Protein AF-A0A7K3PK24-F1 (afdb_monomer)

Radius of gyration: 30.88 Å; Cα contacts (8 Å, |Δi|>4): 1276; chains: 1; bounding box: 67×82×82 Å

Mean predicted aligned error: 7.97 Å

Nearest PDB structures (foldseek):
  6yus-assembly1_A  TM=7.743E-01  e=1.549E-09  Neisseria meningitidis serogroup A
  6yuv-assembly1_A  TM=7.301E-01  e=2.437E-09  Neisseria meningitidis serogroup A
  9gzk-assembly1_A  TM=3.406E-01  e=4.222E-07  Listeria monocytogenes
  8bz7-assembly3_E  TM=3.245E-01  e=9.331E-07  Listeria monocytogenes
  2dcm-assembly1_A  TM=4.562E-01  e=2.452E-03  Porphyromonas gingivalis W83

Solvent-accessible surface area (backbone atoms only — not comparable to full-atom values): 29852 Å² total; per-residue (Å²): 136,86,74,83,73,77,78,86,71,81,57,68,75,75,73,65,61,87,48,78,46,80,50,71,50,71,31,80,89,37,61,43,37,34,34,40,26,68,44,47,92,85,31,69,25,39,39,38,29,30,23,30,88,97,4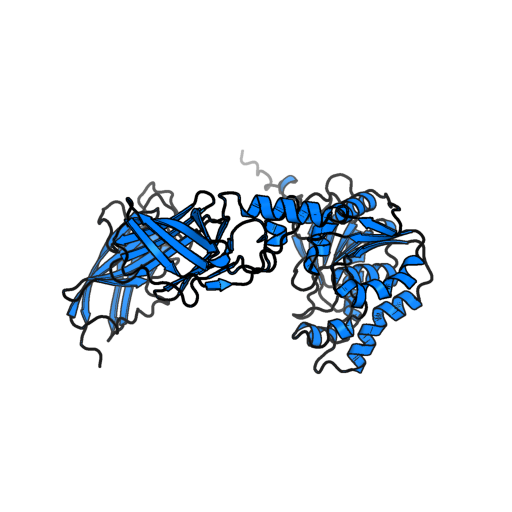1,69,48,41,71,67,75,78,52,71,81,60,46,37,23,37,42,27,38,33,64,51,52,93,94,29,40,23,71,66,44,18,44,52,68,37,51,59,47,32,55,13,52,48,46,49,52,50,54,51,27,61,79,64,72,47,55,52,77,42,30,35,28,31,18,35,33,52,5,5,30,36,17,50,50,50,24,65,77,71,60,34,28,30,27,36,21,27,51,27,53,41,43,52,16,67,66,27,52,89,49,59,72,46,11,39,27,27,40,18,83,88,52,43,72,66,41,28,52,55,39,30,39,50,54,54,53,55,57,69,68,59,84,81,38,86,33,41,38,37,41,36,41,24,87,38,20,75,53,34,82,76,16,38,60,75,47,47,78,59,49,65,62,25,79,39,37,27,36,39,33,42,43,45,94,73,26,74,40,70,83,33,43,59,66,75,40,37,69,59,53,50,53,50,50,55,34,49,52,71,75,38,82,86,84,76,35,82,39,80,45,64,69,78,85,81,55,67,67,61,40,52,51,50,26,34,52,47,41,70,45,101,60,56,51,31,40,48,74,46,77,49,71,57,91,78,20,41,34,43,30,33,37,43,39,64,51,51,44,64,89,70,69,87,74,66,70,49,43,28,45,34,37,35,45,98,90,46,75,48,77,41,80,35,44,68,31,81,29,96,55,42,27,56,82,65,51,68,97,54,89,52,60,52,40,66,23,15,33,28,36,71,97,30,46,70,66,78,89,57,72,78,45,67,25,48,34,26,33,37,43,29,28,73,89,78,71,43,76,47,74,31,65,20,20,8,90,57,83,41,81,49,75,47,69,54,51,52,25,31,41,35,43,38,24,26,78,91,34,25,36,42,33,34,38,64,50,70,38,55,74,61,85,76,45,44,74,44,81,74,48,71,53,75,54,91,52,31,46,31,50,28,27,33,49,42,49,78,91,54,60,15,79,45,61,81,55,49,49,38,29,44,34,39,41,37,96,92,47,46,42,46,43,81,35,35,49,39,80,35,53,83,73,30,56,82,70,58,55,93,91,63,84,63,46,43,36,20,20,22,41,26,24,56,93,76,74,31,39,81,45,70,88,55,74,57,45,62,25,44,28,29,40,22,41,41,42,94,90,45,47,34,30,46,82,70,56,68,50,78,41,62,75,80,130

Foldseek 3Di:
DPDPDDPDDPDPVVVQDQDWDWDWDWDPPWIWTKTKGAFDDPLLFEEEFEEDPPDQFPPPCLCVPPGHIYITTGQATPRAGALCQAFQNRRCSVVRVVVVVVVVCVVSVHDLLSYAQDYEASSLQVQLLCCLVVVRAHGAYELYFQQQLVVQPPPPRSQCGHCNPPSDPVSSVVSNCSNVVSLVPGDDQNHAYEYFEEPLEPSCVVGVVVCVVSNVSHPQYAYEYEYEPLRNYRVCRCVSCVVVSVVQVNCSSVVHRDHDHYDYDYDDDDDVVVLLVVLQVQLPPQDKDAEWADWDDDPQFIKTKDFIGRTGAHNDPHFDKWKWKWWDDPHDIDIDGKDFAFDQNCQPVPVDPHGDGCGRRMTICVVGDHPPPPDAFKTFIWMWIAGVVVRDIHIDFYAYCDWDWYWDDDFQWIWTWTHHRVHIMIGIHGLAFDADPQKFWDWDDWDDDAQFTKTKAFTDGQPQAQPDFVQKWKWKWWQDPQGIGIDTWTFDFDCPRHVVRADPPRPHHHRRRMTIHVVNPGDGNLVPAFAKTFIWMWIGHPNGIYIDTPGIDGHDHDD

InterPro domains:
  IPR029058 Alpha/Beta hydrolase fold [SSF53474] (82-148)

pLDDT: mean 93.55, std 6.2, range [50.31, 98.88]

Sequence (559 aa):
MTDSIPPLSPNYASQRQHVYTEATEVHGKWPVEFQFRPARGDHRNLLVVFSSVGSKYGFGNALDSVQCNILRIRDHFDGAASYYVARDMDFSVSDSIQALIESFMERLGTSRDQVTLLGASKGGSAALYYGVKYGFKNIVASTPQYFLGSYSHGHGQLGDAVLGEGQSAENVATMDAVMKDLLGGESDFDRNVYVVSSPGDYQYEQEVKHYLPALRRYENFNFLFVDSPTVRRHDEVVRQGLPSILSIVYALTEGAAPRWGDVRIGPDPEDPEKAGKYLAELRNEDTAVAVLARAAFVDDHARLSGHAFLPGVPREGEADEVKRLVLERQGETWAFPLESTKEIRLYRDYFDQYFCEYAEGGFSTGEGVTFESLPLGTFEASICVSSPDEKIERRTRLIAQKIVDIRRSMGDSELIVKGNKNGVKLTKRSIVGSDTDGVRFSLKNSWKRDRTVHAEGVFFLPGRNAEKKNHAMYYLVLQGRRGCFSFPLEAKKNVGATRPHVTSGDVGTYHWGYFTTPGTTGIDVSAVPAGRYRMSVSMSAGGSLFTKRAGSVVLGKAD

Structure (mmCIF, N/CA/C/O backbone):
data_AF-A0A7K3PK24-F1
#
_entry.id   AF-A0A7K3PK24-F1
#
loop_
_atom_site.group_PDB
_atom_site.id
_atom_site.type_symbol
_atom_site.label_atom_id
_atom_site.label_alt_id
_atom_site.label_comp_id
_atom_site.label_asym_id
_atom_site.label_entity_id
_atom_site.label_seq_id
_atom_site.pdbx_PDB_ins_code
_atom_site.Cartn_x
_atom_site.Cartn_y
_atom_site.Cartn_z
_atom_site.occupancy
_atom_site.B_iso_or_equiv
_atom_site.auth_seq_id
_atom_site.auth_comp_id
_atom_site.auth_asym_id
_atom_site.auth_atom_id
_atom_site.pdbx_PDB_model_num
ATOM 1 N N . MET A 1 1 ? 11.069 -57.452 22.353 1.00 50.31 1 MET A N 1
ATOM 2 C CA . MET A 1 1 ? 11.720 -57.085 21.081 1.00 50.31 1 MET A CA 1
ATOM 3 C C . MET A 1 1 ? 11.805 -55.571 21.050 1.00 50.31 1 MET A C 1
ATOM 5 O O . MET A 1 1 ? 10.818 -54.912 20.757 1.00 50.31 1 MET A O 1
ATOM 9 N N . THR A 1 2 ? 12.921 -55.022 21.517 1.00 52.97 2 THR A N 1
ATOM 10 C CA . THR A 1 2 ? 13.250 -53.594 21.412 1.00 52.97 2 THR A CA 1
ATOM 11 C C . THR A 1 2 ? 14.134 -53.431 20.189 1.00 52.97 2 THR A C 1
ATOM 13 O O . THR A 1 2 ? 15.342 -53.245 20.315 1.00 52.97 2 THR A O 1
ATOM 16 N N . ASP A 1 3 ? 13.540 -53.581 19.010 1.00 59.41 3 ASP A N 1
ATOM 17 C CA . ASP A 1 3 ? 14.235 -53.232 17.779 1.00 59.41 3 ASP A CA 1
ATOM 18 C C . ASP A 1 3 ? 14.224 -51.706 17.685 1.00 59.41 3 ASP A C 1
ATOM 20 O O . ASP A 1 3 ? 13.163 -51.076 17.703 1.00 59.41 3 ASP A O 1
ATOM 24 N N . SER A 1 4 ? 15.409 -51.091 17.691 1.00 71.94 4 SER A N 1
ATOM 25 C CA . SER A 1 4 ? 15.534 -49.639 17.597 1.00 71.94 4 SER A CA 1
ATOM 26 C C . SER A 1 4 ? 15.038 -49.185 16.230 1.00 71.94 4 SER A C 1
ATOM 28 O O . SER A 1 4 ? 15.695 -49.411 15.213 1.00 71.94 4 SER A O 1
ATOM 30 N N . ILE A 1 5 ? 13.868 -48.552 16.210 1.00 75.81 5 ILE A N 1
ATOM 31 C CA . ILE A 1 5 ? 13.306 -47.947 15.004 1.00 75.81 5 ILE A CA 1
ATOM 32 C C . ILE A 1 5 ? 14.228 -46.790 14.585 1.00 75.81 5 ILE A C 1
ATOM 34 O O . ILE A 1 5 ? 14.674 -46.029 15.452 1.00 75.81 5 ILE A O 1
ATOM 38 N N . PRO A 1 6 ? 14.534 -46.641 13.285 1.00 79.50 6 PRO A N 1
ATOM 39 C CA . PRO A 1 6 ? 15.337 -45.527 12.807 1.00 79.50 6 PRO A CA 1
ATOM 40 C C . PRO A 1 6 ? 14.686 -44.173 13.133 1.00 79.50 6 PRO A C 1
ATOM 42 O O . PRO A 1 6 ? 13.460 -44.076 13.250 1.00 79.50 6 PRO A O 1
ATOM 45 N N . PRO A 1 7 ? 15.495 -43.107 13.259 1.00 83.19 7 PRO A N 1
ATOM 46 C CA . PRO A 1 7 ? 14.973 -41.765 13.456 1.00 83.19 7 PRO A CA 1
ATOM 47 C C . PRO A 1 7 ? 14.078 -41.359 12.281 1.00 83.19 7 PRO A C 1
ATOM 49 O O . PRO A 1 7 ? 14.298 -41.761 11.135 1.00 83.19 7 PRO A O 1
ATOM 52 N N . LEU A 1 8 ? 13.070 -40.535 12.574 1.00 87.94 8 LEU A N 1
ATOM 53 C CA . LEU A 1 8 ? 12.189 -39.982 11.553 1.00 87.94 8 LEU A CA 1
ATOM 54 C C . LEU A 1 8 ? 13.020 -39.237 10.511 1.00 87.94 8 LEU A C 1
ATOM 56 O O . LEU A 1 8 ? 13.684 -38.245 10.810 1.00 87.94 8 LEU A O 1
ATOM 60 N N . SER A 1 9 ? 12.952 -39.717 9.275 1.00 87.44 9 SER A N 1
ATOM 61 C CA . SER A 1 9 ? 13.452 -38.951 8.143 1.00 87.44 9 SER A CA 1
ATOM 62 C C . SER A 1 9 ? 12.524 -37.754 7.911 1.00 87.44 9 SER A C 1
ATOM 64 O O . SER A 1 9 ? 11.308 -37.884 8.097 1.00 87.44 9 SER A O 1
ATOM 66 N N . PRO A 1 10 ? 13.051 -36.586 7.507 1.00 81.44 10 PRO A N 1
ATOM 67 C CA . PRO A 1 10 ? 12.211 -35.460 7.129 1.00 81.44 10 PRO A CA 1
ATOM 68 C C . PRO A 1 10 ? 11.214 -35.875 6.046 1.00 81.44 10 PRO A C 1
ATOM 70 O O . PRO A 1 10 ? 11.555 -36.606 5.115 1.00 81.44 10 PRO A O 1
ATOM 73 N N . ASN A 1 11 ? 9.976 -35.397 6.149 1.00 83.25 11 ASN A N 1
ATOM 74 C CA . ASN A 1 11 ? 8.982 -35.674 5.124 1.00 83.25 11 ASN A CA 1
ATOM 75 C C . ASN A 1 11 ? 9.385 -34.936 3.839 1.00 83.25 11 ASN A C 1
ATOM 77 O O . ASN A 1 11 ? 9.460 -33.707 3.833 1.00 83.25 11 ASN A O 1
ATOM 81 N N . TYR A 1 12 ? 9.601 -35.667 2.749 1.00 79.50 12 TYR A N 1
ATOM 82 C CA . TYR A 1 12 ? 9.958 -35.096 1.449 1.00 79.50 12 TYR A CA 1
ATOM 83 C C . TYR A 1 12 ? 9.015 -33.958 0.999 1.00 79.50 12 TYR A C 1
ATOM 85 O O . TYR A 1 12 ? 9.469 -32.937 0.483 1.00 79.50 12 TYR A O 1
ATOM 93 N N . ALA A 1 13 ? 7.711 -34.064 1.283 1.00 77.19 13 ALA A N 1
ATOM 94 C CA . ALA A 1 13 ? 6.729 -33.022 0.973 1.00 77.19 13 ALA A CA 1
ATOM 95 C C . ALA A 1 13 ? 6.938 -31.734 1.793 1.00 77.19 13 ALA A C 1
ATOM 97 O O . ALA A 1 13 ? 6.635 -30.642 1.323 1.00 77.19 13 ALA A O 1
ATOM 98 N N . SER A 1 14 ? 7.492 -31.845 3.006 1.00 76.75 14 SER A N 1
ATOM 99 C CA . SER A 1 14 ? 7.838 -30.687 3.843 1.00 76.75 14 SER A CA 1
ATOM 100 C C . SER A 1 14 ? 9.127 -29.989 3.405 1.00 76.75 14 SER A C 1
ATOM 102 O O . SER A 1 14 ? 9.321 -28.824 3.737 1.00 76.75 14 SER A O 1
ATOM 104 N N . GLN A 1 15 ? 9.983 -30.672 2.637 1.00 71.25 15 GLN A N 1
ATOM 105 C CA . GLN A 1 15 ? 11.246 -30.126 2.132 1.00 71.25 15 GLN A CA 1
ATOM 106 C C . GLN A 1 15 ? 11.086 -29.344 0.821 1.00 71.25 15 GLN A C 1
ATOM 108 O O . GLN A 1 15 ? 11.909 -28.485 0.521 1.00 71.25 15 GLN A O 1
ATOM 113 N N . ARG A 1 16 ? 10.030 -29.605 0.041 1.00 68.44 16 ARG A N 1
ATOM 114 C CA . ARG A 1 16 ? 9.735 -28.902 -1.219 1.00 68.44 16 ARG A CA 1
ATOM 115 C C . ARG A 1 16 ? 8.552 -27.957 -1.074 1.00 68.44 16 ARG A C 1
ATOM 117 O O . ARG A 1 16 ? 7.536 -28.089 -1.754 1.00 68.44 16 ARG A O 1
ATOM 124 N N . GLN A 1 17 ? 8.683 -26.990 -0.172 1.00 72.25 17 GLN A N 1
ATOM 125 C CA . GLN A 1 17 ? 7.694 -25.927 -0.082 1.00 72.25 17 GLN A CA 1
ATOM 126 C C . GLN A 1 17 ? 7.853 -24.974 -1.264 1.00 72.25 17 GLN A C 1
ATOM 128 O O . GLN A 1 17 ? 8.922 -24.417 -1.504 1.00 72.25 17 GLN A O 1
ATOM 133 N N . HIS A 1 18 ? 6.765 -24.767 -1.997 1.00 83.56 18 HIS A N 1
ATOM 134 C CA . HIS A 1 18 ? 6.700 -23.760 -3.046 1.00 83.56 18 HIS A CA 1
ATOM 135 C C . HIS A 1 18 ? 6.374 -22.394 -2.430 1.00 83.56 18 HIS A C 1
ATOM 137 O O . HIS A 1 18 ? 5.287 -21.843 -2.604 1.00 83.56 18 HIS A O 1
ATOM 143 N N . VAL A 1 19 ? 7.312 -21.890 -1.637 1.00 88.69 19 VAL A N 1
ATOM 144 C CA . VAL A 1 19 ? 7.227 -20.613 -0.927 1.00 88.69 19 VAL A CA 1
ATOM 145 C C . VAL A 1 19 ? 8.509 -19.827 -1.168 1.00 88.69 19 VAL A C 1
ATOM 147 O O . VAL A 1 19 ? 9.543 -20.409 -1.489 1.00 88.69 19 VAL A O 1
ATOM 150 N N . TYR A 1 20 ? 8.439 -18.506 -1.030 1.00 93.19 20 TYR A N 1
ATOM 151 C CA . TYR A 1 20 ? 9.638 -17.678 -1.064 1.00 93.19 20 TYR A CA 1
ATOM 152 C C . TYR A 1 20 ? 10.464 -17.890 0.207 1.00 93.19 20 TYR A C 1
ATOM 154 O O . TYR A 1 20 ? 9.944 -17.769 1.316 1.00 93.19 20 TYR A O 1
ATOM 162 N N . THR A 1 21 ? 11.753 -18.159 0.039 1.00 94.25 21 THR A N 1
ATOM 163 C CA . THR A 1 21 ? 12.744 -18.190 1.118 1.00 94.25 21 THR A CA 1
ATOM 164 C C . THR A 1 21 ? 13.671 -16.991 0.989 1.00 94.25 21 THR A C 1
ATOM 166 O O . THR A 1 21 ? 14.209 -16.749 -0.092 1.00 94.25 21 THR A O 1
ATOM 169 N N . GLU A 1 22 ? 13.853 -16.243 2.078 1.00 96.50 22 GLU A N 1
ATOM 170 C CA . GLU A 1 22 ? 14.824 -15.146 2.144 1.00 96.50 22 GLU A CA 1
ATOM 171 C C . GLU A 1 22 ? 16.202 -15.683 2.523 1.00 96.50 22 GLU A C 1
ATOM 173 O 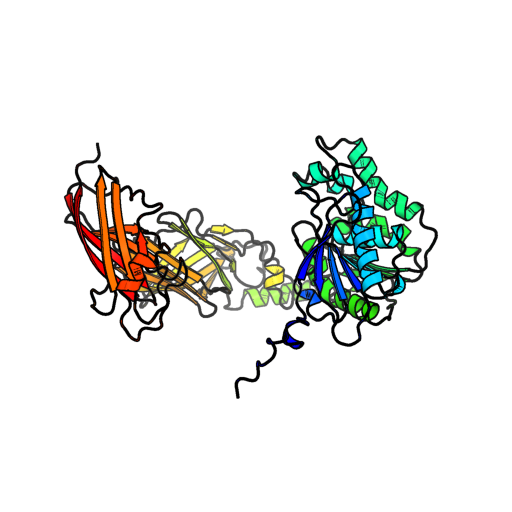O . GLU A 1 22 ? 16.318 -16.516 3.424 1.00 96.50 22 GLU A O 1
ATOM 178 N N . ALA A 1 23 ? 17.237 -15.190 1.854 1.00 96.94 23 ALA A N 1
ATOM 179 C CA . ALA A 1 23 ? 18.621 -15.489 2.180 1.00 96.94 23 ALA A CA 1
ATOM 180 C C . ALA A 1 23 ? 19.532 -14.322 1.776 1.00 96.94 23 ALA A C 1
ATOM 182 O O . ALA A 1 23 ? 19.129 -13.406 1.053 1.00 96.94 23 ALA A O 1
ATOM 183 N N . THR A 1 24 ? 20.769 -14.380 2.255 1.00 97.25 24 THR A N 1
ATOM 184 C CA . THR A 1 24 ? 21.843 -13.467 1.876 1.00 97.25 24 THR A CA 1
ATOM 185 C C . THR A 1 24 ? 23.031 -14.309 1.456 1.00 97.25 24 THR A C 1
ATOM 187 O O . THR A 1 24 ? 23.445 -15.200 2.197 1.00 97.25 24 THR A O 1
ATOM 190 N N . GLU A 1 25 ? 23.588 -14.023 0.286 1.00 96.88 25 GLU A N 1
ATOM 191 C CA . GLU A 1 25 ? 24.828 -14.640 -0.175 1.00 96.88 25 GLU A CA 1
ATOM 192 C C . GLU A 1 25 ? 25.862 -13.560 -0.474 1.00 96.88 25 GLU A C 1
ATOM 194 O O . GLU A 1 25 ? 25.525 -12.461 -0.912 1.00 96.88 25 GLU A O 1
ATOM 199 N N . VAL A 1 26 ? 27.128 -13.866 -0.203 1.00 94.62 26 VAL A N 1
ATOM 200 C CA . VAL A 1 26 ? 28.243 -12.960 -0.469 1.00 94.62 26 VAL A CA 1
ATOM 201 C C . VAL A 1 26 ? 28.980 -13.489 -1.684 1.00 94.62 26 VAL A C 1
ATOM 203 O O . VAL A 1 26 ? 29.651 -14.516 -1.608 1.00 94.62 26 VAL A O 1
ATOM 206 N N . HIS A 1 27 ? 28.845 -12.769 -2.791 1.00 83.06 27 HIS A N 1
ATOM 207 C CA . HIS A 1 27 ? 29.575 -13.023 -4.023 1.00 83.06 27 HIS A CA 1
ATOM 208 C C . HIS A 1 27 ? 30.357 -11.754 -4.349 1.00 83.06 27 HIS A C 1
ATOM 210 O O . HIS A 1 27 ? 29.762 -10.733 -4.663 1.00 83.06 27 HIS A O 1
ATOM 216 N N . GLY A 1 28 ? 31.682 -11.774 -4.202 1.00 86.62 28 GLY A N 1
ATOM 217 C CA . GLY A 1 28 ? 32.498 -10.561 -4.324 1.00 86.62 28 GLY A CA 1
ATOM 218 C C . GLY A 1 28 ? 32.461 -9.678 -3.070 1.00 86.62 28 GLY A C 1
ATOM 219 O O . GLY A 1 28 ? 32.519 -10.185 -1.949 1.00 86.62 28 GLY A O 1
ATOM 220 N N . LYS A 1 29 ? 32.432 -8.350 -3.254 1.00 93.94 29 LYS A N 1
ATOM 221 C CA . LYS A 1 29 ? 32.547 -7.374 -2.154 1.00 93.94 29 LYS A CA 1
ATOM 222 C C . LYS A 1 29 ? 31.265 -7.262 -1.326 1.00 93.94 29 LYS A C 1
ATOM 224 O O . LYS A 1 29 ? 31.345 -7.099 -0.109 1.00 93.94 29 LYS A O 1
ATOM 229 N N . TRP A 1 30 ? 30.100 -7.310 -1.970 1.00 95.88 30 TRP A N 1
ATOM 230 C CA . TRP A 1 30 ? 28.841 -6.926 -1.338 1.00 95.88 30 TRP A CA 1
ATOM 231 C C . TRP A 1 30 ? 27.967 -8.146 -1.010 1.00 95.88 30 TRP A C 1
ATOM 233 O O . TRP A 1 30 ? 27.714 -8.970 -1.890 1.00 95.88 30 TRP A O 1
ATOM 243 N N . PRO A 1 31 ? 27.449 -8.268 0.228 1.00 96.38 31 PRO A N 1
ATOM 244 C CA . PRO A 1 31 ? 26.373 -9.205 0.531 1.00 96.38 31 PRO A CA 1
ATOM 245 C C . PRO A 1 31 ? 25.118 -8.840 -0.262 1.00 96.38 31 PRO A C 1
ATOM 247 O O . PRO A 1 31 ? 24.686 -7.688 -0.243 1.00 96.38 31 PRO A O 1
ATOM 250 N N . VAL A 1 32 ? 24.512 -9.820 -0.929 1.00 97.56 32 VAL A N 1
ATOM 251 C CA . VAL A 1 32 ? 23.299 -9.629 -1.725 1.00 97.56 32 VAL A CA 1
ATOM 252 C C . VAL A 1 32 ? 22.134 -10.337 -1.042 1.00 97.56 32 VAL A C 1
ATOM 254 O O . VAL A 1 32 ? 22.113 -11.563 -0.916 1.00 97.56 32 VAL A O 1
ATOM 257 N N . GLU A 1 33 ? 21.151 -9.561 -0.591 1.00 97.38 33 GLU A N 1
ATOM 258 C CA . GLU A 1 33 ? 19.900 -10.085 -0.043 1.00 97.38 33 GLU A CA 1
ATOM 259 C C . GLU A 1 33 ? 18.915 -10.443 -1.162 1.00 97.38 33 GLU A C 1
ATOM 261 O O . GLU A 1 33 ? 18.641 -9.640 -2.060 1.00 97.38 33 GLU A O 1
ATOM 266 N N . PHE A 1 34 ? 18.301 -11.623 -1.083 1.00 97.69 34 PHE A N 1
ATOM 267 C CA . PHE A 1 34 ? 17.341 -12.076 -2.085 1.00 97.69 34 PHE A CA 1
ATOM 268 C C . PHE A 1 34 ? 16.199 -12.915 -1.499 1.00 97.69 34 PHE A C 1
ATOM 270 O O . PHE A 1 34 ? 16.248 -13.404 -0.371 1.00 97.69 34 PHE A O 1
ATOM 277 N N . GLN A 1 35 ? 15.148 -13.071 -2.302 1.00 97.44 35 GLN A N 1
ATOM 278 C CA . GLN A 1 35 ? 14.089 -14.058 -2.138 1.00 97.44 35 GLN A CA 1
ATOM 279 C C . GLN A 1 35 ? 14.150 -15.047 -3.293 1.00 97.44 35 GLN A C 1
ATOM 281 O O . GLN A 1 35 ? 14.142 -14.637 -4.453 1.00 97.44 35 GLN A O 1
ATOM 286 N N . PHE A 1 36 ? 14.143 -16.340 -2.988 1.00 97.19 36 PHE A N 1
ATOM 287 C CA . PHE A 1 36 ? 14.067 -17.385 -4.001 1.00 97.19 36 PHE A CA 1
ATOM 288 C C . PHE A 1 36 ? 12.811 -18.232 -3.829 1.00 97.19 36 PHE A C 1
ATOM 290 O O . PHE A 1 36 ? 12.429 -18.560 -2.707 1.00 97.19 36 PHE A O 1
ATOM 297 N N . ARG A 1 37 ? 12.180 -18.605 -4.942 1.00 95.81 37 ARG A N 1
ATOM 298 C CA . ARG A 1 37 ? 11.121 -19.615 -4.978 1.00 95.81 37 ARG A CA 1
ATOM 299 C C . ARG A 1 37 ? 11.397 -20.595 -6.121 1.00 95.81 37 ARG A C 1
ATOM 301 O O . ARG A 1 37 ? 11.515 -20.142 -7.263 1.00 95.81 37 ARG A O 1
ATOM 308 N N . PRO A 1 38 ? 11.453 -21.911 -5.848 1.00 94.69 38 PRO A N 1
ATOM 309 C CA . PRO A 1 38 ? 11.699 -22.911 -6.879 1.00 94.69 38 PRO A CA 1
ATOM 310 C C . PRO A 1 38 ? 10.512 -23.033 -7.839 1.00 94.69 38 PRO A C 1
ATOM 312 O O . PRO A 1 38 ? 9.361 -22.803 -7.450 1.00 94.69 38 PRO A O 1
ATOM 315 N N . ALA A 1 39 ? 10.793 -23.450 -9.070 1.00 94.88 39 ALA A N 1
ATOM 316 C CA . ALA A 1 39 ? 9.783 -23.739 -10.079 1.00 94.88 39 ALA A CA 1
ATOM 317 C C . ALA A 1 39 ? 8.774 -24.813 -9.632 1.00 94.88 39 ALA A C 1
ATOM 319 O O . ALA A 1 39 ? 9.055 -25.670 -8.786 1.00 94.88 39 ALA A O 1
ATOM 320 N N . ARG A 1 40 ? 7.589 -24.787 -10.240 1.00 90.12 40 ARG A N 1
ATOM 321 C CA . ARG A 1 40 ? 6.653 -25.917 -10.289 1.00 90.12 40 ARG A CA 1
ATOM 322 C C . ARG A 1 40 ? 6.927 -26.727 -11.550 1.00 90.12 40 ARG A C 1
ATOM 324 O O . ARG A 1 40 ? 7.413 -26.182 -12.531 1.00 90.12 40 ARG A O 1
ATOM 331 N N . GLY A 1 41 ? 6.600 -28.017 -11.518 1.00 87.25 41 GLY A N 1
ATOM 332 C CA . GLY A 1 41 ? 6.728 -28.883 -12.692 1.00 87.25 41 GLY A CA 1
ATOM 333 C C . GLY A 1 41 ? 8.121 -28.831 -13.330 1.00 87.25 41 GLY A C 1
ATOM 334 O O . GLY A 1 41 ? 9.137 -28.904 -12.636 1.00 87.25 41 GLY A O 1
ATOM 335 N N . ASP A 1 42 ? 8.149 -28.710 -14.652 1.00 89.25 42 ASP A N 1
ATOM 336 C CA . ASP A 1 42 ? 9.330 -28.655 -15.512 1.00 89.25 42 ASP A CA 1
ATOM 337 C C . ASP A 1 42 ? 9.655 -27.240 -16.034 1.00 89.25 42 ASP A C 1
ATOM 339 O O . ASP A 1 42 ? 10.481 -27.093 -16.935 1.00 89.25 42 ASP A O 1
ATOM 343 N N . HIS A 1 43 ? 9.100 -26.193 -15.416 1.00 93.25 43 HIS A N 1
ATOM 344 C CA . HIS A 1 43 ? 9.314 -24.784 -15.776 1.00 93.25 43 HIS A CA 1
ATOM 345 C C . HIS A 1 43 ? 10.707 -24.274 -15.343 1.00 93.25 43 HIS A C 1
ATOM 347 O O . HIS A 1 43 ? 10.851 -23.485 -14.409 1.00 93.25 43 HIS A O 1
ATOM 353 N N . ARG A 1 44 ? 11.773 -24.766 -15.984 1.00 91.81 44 ARG A N 1
ATOM 354 C CA . ARG A 1 44 ? 13.170 -24.600 -15.528 1.00 91.81 44 ARG A CA 1
ATOM 355 C C . ARG A 1 44 ? 13.739 -23.185 -15.648 1.00 91.81 44 ARG A C 1
ATOM 357 O O . ARG A 1 44 ? 14.719 -22.900 -14.962 1.00 91.81 44 ARG A O 1
ATOM 364 N N . ASN A 1 45 ? 13.148 -22.319 -16.470 1.00 97.06 45 ASN A N 1
ATOM 365 C CA . ASN A 1 45 ? 13.641 -20.957 -16.698 1.00 97.06 45 ASN A CA 1
ATOM 366 C C . ASN A 1 45 ? 13.742 -20.153 -15.387 1.00 97.06 45 ASN A C 1
ATOM 368 O O . ASN A 1 45 ? 13.080 -20.461 -14.389 1.00 97.06 45 ASN A O 1
ATOM 372 N N . LEU A 1 46 ? 14.581 -19.117 -15.390 1.00 98.31 46 LEU A N 1
ATOM 373 C CA . LEU A 1 46 ? 14.815 -18.253 -14.235 1.00 98.31 46 LEU A CA 1
ATOM 374 C C . LEU A 1 46 ? 14.280 -16.845 -14.505 1.00 98.31 46 LEU A C 1
ATOM 376 O O . LEU A 1 46 ? 14.717 -16.162 -15.425 1.00 98.31 46 LEU A O 1
ATOM 380 N N . LEU A 1 47 ? 13.360 -16.386 -13.665 1.00 98.69 47 LEU A N 1
ATOM 381 C CA . LEU A 1 47 ? 12.913 -15.000 -13.620 1.00 98.69 47 LEU A CA 1
ATOM 382 C C . LEU A 1 47 ? 13.683 -14.253 -12.526 1.00 98.69 47 LEU A C 1
ATOM 384 O O . LEU A 1 47 ? 13.501 -14.526 -11.337 1.00 98.69 47 LEU A O 1
ATOM 388 N N . VAL A 1 48 ? 14.512 -13.292 -12.922 1.00 98.81 48 VAL A N 1
ATOM 389 C CA . VAL A 1 48 ? 15.213 -12.378 -12.014 1.00 98.81 48 VAL A CA 1
ATOM 390 C C . VAL A 1 48 ? 14.415 -11.086 -11.903 1.00 98.81 48 VAL A C 1
ATOM 392 O O . VAL A 1 48 ? 14.075 -10.467 -12.908 1.00 98.81 48 VAL A O 1
ATOM 395 N N . VAL A 1 49 ? 14.106 -10.671 -10.678 1.00 98.75 49 VAL A N 1
ATOM 396 C CA . VAL A 1 49 ? 13.243 -9.521 -10.401 1.00 98.75 49 VAL A CA 1
ATOM 397 C C . VAL A 1 49 ? 13.990 -8.475 -9.587 1.00 98.75 49 VAL A C 1
ATOM 399 O O . VAL A 1 49 ? 14.405 -8.739 -8.455 1.00 98.75 49 VAL A O 1
ATOM 402 N N . PHE A 1 50 ? 14.067 -7.264 -10.130 1.00 98.50 50 PHE A N 1
ATOM 403 C CA . PHE A 1 50 ? 14.611 -6.085 -9.465 1.00 98.50 50 PHE A CA 1
ATOM 404 C C . PHE A 1 50 ? 13.471 -5.231 -8.886 1.00 98.50 50 PHE A C 1
ATOM 406 O O . PHE A 1 50 ? 12.453 -4.978 -9.538 1.00 98.50 50 PHE A O 1
ATOM 413 N N . SER A 1 51 ? 13.604 -4.800 -7.634 1.00 94.00 51 SER A N 1
ATOM 414 C CA . SER A 1 51 ? 12.601 -4.012 -6.919 1.00 94.00 51 SER A CA 1
ATOM 415 C C . SER A 1 51 ? 12.673 -2.518 -7.247 1.00 94.00 51 SER A C 1
ATOM 417 O O . SER A 1 51 ? 13.731 -1.950 -7.505 1.00 94.00 51 SER A O 1
ATOM 419 N N . SER A 1 52 ? 11.521 -1.852 -7.209 1.00 89.12 52 SER A N 1
ATOM 420 C CA . SER A 1 52 ? 11.421 -0.390 -7.283 1.00 89.12 52 SER A CA 1
ATOM 421 C C . SER A 1 52 ? 11.760 0.260 -5.933 1.00 89.12 52 SER A C 1
ATOM 423 O O . SER A 1 52 ? 11.871 -0.414 -4.905 1.00 89.12 52 SER A O 1
ATOM 425 N N . VAL A 1 53 ? 11.898 1.589 -5.907 1.00 82.75 53 VAL A N 1
ATOM 426 C CA . VAL A 1 53 ? 12.052 2.354 -4.656 1.00 82.75 53 VAL A CA 1
ATOM 427 C C . VAL A 1 53 ? 10.868 2.074 -3.717 1.00 82.75 53 VAL A C 1
ATOM 429 O O . VAL A 1 53 ? 9.720 2.021 -4.150 1.00 82.75 53 VAL A O 1
ATOM 432 N N . GLY A 1 54 ? 11.142 1.847 -2.429 1.00 77.31 54 GLY A N 1
ATOM 433 C CA . GLY A 1 54 ? 10.114 1.568 -1.416 1.00 77.31 54 GLY A CA 1
ATOM 434 C C . GLY A 1 54 ? 9.570 0.131 -1.394 1.00 77.31 54 GLY A C 1
ATOM 435 O O . GLY A 1 54 ? 8.789 -0.198 -0.502 1.00 77.31 54 GLY A O 1
ATOM 436 N N . SER A 1 55 ? 9.993 -0.748 -2.313 1.00 84.94 55 SER A N 1
ATOM 437 C CA . SER A 1 55 ? 9.648 -2.175 -2.296 1.00 84.94 55 SER A CA 1
ATOM 438 C C . SER A 1 55 ? 10.839 -3.044 -1.886 1.00 84.94 55 SER A C 1
ATOM 440 O O . SER A 1 55 ? 11.927 -2.927 -2.454 1.00 84.94 55 SER A O 1
ATOM 442 N N . LYS A 1 56 ? 10.627 -3.964 -0.929 1.00 89.56 56 LYS A N 1
ATOM 443 C CA . LYS A 1 56 ? 11.653 -4.939 -0.511 1.00 89.56 56 LYS A CA 1
ATOM 444 C C . LYS A 1 56 ? 11.949 -5.944 -1.632 1.00 89.56 56 LYS A C 1
ATOM 446 O O . LYS A 1 56 ? 13.107 -6.162 -1.959 1.00 89.56 56 LYS A O 1
ATOM 451 N N . TYR A 1 57 ? 10.905 -6.497 -2.252 1.00 90.38 57 TYR A N 1
ATOM 452 C CA . TYR A 1 57 ? 11.004 -7.420 -3.383 1.00 90.38 57 TYR A CA 1
ATOM 453 C C . TYR A 1 57 ? 9.920 -7.066 -4.411 1.00 90.38 57 TYR A C 1
ATOM 455 O O . TYR A 1 57 ? 8.739 -6.980 -4.068 1.00 90.38 57 TYR A O 1
ATOM 463 N N . GLY A 1 58 ? 10.320 -6.789 -5.657 1.00 88.12 58 GLY A N 1
ATOM 464 C CA . GLY A 1 58 ? 9.423 -6.300 -6.712 1.00 88.12 58 GLY A CA 1
ATOM 465 C C . GLY A 1 58 ? 8.223 -7.222 -6.983 1.00 88.12 58 GLY A C 1
ATOM 466 O O . GLY A 1 58 ? 8.280 -8.425 -6.735 1.00 88.12 58 GLY A O 1
ATOM 467 N N . PHE A 1 59 ? 7.135 -6.649 -7.510 1.00 91.25 59 PHE A N 1
ATOM 468 C CA . PHE A 1 59 ? 5.920 -7.344 -7.979 1.00 91.25 59 PHE A CA 1
ATOM 469 C C . PHE A 1 59 ? 5.077 -8.108 -6.934 1.00 91.25 59 PHE A C 1
ATOM 471 O O . PHE A 1 59 ? 3.973 -8.535 -7.264 1.00 91.25 59 PHE A O 1
ATOM 478 N N . GLY A 1 60 ? 5.498 -8.228 -5.669 1.00 89.50 60 GLY A N 1
ATOM 479 C CA . GLY A 1 60 ? 4.651 -8.746 -4.579 1.00 89.50 60 GLY A CA 1
ATOM 480 C C . GLY A 1 60 ? 3.962 -10.077 -4.918 1.00 89.50 60 GLY A C 1
ATOM 481 O O . GLY A 1 60 ? 4.599 -10.992 -5.423 1.00 89.50 60 GLY A O 1
ATOM 482 N N . ASN A 1 61 ? 2.655 -10.192 -4.694 1.00 91.19 61 ASN A N 1
ATOM 483 C CA . ASN A 1 61 ? 1.912 -11.430 -4.983 1.00 91.19 61 ASN A CA 1
ATOM 484 C C . ASN A 1 61 ? 1.557 -11.602 -6.474 1.00 91.19 61 ASN A C 1
ATOM 486 O O . ASN A 1 61 ? 0.988 -12.619 -6.861 1.00 91.19 61 ASN A O 1
ATOM 490 N N . ALA A 1 62 ? 1.887 -10.635 -7.341 1.00 93.31 62 ALA A N 1
ATOM 491 C CA . ALA A 1 62 ? 1.561 -10.723 -8.766 1.00 93.31 62 ALA A CA 1
ATOM 492 C C . ALA A 1 62 ? 2.277 -11.883 -9.477 1.00 93.31 62 ALA A C 1
ATOM 494 O O . ALA A 1 62 ? 1.832 -12.314 -10.535 1.00 93.31 62 ALA A O 1
ATOM 495 N N . LEU A 1 63 ? 3.372 -12.396 -8.903 1.00 94.38 63 LEU A N 1
ATOM 496 C CA . LEU A 1 63 ? 4.122 -13.525 -9.464 1.00 94.38 63 LEU A CA 1
ATOM 497 C C . LEU A 1 63 ? 3.731 -14.881 -8.857 1.00 94.38 63 LEU A C 1
ATOM 499 O O . LEU A 1 63 ? 4.335 -15.894 -9.207 1.00 94.38 63 LEU A O 1
ATOM 503 N N . ASP A 1 64 ? 2.732 -14.940 -7.969 1.00 92.38 64 ASP A N 1
ATOM 504 C CA . ASP A 1 64 ? 2.355 -16.186 -7.285 1.00 92.38 64 ASP A CA 1
ATOM 505 C C . ASP A 1 64 ? 1.929 -17.283 -8.275 1.00 92.38 64 ASP A C 1
ATOM 507 O O . ASP A 1 64 ? 2.196 -18.465 -8.051 1.00 92.38 64 ASP A O 1
ATOM 511 N N . SER A 1 65 ? 1.328 -16.890 -9.400 1.00 92.00 65 SER A N 1
ATOM 512 C CA . SER A 1 65 ? 0.887 -17.769 -10.487 1.00 92.00 65 SER A CA 1
ATOM 513 C C . SER A 1 65 ? 1.960 -18.073 -11.539 1.00 92.00 65 SER A C 1
ATOM 515 O O . SER A 1 65 ? 1.753 -18.968 -12.356 1.00 92.00 65 SER A O 1
ATOM 517 N N . VAL A 1 66 ? 3.101 -17.377 -11.544 1.00 94.88 66 VAL A N 1
ATOM 518 C CA . VAL A 1 66 ? 4.244 -17.721 -12.411 1.00 94.88 66 VAL A CA 1
ATOM 519 C C . VAL A 1 66 ? 4.786 -19.080 -11.981 1.00 94.88 66 VAL A C 1
ATOM 521 O O . VAL A 1 66 ? 4.835 -19.357 -10.788 1.00 94.88 66 VAL A O 1
ATOM 524 N N . GLN A 1 67 ? 5.135 -19.960 -12.918 1.00 94.62 67 GLN A N 1
ATOM 525 C CA . GLN A 1 67 ? 5.515 -21.340 -12.584 1.00 94.62 67 GLN A CA 1
ATOM 526 C C . GLN A 1 67 ? 7.029 -21.564 -12.521 1.00 94.62 67 GLN A C 1
ATOM 528 O O . GLN A 1 67 ? 7.460 -22.537 -11.911 1.00 94.62 67 GLN A O 1
ATOM 533 N N . CYS A 1 68 ? 7.830 -20.673 -13.104 1.00 96.62 68 CYS A N 1
ATOM 534 C CA . CYS A 1 68 ? 9.277 -20.831 -13.196 1.00 96.62 68 CYS A CA 1
ATOM 535 C C . CYS A 1 68 ? 10.020 -20.551 -11.875 1.00 96.62 68 CYS A C 1
ATOM 537 O O . CYS A 1 68 ? 9.415 -20.182 -10.856 1.00 96.62 68 CYS A O 1
ATOM 539 N N . ASN A 1 69 ? 11.345 -20.725 -11.888 1.00 97.75 69 ASN A N 1
ATOM 540 C CA . ASN A 1 69 ? 12.206 -20.314 -10.782 1.00 97.75 69 ASN A CA 1
ATOM 541 C C . ASN A 1 69 ? 12.191 -18.788 -10.676 1.00 97.75 69 ASN A C 1
ATOM 543 O O . ASN A 1 69 ? 12.340 -18.101 -11.683 1.00 97.75 69 ASN A O 1
ATOM 547 N N . ILE A 1 70 ? 12.042 -18.243 -9.467 1.00 98.25 70 ILE A N 1
ATOM 548 C CA . ILE A 1 70 ? 12.016 -16.788 -9.264 1.00 98.25 70 ILE A CA 1
ATOM 549 C C . ILE A 1 70 ? 13.085 -16.383 -8.263 1.00 98.25 70 ILE A C 1
ATOM 551 O O . ILE A 1 70 ? 13.026 -16.793 -7.104 1.00 98.25 70 ILE A O 1
ATOM 555 N N . LEU A 1 71 ? 13.995 -15.519 -8.703 1.00 98.44 71 LEU A N 1
ATOM 556 C CA . LEU A 1 71 ? 14.993 -14.845 -7.883 1.00 98.44 71 LEU A CA 1
ATOM 557 C C . LEU A 1 71 ? 14.652 -13.353 -7.798 1.00 98.44 71 LEU A C 1
ATOM 559 O O . LEU A 1 71 ? 14.745 -12.621 -8.775 1.00 98.44 71 LEU A O 1
ATOM 563 N N . ARG A 1 72 ? 14.254 -12.879 -6.623 1.00 98.50 72 ARG A N 1
ATOM 564 C CA . ARG A 1 72 ? 14.002 -11.459 -6.346 1.00 98.50 72 ARG A CA 1
ATOM 565 C C . ARG A 1 72 ? 15.184 -10.879 -5.599 1.00 98.50 72 ARG A C 1
ATOM 567 O O . ARG A 1 72 ? 15.459 -11.317 -4.487 1.00 98.50 72 ARG A O 1
ATOM 574 N N . ILE A 1 73 ? 15.832 -9.873 -6.165 1.00 98.19 73 ILE A N 1
ATOM 575 C CA . ILE A 1 73 ? 17.024 -9.261 -5.578 1.00 98.19 73 ILE A CA 1
ATOM 576 C C . ILE A 1 73 ? 16.615 -7.963 -4.891 1.00 98.19 73 ILE A C 1
ATOM 578 O O . ILE A 1 73 ? 16.001 -7.086 -5.507 1.00 98.19 73 ILE A O 1
ATOM 582 N N . ARG A 1 74 ? 16.927 -7.834 -3.602 1.00 96.06 74 ARG A N 1
ATOM 583 C CA . ARG A 1 74 ? 16.662 -6.611 -2.844 1.00 96.06 74 ARG A CA 1
ATOM 584 C C . ARG A 1 74 ? 17.783 -5.611 -3.100 1.00 96.06 74 ARG A C 1
ATOM 586 O O . ARG A 1 74 ? 18.953 -5.952 -2.997 1.00 96.06 74 ARG A O 1
ATOM 593 N N . ASP A 1 75 ? 17.419 -4.365 -3.379 1.00 95.44 75 ASP A N 1
ATOM 594 C CA . ASP A 1 75 ? 18.387 -3.268 -3.436 1.00 95.44 75 ASP A CA 1
ATOM 595 C C . ASP A 1 75 ? 18.705 -2.764 -2.022 1.00 95.44 75 ASP A C 1
ATOM 597 O O . ASP A 1 75 ? 18.048 -1.849 -1.511 1.00 95.44 75 ASP A O 1
ATOM 601 N N . HIS A 1 76 ? 19.624 -3.443 -1.341 1.00 94.06 76 HIS A N 1
ATOM 602 C CA . HIS A 1 76 ? 20.037 -3.090 0.012 1.00 94.06 76 HIS A CA 1
ATOM 603 C C . HIS A 1 76 ? 21.487 -3.510 0.254 1.00 94.06 76 HIS A C 1
ATOM 605 O O . HIS A 1 76 ? 21.773 -4.686 0.459 1.00 94.06 76 HIS A O 1
ATOM 611 N N . PHE A 1 77 ? 22.386 -2.533 0.234 1.00 93.50 77 PHE A N 1
ATOM 612 C CA . PHE A 1 77 ? 23.828 -2.702 0.340 1.00 93.50 77 PHE A CA 1
ATOM 613 C C . PHE A 1 77 ? 24.358 -1.718 1.376 1.00 93.50 77 PHE A C 1
ATOM 615 O O . PHE A 1 77 ? 24.246 -0.502 1.206 1.00 93.50 77 PHE A O 1
ATOM 622 N N . ASP A 1 78 ? 24.881 -2.258 2.478 1.00 89.81 78 ASP A N 1
ATOM 623 C CA . ASP A 1 78 ? 25.348 -1.475 3.629 1.00 89.81 78 ASP A CA 1
ATOM 624 C C . ASP A 1 78 ? 24.305 -0.447 4.106 1.00 89.81 78 ASP A C 1
ATOM 626 O O . ASP A 1 78 ? 24.496 0.770 4.074 1.00 89.81 78 ASP A O 1
ATOM 630 N N . GLY A 1 79 ? 23.121 -0.960 4.454 1.00 88.75 79 GLY A N 1
ATOM 631 C CA . GLY A 1 79 ? 22.027 -0.170 5.016 1.00 88.75 79 GLY A CA 1
ATOM 632 C C . GLY A 1 79 ? 21.216 0.659 4.015 1.00 88.75 79 GLY A C 1
ATOM 633 O O . GLY A 1 79 ? 20.173 1.188 4.405 1.00 88.75 79 GLY A O 1
ATOM 634 N N . ALA A 1 80 ? 21.622 0.758 2.743 1.00 90.94 80 ALA A N 1
ATOM 635 C CA . ALA A 1 80 ? 21.009 1.684 1.787 1.00 90.94 80 ALA A CA 1
ATOM 636 C C . ALA A 1 80 ? 20.854 1.118 0.361 1.00 90.94 80 ALA A C 1
ATOM 638 O O . ALA A 1 80 ? 21.313 0.023 0.057 1.00 90.94 80 ALA A O 1
ATOM 639 N N . ALA A 1 81 ? 20.145 1.842 -0.507 1.00 92.06 81 ALA A N 1
ATOM 640 C CA . ALA A 1 81 ? 19.931 1.462 -1.908 1.00 92.06 81 ALA A CA 1
ATOM 641 C C . ALA A 1 81 ? 21.136 1.841 -2.792 1.00 92.06 81 ALA A C 1
ATOM 643 O O . ALA A 1 81 ? 21.851 2.786 -2.474 1.00 92.06 81 ALA A O 1
ATOM 644 N N . SER A 1 82 ? 21.334 1.140 -3.911 1.00 94.25 82 SER A N 1
ATOM 645 C CA . SER A 1 82 ? 22.441 1.358 -4.859 1.00 94.25 82 SER A CA 1
ATOM 646 C C . SER A 1 82 ? 21.986 1.597 -6.305 1.00 94.25 82 SER A C 1
ATOM 648 O O . SER A 1 82 ? 22.797 1.642 -7.232 1.00 94.25 82 SER A O 1
ATOM 650 N N . TYR A 1 83 ? 20.670 1.663 -6.545 1.00 95.12 83 TYR A N 1
ATOM 651 C CA . TYR A 1 83 ? 20.111 1.626 -7.902 1.00 95.12 83 TYR A CA 1
ATOM 652 C C . TYR A 1 83 ? 20.468 0.340 -8.672 1.00 95.12 83 TYR A C 1
ATOM 654 O O . TYR A 1 83 ? 20.291 0.285 -9.886 1.00 95.12 83 TYR A O 1
ATOM 662 N N . TYR A 1 84 ? 20.950 -0.697 -7.969 1.00 97.38 84 TYR A N 1
ATOM 663 C CA . TYR A 1 84 ? 21.600 -1.890 -8.528 1.00 97.38 84 TYR A CA 1
ATOM 664 C C . TYR A 1 84 ? 22.857 -1.604 -9.369 1.00 97.38 84 TYR A C 1
ATOM 666 O O . TYR A 1 84 ? 23.323 -2.481 -10.089 1.00 97.38 84 TYR A O 1
ATOM 674 N N . VAL A 1 85 ? 23.411 -0.392 -9.295 1.00 97.38 85 VAL A N 1
ATOM 675 C CA . VAL A 1 85 ? 24.524 0.048 -10.147 1.00 97.38 85 VAL A CA 1
ATOM 676 C C . VAL A 1 85 ? 25.718 0.486 -9.314 1.00 97.38 85 VAL A C 1
ATOM 678 O O . VAL A 1 85 ? 26.820 0.013 -9.579 1.00 97.38 85 VAL A O 1
ATOM 681 N N . ALA A 1 86 ? 25.511 1.354 -8.320 1.00 96.62 86 ALA A N 1
ATOM 682 C CA . ALA A 1 86 ? 26.585 1.903 -7.501 1.00 96.62 86 ALA A CA 1
ATOM 683 C C . ALA A 1 86 ? 26.124 2.209 -6.072 1.00 96.62 86 ALA A C 1
ATOM 685 O O . ALA A 1 86 ? 25.060 2.788 -5.853 1.00 96.62 86 ALA A O 1
ATOM 686 N N . ARG A 1 87 ? 26.947 1.839 -5.089 1.00 95.44 87 ARG A N 1
ATOM 687 C CA . ARG A 1 87 ? 26.778 2.232 -3.685 1.00 95.44 87 ARG A CA 1
ATOM 688 C C . ARG A 1 87 ? 27.917 3.177 -3.328 1.00 95.44 87 ARG A C 1
ATOM 690 O O . ARG A 1 87 ? 29.057 2.741 -3.329 1.00 95.44 87 ARG A O 1
ATOM 697 N N . ASP A 1 88 ? 27.612 4.437 -3.031 1.00 94.88 88 ASP A N 1
ATOM 698 C CA . ASP A 1 88 ? 28.619 5.480 -2.771 1.00 94.88 88 ASP A CA 1
ATOM 699 C C . ASP A 1 88 ? 29.653 5.556 -3.910 1.00 94.88 88 ASP A C 1
ATOM 701 O O . ASP A 1 88 ? 30.858 5.438 -3.705 1.00 94.88 88 ASP A O 1
ATOM 705 N N . MET A 1 89 ? 29.154 5.614 -5.153 1.00 96.06 89 MET A N 1
ATOM 706 C CA . MET A 1 89 ? 29.948 5.540 -6.391 1.00 96.06 89 MET A CA 1
ATOM 707 C C . MET A 1 89 ? 30.812 4.275 -6.568 1.00 96.06 89 MET A C 1
ATOM 709 O O . MET A 1 89 ? 31.567 4.172 -7.535 1.00 96.06 89 MET A O 1
ATOM 713 N N . ASP A 1 90 ? 30.677 3.266 -5.704 1.00 96.44 90 ASP A N 1
ATOM 714 C CA . ASP A 1 90 ? 31.292 1.958 -5.899 1.00 96.44 90 ASP A CA 1
ATOM 715 C C . ASP A 1 90 ? 30.419 1.068 -6.794 1.00 96.44 90 ASP A C 1
ATOM 717 O O . ASP A 1 90 ? 29.417 0.483 -6.365 1.00 96.44 90 ASP A O 1
ATOM 721 N N . PHE A 1 91 ? 30.842 0.935 -8.052 1.00 97.00 91 PHE A N 1
ATOM 722 C CA . PHE A 1 91 ? 30.166 0.142 -9.080 1.00 97.00 91 PHE A CA 1
ATOM 723 C C . PHE A 1 91 ? 30.329 -1.381 -8.919 1.00 97.00 91 PHE A C 1
ATOM 725 O O . PHE A 1 91 ? 29.656 -2.144 -9.619 1.00 97.00 91 PHE A O 1
ATOM 732 N N . SER A 1 92 ? 31.163 -1.861 -7.985 1.00 97.00 92 SER A N 1
ATOM 733 C CA . SER A 1 92 ? 31.358 -3.304 -7.729 1.00 97.00 92 SER A CA 1
ATOM 734 C C . SER A 1 92 ? 30.128 -3.996 -7.127 1.00 97.00 92 SER A C 1
ATOM 736 O O . SER A 1 92 ? 30.047 -5.230 -7.091 1.00 97.00 92 SER A O 1
ATOM 738 N N . VAL A 1 93 ? 29.128 -3.221 -6.687 1.00 96.75 93 VAL A N 1
ATOM 739 C CA . VAL A 1 93 ? 27.801 -3.756 -6.352 1.00 96.75 93 VAL A CA 1
ATOM 740 C C . VAL A 1 93 ? 27.201 -4.491 -7.549 1.00 96.75 93 VAL A C 1
ATOM 742 O O . VAL A 1 93 ? 26.594 -5.551 -7.376 1.00 96.75 93 VAL A O 1
ATOM 745 N N . SER A 1 94 ? 27.453 -3.990 -8.765 1.00 97.38 94 SER A N 1
ATOM 746 C CA . SER A 1 94 ? 26.915 -4.595 -9.975 1.00 97.38 94 SER A CA 1
ATOM 747 C C . SER A 1 94 ? 27.445 -6.012 -10.205 1.00 97.38 94 SER A C 1
ATOM 749 O O . SER A 1 94 ? 26.664 -6.921 -10.493 1.00 97.38 94 SER A O 1
ATOM 751 N N . ASP A 1 95 ? 28.740 -6.212 -9.956 1.00 97.81 95 ASP A N 1
ATOM 752 C CA . ASP A 1 95 ? 29.425 -7.499 -10.088 1.00 97.81 95 ASP A CA 1
ATOM 753 C C . ASP A 1 95 ? 28.969 -8.500 -9.024 1.00 97.81 95 ASP A C 1
ATOM 755 O O . ASP A 1 95 ? 28.801 -9.683 -9.314 1.00 97.81 95 ASP A O 1
ATOM 759 N N . SER A 1 96 ? 28.695 -8.025 -7.805 1.00 98.12 96 SER A N 1
ATOM 760 C CA . SER A 1 96 ? 28.217 -8.886 -6.714 1.00 98.12 96 SER A CA 1
ATOM 761 C C . SER A 1 96 ? 26.818 -9.444 -7.010 1.00 98.12 96 SER A C 1
ATOM 763 O O . SER A 1 96 ? 26.545 -10.630 -6.819 1.00 98.12 96 SER A O 1
ATOM 765 N N . ILE A 1 97 ? 25.932 -8.602 -7.550 1.00 98.44 97 ILE A N 1
ATOM 766 C CA . ILE A 1 97 ? 24.599 -9.012 -8.013 1.00 98.44 97 ILE A CA 1
ATOM 767 C C . ILE A 1 97 ? 24.703 -9.962 -9.213 1.00 98.44 97 ILE A C 1
ATOM 769 O O . ILE A 1 97 ? 23.989 -10.963 -9.254 1.00 98.44 97 ILE A O 1
ATOM 773 N N . GLN A 1 98 ? 25.582 -9.677 -10.180 1.00 98.25 98 GLN A N 1
ATOM 774 C CA . GLN A 1 98 ? 25.773 -10.552 -11.337 1.00 98.25 98 GLN A CA 1
ATOM 775 C C . GLN A 1 98 ? 26.244 -11.944 -10.909 1.00 98.25 98 GLN A C 1
ATOM 777 O O . GLN A 1 98 ? 25.677 -12.944 -11.345 1.00 98.25 98 GLN A O 1
ATOM 782 N N . ALA A 1 99 ? 27.226 -12.018 -10.012 1.00 98.38 99 ALA A N 1
ATOM 783 C CA . ALA A 1 99 ? 27.741 -13.282 -9.506 1.00 98.38 99 ALA A CA 1
ATOM 784 C C . ALA A 1 99 ? 26.669 -14.082 -8.740 1.00 98.38 99 ALA A C 1
ATOM 786 O O . ALA A 1 99 ? 26.599 -15.306 -8.872 1.00 98.38 99 ALA A O 1
ATOM 787 N N . LEU A 1 100 ? 25.760 -13.409 -8.018 1.00 98.62 100 LEU A N 1
ATOM 788 C CA . LEU A 1 100 ? 24.585 -14.071 -7.446 1.00 98.62 100 LEU A CA 1
ATOM 789 C C . LEU A 1 100 ? 23.721 -14.715 -8.541 1.00 98.62 100 LEU A C 1
ATOM 791 O O . LEU A 1 100 ? 23.368 -15.890 -8.415 1.00 98.62 100 LEU A O 1
ATOM 795 N N . ILE A 1 101 ? 23.377 -13.969 -9.596 1.00 98.62 101 ILE A N 1
ATOM 796 C CA . ILE A 1 101 ? 22.554 -14.477 -10.706 1.00 98.62 101 ILE A CA 1
ATOM 797 C C . ILE A 1 101 ? 23.236 -15.687 -11.361 1.00 98.62 101 ILE A C 1
ATOM 799 O O . ILE A 1 101 ? 22.589 -16.717 -11.548 1.00 98.62 101 ILE A O 1
ATOM 803 N N . GLU A 1 102 ? 24.540 -15.608 -11.632 1.00 98.50 102 GLU A N 1
ATOM 804 C CA . GLU A 1 102 ? 25.326 -16.709 -12.204 1.00 98.50 102 GLU A CA 1
ATOM 805 C C . GLU A 1 102 ? 25.343 -17.945 -11.300 1.00 98.50 102 GLU A C 1
ATOM 807 O O . GLU A 1 102 ? 25.164 -19.060 -11.789 1.00 98.50 102 GLU A O 1
ATOM 812 N N . SER A 1 103 ? 25.445 -17.768 -9.979 1.00 98.19 103 SER A N 1
ATOM 813 C CA . SER A 1 103 ? 25.375 -18.890 -9.035 1.00 98.19 103 SER A CA 1
ATOM 814 C C . SER A 1 103 ? 24.028 -19.621 -9.100 1.00 98.19 103 SER A C 1
ATOM 816 O O . SER A 1 103 ? 23.970 -20.849 -9.018 1.00 98.19 103 SER A O 1
ATOM 818 N N . PHE A 1 104 ? 22.924 -18.890 -9.290 1.00 98.38 104 PHE A N 1
ATOM 819 C CA . PHE A 1 104 ? 21.605 -19.492 -9.479 1.00 98.38 104 PHE A CA 1
ATOM 820 C C . PHE A 1 104 ? 21.491 -20.171 -10.836 1.00 98.38 104 PHE A C 1
ATOM 822 O O . PHE A 1 104 ? 20.913 -21.254 -10.921 1.00 98.38 104 PHE A O 1
ATOM 829 N N . MET A 1 105 ? 22.067 -19.578 -11.880 1.00 98.31 105 MET A N 1
ATOM 830 C CA . MET A 1 105 ? 22.104 -20.199 -13.197 1.00 98.31 105 MET A CA 1
ATOM 831 C C . MET A 1 105 ? 22.837 -21.539 -13.171 1.00 98.31 105 MET A C 1
ATOM 833 O O . MET A 1 105 ? 22.318 -22.511 -13.716 1.00 98.31 105 MET A O 1
ATOM 837 N N . GLU A 1 106 ? 23.984 -21.610 -12.492 1.00 98.00 106 GLU A N 1
ATOM 838 C CA . GLU A 1 106 ? 24.760 -22.839 -12.311 1.00 98.00 106 GLU A CA 1
ATOM 839 C C . GLU A 1 106 ? 23.961 -23.895 -11.535 1.00 98.00 106 GLU A C 1
ATOM 841 O O . GLU A 1 106 ? 23.799 -25.021 -12.006 1.00 98.00 106 GLU A O 1
ATOM 846 N N . ARG A 1 107 ? 23.370 -23.521 -10.390 1.00 96.31 107 ARG A N 1
ATOM 847 C CA . ARG A 1 107 ? 22.548 -24.425 -9.558 1.00 96.31 107 ARG A CA 1
ATOM 848 C C . ARG A 1 107 ? 21.337 -24.988 -10.300 1.00 96.31 107 ARG A C 1
ATOM 850 O O . ARG A 1 107 ? 20.923 -26.113 -10.029 1.00 96.31 107 ARG A O 1
ATOM 857 N N . LEU A 1 108 ? 20.740 -24.194 -11.186 1.00 96.50 108 LEU A N 1
ATOM 858 C CA . LEU A 1 108 ? 19.539 -24.558 -11.939 1.00 96.50 108 LEU A CA 1
ATOM 859 C C . LEU A 1 108 ? 19.853 -25.173 -13.310 1.00 96.50 108 LEU A C 1
ATOM 861 O O . LEU A 1 108 ? 18.945 -25.703 -13.951 1.00 96.50 108 LEU A O 1
ATOM 865 N N . GLY A 1 109 ? 21.111 -25.119 -13.760 1.00 96.62 109 GLY A N 1
ATOM 866 C CA . GLY A 1 109 ? 21.518 -25.551 -15.097 1.00 96.62 109 GLY A CA 1
ATOM 867 C C . GLY A 1 109 ? 20.857 -24.737 -16.214 1.00 96.62 109 GLY A C 1
ATOM 868 O O . GLY A 1 109 ? 20.434 -25.314 -17.213 1.00 96.62 109 GLY A O 1
ATOM 869 N N . THR A 1 110 ? 20.720 -23.421 -16.028 1.00 96.06 110 THR A N 1
ATOM 870 C CA . THR A 1 110 ? 20.076 -22.508 -16.997 1.00 96.06 110 THR A CA 1
ATOM 871 C C . THR A 1 110 ? 21.101 -21.659 -17.745 1.00 96.06 110 THR A C 1
ATOM 873 O O . THR A 1 110 ? 22.094 -21.222 -17.164 1.00 96.06 110 THR A O 1
ATOM 876 N N . SER A 1 111 ? 20.862 -21.403 -19.033 1.00 96.69 111 SER A N 1
ATOM 877 C CA . SER A 1 111 ? 21.661 -20.468 -19.837 1.00 96.69 111 SER A CA 1
ATOM 878 C C . SER A 1 111 ? 21.114 -19.037 -19.760 1.00 96.69 111 SER A C 1
ATOM 880 O O . SER A 1 111 ? 19.988 -18.817 -19.314 1.00 96.69 111 SER A O 1
ATOM 882 N N . ARG A 1 112 ? 21.884 -18.047 -20.240 1.00 96.31 112 ARG A N 1
ATOM 883 C CA . ARG A 1 112 ? 21.446 -16.635 -20.306 1.00 96.31 112 ARG A CA 1
ATOM 884 C C . ARG A 1 112 ? 20.160 -16.443 -21.124 1.00 96.31 112 ARG A C 1
ATOM 886 O O . ARG A 1 112 ? 19.373 -15.555 -20.803 1.00 96.31 112 ARG A O 1
ATOM 893 N N . ASP A 1 113 ? 19.913 -17.304 -22.112 1.00 96.44 113 ASP A N 1
ATOM 894 C CA . ASP A 1 113 ? 18.697 -17.285 -22.940 1.00 96.44 113 ASP A CA 1
ATOM 895 C C . ASP A 1 113 ? 17.446 -17.747 -22.187 1.00 96.44 113 ASP A C 1
ATOM 897 O O . ASP A 1 113 ? 16.324 -17.400 -22.555 1.00 96.44 113 ASP A O 1
ATOM 901 N N . GLN A 1 114 ? 17.638 -18.504 -21.107 1.00 97.44 114 GLN A N 1
ATOM 902 C CA . GLN A 1 114 ? 16.580 -19.003 -20.226 1.00 97.44 114 GLN A CA 1
ATOM 903 C C . GLN A 1 114 ? 16.365 -18.104 -19.002 1.00 97.44 114 GLN A C 1
ATOM 905 O O . GLN A 1 114 ? 15.561 -18.434 -18.124 1.00 97.44 114 GLN A O 1
ATOM 910 N N . VAL A 1 115 ? 17.071 -16.972 -18.933 1.00 98.56 115 VAL A N 1
ATOM 911 C CA . VAL A 1 115 ? 16.890 -15.955 -17.899 1.00 98.56 115 VAL A CA 1
ATOM 912 C C . VAL A 1 115 ? 16.023 -14.824 -18.446 1.00 98.56 115 VAL A C 1
ATOM 914 O O . VAL A 1 115 ? 16.237 -14.321 -19.549 1.00 98.56 115 VAL A O 1
ATOM 917 N N . THR A 1 116 ? 15.026 -14.419 -17.663 1.00 98.75 116 THR A N 1
ATOM 918 C CA . THR A 1 116 ? 14.227 -13.213 -17.902 1.00 98.75 116 THR A CA 1
ATOM 919 C C . THR A 1 116 ? 14.474 -12.212 -16.792 1.00 98.75 116 THR A C 1
ATOM 921 O O . THR A 1 116 ? 14.299 -12.536 -15.619 1.00 98.75 116 THR A O 1
ATOM 924 N N . LEU A 1 117 ? 14.865 -10.995 -17.159 1.00 98.88 117 LEU A N 1
ATOM 925 C CA . LEU A 1 117 ? 15.024 -9.879 -16.238 1.00 98.88 117 LEU A CA 1
ATOM 926 C C . LEU A 1 117 ? 13.737 -9.061 -16.213 1.00 98.88 117 LEU A C 1
ATOM 928 O O . LEU A 1 117 ? 13.240 -8.649 -17.258 1.00 98.88 117 LEU A O 1
ATOM 932 N N . LEU A 1 118 ? 13.207 -8.813 -15.021 1.00 98.81 118 LEU A N 1
ATOM 933 C CA . LEU A 1 118 ? 11.973 -8.070 -14.813 1.00 98.81 118 LEU A CA 1
ATOM 934 C C . LEU A 1 118 ? 12.186 -6.958 -13.792 1.00 98.81 118 LEU A C 1
ATOM 936 O O . LEU A 1 118 ? 12.714 -7.182 -12.701 1.00 98.81 118 LEU A O 1
ATOM 940 N N . GLY A 1 119 ? 11.679 -5.769 -14.092 1.00 98.19 119 GLY A N 1
ATOM 941 C CA . GLY A 1 119 ? 11.648 -4.698 -13.113 1.00 98.19 119 GLY A CA 1
ATOM 942 C C . GLY A 1 119 ? 10.750 -3.534 -13.502 1.00 98.19 119 GLY A C 1
ATOM 943 O O . GLY A 1 119 ? 10.320 -3.401 -14.647 1.00 98.19 119 GLY A O 1
ATOM 944 N N . ALA A 1 120 ? 10.463 -2.689 -12.515 1.00 96.69 120 ALA A N 1
ATOM 945 C CA . ALA A 1 120 ? 9.717 -1.453 -12.699 1.00 96.69 120 ALA A CA 1
ATOM 946 C C . ALA A 1 120 ? 10.461 -0.267 -12.083 1.00 96.69 120 ALA A C 1
ATOM 948 O O . ALA A 1 120 ? 11.088 -0.420 -11.024 1.00 96.69 120 ALA A O 1
ATOM 949 N N . SER A 1 121 ? 10.376 0.906 -12.709 1.00 95.19 121 SER A N 1
ATOM 950 C CA . SER A 1 121 ? 11.095 2.104 -12.261 1.00 95.19 121 SER A CA 1
ATOM 951 C C . SER A 1 121 ? 12.589 1.776 -12.147 1.00 95.19 121 SER A C 1
ATOM 953 O O . SER A 1 121 ? 13.154 1.208 -13.080 1.00 95.19 121 SER A O 1
ATOM 955 N N . LYS A 1 122 ? 13.211 2.034 -10.988 1.00 96.06 122 LYS A N 1
ATOM 956 C CA . LYS A 1 122 ? 14.600 1.675 -10.679 1.00 96.06 122 LYS A CA 1
ATOM 957 C C . LYS A 1 122 ? 14.939 0.233 -11.070 1.00 96.06 122 LYS A C 1
ATOM 959 O O . LYS A 1 122 ? 15.990 -0.041 -11.637 1.00 96.06 122 LYS A O 1
ATOM 964 N N . GLY A 1 123 ? 14.024 -0.701 -10.799 1.00 97.62 123 GLY A N 1
ATOM 965 C CA . GLY A 1 123 ? 14.199 -2.098 -11.181 1.00 97.62 123 GLY A CA 1
ATOM 966 C C . GLY A 1 123 ? 14.120 -2.320 -12.694 1.00 97.62 123 GLY A C 1
ATOM 967 O O . GLY A 1 123 ? 14.764 -3.224 -13.208 1.00 97.62 123 GLY A O 1
ATOM 968 N N . GLY A 1 124 ? 13.346 -1.510 -13.418 1.00 98.12 124 GLY A N 1
ATOM 969 C CA . GLY A 1 124 ? 13.291 -1.529 -14.881 1.00 98.12 124 GLY A CA 1
ATOM 970 C C . GLY A 1 124 ? 14.607 -1.051 -15.494 1.00 98.12 124 GLY A C 1
ATOM 971 O O . GLY A 1 124 ? 15.115 -1.694 -16.411 1.00 98.12 124 GLY A O 1
ATOM 972 N N . SER A 1 125 ? 15.202 0.010 -14.937 1.00 98.56 125 SER A N 1
ATOM 973 C CA . SER A 1 125 ? 16.556 0.451 -15.299 1.00 98.56 125 SER A CA 1
ATOM 974 C C . SER A 1 125 ? 17.584 -0.641 -15.030 1.00 98.56 125 SER A C 1
ATOM 976 O O . SER A 1 125 ? 18.406 -0.916 -15.894 1.00 98.56 125 SER A O 1
ATOM 978 N N . ALA A 1 126 ? 17.496 -1.327 -13.885 1.00 98.62 126 ALA A N 1
ATOM 979 C CA . ALA A 1 126 ? 18.356 -2.467 -13.579 1.00 98.62 126 ALA A CA 1
ATOM 980 C C . ALA A 1 126 ? 18.157 -3.624 -14.574 1.00 98.62 126 ALA A C 1
ATOM 982 O O . ALA A 1 126 ? 19.130 -4.151 -15.100 1.00 98.62 126 ALA A O 1
ATOM 983 N N . ALA A 1 127 ? 16.917 -3.988 -14.911 1.00 98.75 127 ALA A N 1
ATOM 984 C CA . ALA A 1 127 ? 16.654 -5.035 -15.898 1.00 98.75 127 ALA A CA 1
ATOM 985 C C . ALA A 1 127 ? 17.307 -4.721 -17.258 1.00 98.75 127 ALA A C 1
ATOM 987 O O . ALA A 1 127 ? 17.928 -5.600 -17.854 1.00 98.75 127 ALA A O 1
ATOM 988 N N . LEU A 1 128 ? 17.233 -3.465 -17.714 1.00 98.75 128 LEU A N 1
ATOM 989 C CA . LEU A 1 128 ? 17.945 -3.007 -18.911 1.00 98.75 128 LEU A CA 1
ATOM 990 C C . LEU A 1 128 ? 19.465 -3.035 -18.715 1.00 98.75 128 LEU A C 1
ATOM 992 O O . LEU A 1 128 ? 20.167 -3.615 -19.534 1.00 98.75 128 LEU A O 1
ATOM 996 N N . TYR A 1 129 ? 19.971 -2.465 -17.622 1.00 98.81 129 TYR A N 1
ATOM 997 C CA . TYR A 1 129 ? 21.400 -2.398 -17.320 1.00 98.81 129 TYR A CA 1
ATOM 998 C C . TYR A 1 129 ? 22.052 -3.783 -17.334 1.00 98.81 129 TYR A C 1
ATOM 1000 O O . TYR A 1 129 ? 23.018 -4.006 -18.058 1.00 98.81 129 TYR A O 1
ATOM 1008 N N . TYR A 1 130 ? 21.496 -4.738 -16.585 1.00 98.75 130 TYR A N 1
ATOM 1009 C CA . TYR A 1 130 ? 22.035 -6.094 -16.507 1.00 98.75 130 TYR A CA 1
ATOM 1010 C C . TYR A 1 130 ? 21.865 -6.854 -17.815 1.00 98.75 130 TYR A C 1
ATOM 1012 O O . TYR A 1 130 ? 22.773 -7.578 -18.219 1.00 98.75 130 TYR A O 1
ATOM 1020 N N . GLY A 1 131 ? 20.724 -6.685 -18.486 1.00 98.44 131 GLY A N 1
ATOM 1021 C CA . GLY A 1 131 ? 20.449 -7.379 -19.736 1.00 98.44 131 GLY A CA 1
ATOM 1022 C C . GLY A 1 131 ? 21.433 -7.009 -20.836 1.00 98.44 131 GLY A C 1
ATOM 1023 O O . GLY A 1 131 ? 21.964 -7.892 -21.506 1.00 98.44 131 GLY A O 1
ATOM 1024 N N . VAL A 1 132 ? 21.738 -5.717 -20.941 1.00 98.31 132 VAL A N 1
ATOM 1025 C CA . VAL A 1 132 ? 22.696 -5.168 -21.904 1.00 98.31 132 VAL A CA 1
ATOM 1026 C C . VAL A 1 132 ? 24.137 -5.467 -21.473 1.00 98.31 132 VAL A C 1
ATOM 1028 O O . VAL A 1 132 ? 24.888 -6.072 -22.230 1.00 98.31 132 VAL A O 1
ATOM 1031 N N . LYS A 1 133 ? 24.523 -5.140 -20.231 1.00 98.06 133 LYS A N 1
ATOM 1032 C CA . LYS A 1 133 ? 25.911 -5.287 -19.746 1.00 98.06 133 LYS A CA 1
ATOM 1033 C C . LYS A 1 133 ? 26.393 -6.739 -19.694 1.00 98.06 133 LYS A C 1
ATOM 1035 O O . LYS A 1 133 ? 27.561 -6.996 -19.972 1.00 98.06 133 LYS A O 1
ATOM 1040 N N . TYR A 1 134 ? 25.524 -7.675 -19.311 1.00 97.75 134 TYR A N 1
ATOM 1041 C CA . TYR A 1 134 ? 25.895 -9.076 -19.064 1.00 97.75 134 TYR A CA 1
ATOM 1042 C C . TYR A 1 134 ? 25.261 -10.068 -20.054 1.00 97.75 134 TYR A C 1
ATOM 1044 O O . TYR A 1 134 ? 25.385 -11.284 -19.871 1.00 97.75 134 TYR A O 1
ATOM 1052 N N . GLY A 1 135 ? 24.611 -9.566 -21.110 1.00 96.75 135 GLY A N 1
ATOM 1053 C CA . GLY A 1 135 ? 24.139 -10.365 -22.242 1.00 96.75 135 GLY A CA 1
ATOM 1054 C C . GLY A 1 135 ? 22.961 -11.289 -21.928 1.00 96.75 135 GLY A C 1
ATOM 1055 O O . GLY A 1 135 ? 22.917 -12.410 -22.431 1.00 96.75 135 GLY A O 1
ATOM 1056 N N . PHE A 1 136 ? 22.015 -10.868 -21.082 1.00 98.00 136 PHE A N 1
ATOM 1057 C CA . PHE A 1 136 ? 20.785 -11.640 -20.871 1.00 98.00 136 PHE A CA 1
ATOM 1058 C C . PHE A 1 136 ? 19.777 -11.379 -21.989 1.00 98.00 136 PHE A C 1
ATOM 1060 O O . PHE A 1 136 ? 19.533 -10.235 -22.375 1.00 98.00 136 PHE A O 1
ATOM 1067 N N . LYS A 1 137 ? 19.160 -12.454 -22.484 1.00 96.19 137 LYS A N 1
ATOM 1068 C CA . LYS A 1 137 ? 18.337 -12.418 -23.696 1.00 96.19 137 LYS A CA 1
ATOM 1069 C C . LYS A 1 137 ? 17.015 -11.683 -23.523 1.00 96.19 137 LYS A C 1
ATOM 1071 O O . LYS A 1 137 ? 16.574 -11.001 -24.446 1.00 96.19 137 LYS A O 1
ATOM 1076 N N . ASN A 1 138 ? 16.355 -11.870 -22.381 1.00 98.62 138 ASN A N 1
ATOM 1077 C CA . ASN A 1 138 ? 14.967 -11.460 -22.189 1.00 98.62 138 ASN A CA 1
ATOM 1078 C C . ASN A 1 138 ? 14.866 -10.370 -21.122 1.00 98.62 138 ASN A C 1
ATOM 1080 O O . ASN A 1 138 ? 15.212 -10.598 -19.961 1.00 98.62 138 ASN A O 1
ATOM 1084 N N . ILE A 1 139 ? 14.365 -9.196 -21.507 1.00 98.88 139 ILE A N 1
ATOM 1085 C CA . ILE A 1 139 ? 14.305 -8.006 -20.656 1.00 98.88 139 ILE A CA 1
ATOM 1086 C C . ILE A 1 139 ? 12.890 -7.431 -20.683 1.00 98.88 139 ILE A C 1
ATOM 1088 O O . ILE A 1 139 ? 12.386 -7.052 -21.737 1.00 98.88 139 ILE A O 1
ATOM 1092 N N . VAL A 1 140 ? 12.264 -7.318 -19.514 1.00 98.81 140 VAL A N 1
ATOM 1093 C CA . VAL A 1 140 ? 10.943 -6.712 -19.323 1.00 98.81 140 VAL A CA 1
ATOM 1094 C C . VAL A 1 140 ? 11.077 -5.549 -18.342 1.00 98.81 140 VAL A C 1
ATOM 1096 O O . VAL A 1 140 ? 11.254 -5.743 -17.137 1.00 98.81 140 VAL A O 1
ATOM 1099 N N . ALA A 1 141 ? 10.995 -4.325 -18.854 1.00 98.56 141 ALA A N 1
ATOM 1100 C CA . ALA A 1 141 ? 11.187 -3.102 -18.084 1.00 98.56 141 ALA A CA 1
ATOM 1101 C C . ALA A 1 141 ? 9.932 -2.222 -18.133 1.00 98.56 141 ALA A C 1
ATOM 1103 O O . ALA A 1 141 ? 9.554 -1.700 -19.178 1.00 98.56 141 ALA A O 1
ATOM 1104 N N . SER A 1 142 ? 9.289 -2.010 -16.987 1.00 97.81 142 SER A N 1
ATOM 1105 C CA . SER A 1 142 ? 8.216 -1.020 -16.870 1.00 97.81 142 SER A CA 1
ATOM 1106 C C . SER A 1 142 ? 8.783 0.314 -16.396 1.00 97.81 142 SER A C 1
ATOM 1108 O O . SER A 1 142 ? 9.473 0.362 -15.380 1.00 97.81 142 SER A O 1
ATOM 1110 N N . THR A 1 143 ? 8.471 1.388 -17.118 1.00 97.44 143 THR A N 1
ATOM 1111 C CA . THR A 1 143 ? 8.783 2.786 -16.778 1.00 97.44 143 THR A CA 1
ATOM 1112 C C . THR A 1 143 ? 10.215 3.001 -16.252 1.00 97.44 143 THR A C 1
ATOM 1114 O O . THR A 1 143 ? 10.367 3.531 -15.150 1.00 97.44 143 THR A O 1
ATOM 1117 N N . PRO A 1 144 ? 11.264 2.540 -16.969 1.00 98.06 144 PRO A N 1
ATOM 1118 C CA . PRO A 1 144 ? 12.653 2.659 -16.515 1.00 98.06 144 PRO A CA 1
ATOM 1119 C C . PRO A 1 144 ? 13.140 4.120 -16.498 1.00 98.06 144 PRO A C 1
ATOM 1121 O O . PRO A 1 144 ? 12.828 4.884 -17.411 1.00 98.06 144 PRO A O 1
ATOM 1124 N N . GLN A 1 145 ? 13.952 4.490 -15.502 1.00 97.06 145 GLN A N 1
ATOM 1125 C CA . GLN A 1 145 ? 14.658 5.779 -15.423 1.00 97.06 145 GLN A CA 1
ATOM 1126 C C . GLN A 1 145 ? 15.950 5.751 -16.241 1.00 97.06 145 GLN A C 1
ATOM 1128 O O . GLN A 1 145 ? 16.692 4.771 -16.158 1.00 97.06 145 GLN A O 1
ATOM 1133 N N . TYR A 1 146 ? 16.224 6.792 -17.021 1.00 98.25 146 TYR A N 1
ATOM 1134 C CA . TYR A 1 146 ? 17.409 6.935 -17.870 1.00 98.25 146 TYR A CA 1
ATOM 1135 C C . TYR A 1 146 ? 18.525 7.699 -17.150 1.00 98.25 146 TYR A C 1
ATOM 1137 O O . TYR A 1 146 ? 19.673 7.256 -17.159 1.00 98.25 146 TYR A O 1
ATOM 1145 N N . PHE A 1 147 ? 18.182 8.801 -16.480 1.00 98.00 147 PHE A N 1
ATOM 1146 C CA . PHE A 1 147 ? 19.119 9.673 -15.772 1.00 98.00 147 PHE A CA 1
ATOM 1147 C C . PHE A 1 147 ? 19.210 9.279 -14.290 1.00 98.00 147 PHE A C 1
ATOM 1149 O O . PHE A 1 147 ? 18.575 9.869 -13.414 1.00 98.00 147 PHE A O 1
ATOM 1156 N N . LEU A 1 148 ? 19.976 8.219 -14.003 1.00 97.06 148 LEU A N 1
ATOM 1157 C CA . LEU A 1 148 ? 20.049 7.615 -12.665 1.00 97.06 148 LEU A CA 1
ATOM 1158 C C . LEU A 1 148 ? 20.604 8.578 -11.603 1.00 97.06 148 LEU A C 1
ATOM 1160 O O . LEU A 1 148 ? 20.196 8.520 -10.440 1.00 97.06 148 LEU A O 1
ATOM 1164 N N . GLY A 1 149 ? 21.536 9.449 -11.991 1.00 96.88 149 GLY A N 1
ATOM 1165 C CA . GLY A 1 149 ? 22.154 10.431 -11.113 1.00 96.88 149 GLY A CA 1
ATOM 1166 C C . GLY A 1 149 ? 21.211 11.583 -10.807 1.00 96.88 149 GLY A C 1
ATOM 1167 O O . GLY A 1 149 ? 20.957 11.861 -9.636 1.00 96.88 149 GLY A O 1
ATOM 1168 N N . SER A 1 150 ? 20.625 12.191 -11.837 1.00 96.62 150 SER A N 1
ATOM 1169 C CA . SER A 1 150 ? 19.632 13.259 -11.705 1.00 96.62 150 SER A CA 1
ATOM 1170 C C . SER A 1 150 ? 18.411 12.797 -10.913 1.00 96.62 150 SER A C 1
ATOM 1172 O O . SER A 1 150 ? 17.939 13.525 -10.042 1.00 96.62 150 SER A O 1
ATOM 1174 N N . TYR A 1 151 ? 17.942 11.565 -11.136 1.00 93.75 151 TYR A N 1
ATOM 1175 C CA . TYR A 1 151 ? 16.855 10.989 -10.347 1.00 93.75 151 TYR A CA 1
ATOM 1176 C C . TYR A 1 151 ? 17.257 10.738 -8.889 1.00 93.75 151 TYR A C 1
ATOM 1178 O O . TYR A 1 151 ? 16.422 10.845 -8.001 1.00 93.75 151 TYR A O 1
ATOM 1186 N N . SER A 1 152 ? 18.509 10.377 -8.603 1.00 93.31 152 SER A N 1
ATOM 1187 C CA . SER A 1 152 ? 18.957 10.137 -7.221 1.00 93.31 152 SER A CA 1
ATOM 1188 C C . SER A 1 152 ? 19.236 11.441 -6.465 1.00 93.31 152 SER A C 1
ATOM 1190 O O . SER A 1 152 ? 19.041 11.507 -5.250 1.00 93.31 152 SER A O 1
ATOM 1192 N N . HIS A 1 153 ? 19.654 12.491 -7.172 1.00 93.88 153 HIS A N 1
ATOM 1193 C CA . HIS A 1 153 ? 20.014 13.778 -6.592 1.00 93.88 153 HIS A CA 1
ATOM 1194 C C . HIS A 1 153 ? 18.839 14.402 -5.823 1.00 93.88 153 HIS A C 1
ATOM 1196 O O . HIS A 1 153 ? 17.695 14.400 -6.280 1.00 93.88 153 HIS A O 1
ATOM 1202 N N . GLY A 1 154 ? 19.102 14.907 -4.617 1.00 82.69 154 GLY A N 1
ATOM 1203 C CA . GLY A 1 154 ? 18.094 15.554 -3.770 1.00 82.69 154 GLY A CA 1
ATOM 1204 C C . GLY A 1 154 ? 17.043 14.615 -3.155 1.00 82.69 154 GLY A C 1
ATOM 1205 O O . GLY A 1 154 ? 16.201 15.077 -2.385 1.00 82.69 154 GLY A O 1
ATOM 1206 N N . HIS A 1 155 ? 17.095 13.300 -3.406 1.00 84.12 155 HIS A N 1
ATOM 1207 C CA . HIS A 1 155 ? 16.131 12.320 -2.880 1.00 84.12 155 HIS A CA 1
ATOM 1208 C C . HIS A 1 155 ? 16.535 11.741 -1.511 1.00 84.12 155 HIS A C 1
ATOM 1210 O O . HIS A 1 155 ? 16.456 10.533 -1.265 1.00 84.12 155 HIS A O 1
ATOM 1216 N N . GLY A 1 156 ? 16.962 12.611 -0.591 1.00 80.50 156 GLY A N 1
ATOM 1217 C CA . GLY A 1 156 ? 17.335 12.247 0.781 1.00 80.50 156 GLY A CA 1
ATOM 1218 C C . GLY A 1 156 ? 18.351 11.101 0.838 1.00 80.50 156 GLY A C 1
ATOM 1219 O O . GLY A 1 156 ? 19.357 11.128 0.137 1.00 80.50 156 GLY A O 1
ATOM 1220 N N . GLN A 1 157 ? 18.046 10.062 1.628 1.00 82.31 157 GLN A N 1
ATOM 1221 C CA . GLN A 1 157 ? 18.917 8.890 1.813 1.00 82.31 157 GLN A CA 1
ATOM 1222 C C . GLN A 1 157 ? 19.279 8.165 0.509 1.00 82.31 157 GLN A C 1
ATOM 1224 O O . GLN A 1 157 ? 20.319 7.520 0.462 1.00 82.31 157 GLN A O 1
ATOM 1229 N N . LEU A 1 158 ? 18.448 8.238 -0.541 1.00 86.44 158 LEU A N 1
ATOM 1230 C CA . LEU A 1 158 ? 18.784 7.637 -1.836 1.00 86.44 158 LEU A CA 1
ATOM 1231 C C . LEU A 1 158 ? 19.953 8.371 -2.503 1.00 86.44 158 LEU A C 1
ATOM 1233 O O . LEU A 1 158 ? 20.841 7.720 -3.046 1.00 86.44 158 LEU A O 1
ATOM 1237 N N . GLY A 1 159 ? 19.952 9.706 -2.441 1.00 90.12 159 GLY A N 1
ATOM 1238 C CA . GLY A 1 159 ? 20.982 10.540 -3.052 1.00 90.12 159 GLY A CA 1
ATOM 1239 C C . GLY A 1 159 ? 22.352 10.254 -2.459 1.00 90.12 159 GLY A C 1
ATOM 1240 O O . GLY A 1 159 ? 23.253 9.859 -3.192 1.00 90.12 159 GLY A O 1
ATOM 1241 N N . ASP A 1 160 ? 22.482 10.341 -1.134 1.00 90.62 160 ASP A N 1
ATOM 1242 C CA . ASP A 1 160 ? 23.752 10.068 -0.446 1.00 90.62 160 ASP A CA 1
ATOM 1243 C C . ASP A 1 160 ? 24.197 8.609 -0.624 1.00 90.62 160 ASP A C 1
ATOM 1245 O O . ASP A 1 160 ? 25.384 8.315 -0.738 1.00 90.62 160 ASP A O 1
ATOM 1249 N N . ALA A 1 161 ? 23.248 7.669 -0.679 1.00 92.25 161 ALA A N 1
ATOM 1250 C CA . ALA A 1 161 ? 23.576 6.257 -0.811 1.00 92.25 161 ALA A CA 1
ATOM 1251 C C . ALA A 1 161 ? 24.167 5.892 -2.175 1.00 92.25 161 ALA A C 1
ATOM 1253 O O . ALA A 1 161 ? 25.029 5.015 -2.238 1.00 92.25 161 ALA A O 1
ATOM 1254 N N . VAL A 1 162 ? 23.711 6.535 -3.250 1.00 94.00 162 VAL A N 1
ATOM 1255 C CA . VAL A 1 162 ? 24.147 6.252 -4.625 1.00 94.00 162 VAL A CA 1
ATOM 1256 C C . VAL A 1 162 ? 25.301 7.165 -5.034 1.00 94.00 162 VAL A C 1
ATOM 1258 O O . VAL A 1 162 ? 26.321 6.683 -5.521 1.00 94.00 162 VAL A O 1
ATOM 1261 N N . LEU A 1 163 ? 25.146 8.471 -4.807 1.00 95.88 163 LEU A N 1
ATOM 1262 C CA . LEU A 1 163 ? 26.044 9.527 -5.284 1.00 95.88 163 LEU A CA 1
ATOM 1263 C C . LEU A 1 163 ? 27.132 9.902 -4.275 1.00 95.88 163 LEU A C 1
ATOM 1265 O O . LEU A 1 163 ? 27.984 10.728 -4.597 1.00 95.88 163 LEU A O 1
ATOM 1269 N N . GLY A 1 164 ? 27.082 9.340 -3.069 1.00 92.12 164 GLY A N 1
ATOM 1270 C CA . GLY A 1 164 ? 27.965 9.694 -1.967 1.00 92.12 164 GLY A CA 1
ATOM 1271 C C . GLY A 1 164 ? 27.596 10.997 -1.267 1.00 92.12 164 GLY A C 1
ATOM 1272 O O . GLY A 1 164 ? 26.748 11.773 -1.722 1.00 92.12 164 GLY A O 1
ATOM 1273 N N . GLU A 1 165 ? 28.237 11.227 -0.121 1.00 88.94 165 GLU A N 1
ATOM 1274 C CA . GLU A 1 165 ? 28.007 12.417 0.700 1.00 88.94 165 GLU A CA 1
ATOM 1275 C C . GLU A 1 165 ? 28.262 13.701 -0.108 1.00 88.94 165 GLU A C 1
ATOM 1277 O O . GLU A 1 165 ? 29.245 13.830 -0.839 1.00 88.94 165 GLU A O 1
ATOM 1282 N N . GLY A 1 166 ? 27.345 14.665 0.001 1.00 87.94 166 GLY A N 1
ATOM 1283 C CA . GLY A 1 166 ? 27.429 15.943 -0.710 1.00 87.94 166 GLY A CA 1
ATOM 1284 C C . GLY A 1 166 ? 26.983 15.900 -2.175 1.00 87.94 166 GLY A C 1
ATOM 1285 O O . GLY A 1 166 ? 26.805 16.967 -2.758 1.00 87.94 166 GLY A O 1
ATOM 1286 N N . GLN A 1 167 ? 26.748 14.710 -2.747 1.00 92.62 167 GLN A N 1
ATOM 1287 C CA . GLN A 1 167 ? 26.102 14.503 -4.052 1.00 92.62 167 GLN A CA 1
ATOM 1288 C C . GLN A 1 167 ? 26.676 15.414 -5.153 1.00 92.62 167 GLN A C 1
ATOM 1290 O O . GLN A 1 167 ? 25.952 16.212 -5.757 1.00 92.62 167 GLN A O 1
ATOM 1295 N N . SER A 1 168 ? 27.993 15.331 -5.375 1.00 95.56 168 SER A N 1
ATOM 1296 C CA . SER A 1 168 ? 28.708 16.227 -6.291 1.00 95.56 168 SER A CA 1
ATOM 1297 C C . SER A 1 168 ? 28.116 16.198 -7.708 1.00 95.56 168 SER A C 1
ATOM 1299 O O . SER A 1 168 ? 27.637 15.168 -8.186 1.00 95.56 168 SER A O 1
ATOM 1301 N N . ALA A 1 169 ? 28.191 17.327 -8.420 1.00 96.69 169 ALA A N 1
ATOM 1302 C CA . ALA A 1 169 ? 27.724 17.407 -9.807 1.00 96.69 169 ALA A CA 1
ATOM 1303 C C . ALA A 1 169 ? 28.455 16.416 -10.739 1.00 96.69 169 ALA A C 1
ATOM 1305 O O . ALA A 1 169 ? 27.873 15.937 -11.709 1.00 96.69 169 ALA A O 1
ATOM 1306 N N . GLU A 1 170 ? 29.709 16.078 -10.426 1.00 97.75 170 GLU A N 1
ATOM 1307 C CA . GLU A 1 170 ? 30.485 15.052 -11.131 1.00 97.75 170 GLU A CA 1
ATOM 1308 C C . GLU A 1 170 ? 29.897 13.649 -10.927 1.00 97.75 170 GLU A C 1
ATOM 1310 O O . GLU A 1 170 ? 29.738 12.903 -11.895 1.00 97.75 170 GLU A O 1
ATOM 1315 N N . ASN A 1 171 ? 29.503 13.303 -9.698 1.00 97.94 171 ASN A N 1
ATOM 1316 C CA . ASN A 1 171 ? 28.884 12.011 -9.396 1.00 97.94 171 ASN A CA 1
ATOM 1317 C C . ASN A 1 171 ? 27.508 11.887 -10.057 1.00 97.94 171 ASN A C 1
ATOM 1319 O O . ASN A 1 171 ? 27.194 10.844 -10.632 1.00 97.94 171 ASN A O 1
ATOM 1323 N N . VAL A 1 172 ? 26.718 12.970 -10.049 1.00 97.94 172 VAL A N 1
ATOM 1324 C CA . VAL A 1 172 ? 25.443 13.051 -10.783 1.00 97.94 172 VAL A CA 1
ATOM 1325 C C . VAL A 1 172 ? 25.669 12.793 -12.274 1.00 97.94 172 VAL A C 1
ATOM 1327 O O . VAL A 1 172 ? 25.040 11.900 -12.837 1.00 97.94 172 VAL A O 1
ATOM 1330 N N . ALA A 1 173 ? 26.612 13.507 -12.898 1.00 98.25 173 ALA A N 1
ATOM 1331 C CA . ALA A 1 173 ? 26.918 13.347 -14.318 1.00 98.25 173 ALA A CA 1
ATOM 1332 C C . ALA A 1 173 ? 27.435 11.939 -14.657 1.00 98.25 173 ALA A C 1
ATOM 1334 O O . ALA A 1 173 ? 27.051 11.371 -15.679 1.00 98.25 173 ALA A O 1
ATOM 1335 N N . THR A 1 174 ? 28.264 11.356 -13.788 1.00 98.38 174 THR A N 1
ATOM 1336 C CA . THR A 1 174 ? 28.783 9.991 -13.946 1.00 98.38 174 THR A CA 1
ATOM 1337 C C . THR A 1 174 ? 27.651 8.967 -13.911 1.00 98.38 174 THR A C 1
ATOM 1339 O O . THR A 1 174 ? 27.572 8.108 -14.786 1.00 98.38 174 THR A O 1
ATOM 1342 N N . MET A 1 175 ? 26.733 9.076 -12.946 1.00 98.06 175 MET A N 1
ATOM 1343 C CA . MET A 1 175 ? 25.580 8.176 -12.852 1.00 98.06 175 MET A CA 1
ATOM 1344 C C . MET A 1 175 ? 24.572 8.369 -13.996 1.00 98.06 175 MET A C 1
ATOM 1346 O O . MET A 1 175 ? 24.001 7.387 -14.468 1.00 98.06 175 MET A O 1
ATOM 1350 N N . ASP A 1 176 ? 24.384 9.593 -14.495 1.00 98.38 176 ASP A N 1
ATOM 1351 C CA . ASP A 1 176 ? 23.541 9.871 -15.669 1.00 98.38 176 ASP A CA 1
ATOM 1352 C C . ASP A 1 176 ? 24.125 9.325 -16.977 1.00 98.38 176 ASP A C 1
ATOM 1354 O O . ASP A 1 176 ? 23.383 8.981 -17.901 1.00 98.38 176 ASP A O 1
ATOM 1358 N N . ALA A 1 177 ? 25.450 9.213 -17.062 1.00 98.38 177 ALA A N 1
ATOM 1359 C CA . ALA A 1 177 ? 26.123 8.650 -18.223 1.00 98.38 177 ALA A CA 1
ATOM 1360 C C . ALA A 1 177 ? 25.978 7.121 -18.310 1.00 98.38 177 ALA A C 1
ATOM 1362 O O . ALA A 1 177 ? 26.036 6.583 -19.412 1.00 98.38 177 ALA A O 1
ATOM 1363 N N . VAL A 1 178 ? 25.709 6.417 -17.200 1.00 98.50 178 VAL A N 1
ATOM 1364 C CA . VAL A 1 178 ? 25.701 4.941 -17.133 1.00 98.50 178 VAL A CA 1
ATOM 1365 C C . VAL A 1 178 ? 24.865 4.300 -18.241 1.00 98.50 178 VAL A C 1
ATOM 1367 O O . VAL A 1 178 ? 25.370 3.467 -18.991 1.00 98.50 178 VAL A O 1
ATOM 1370 N N . MET A 1 179 ? 23.586 4.669 -18.354 1.00 98.50 179 MET A N 1
ATOM 1371 C CA . MET A 1 179 ? 22.684 4.041 -19.328 1.00 98.50 179 MET A CA 1
ATOM 1372 C C . MET A 1 179 ? 22.992 4.494 -20.753 1.00 98.50 179 MET A C 1
ATOM 1374 O O . MET A 1 179 ? 22.918 3.694 -21.686 1.00 98.50 179 MET A O 1
ATOM 1378 N N . LYS A 1 180 ? 23.385 5.760 -20.918 1.00 98.25 180 LYS A N 1
ATOM 1379 C CA . LYS A 1 180 ? 23.779 6.330 -22.207 1.00 98.25 180 LYS A CA 1
ATOM 1380 C C . LYS A 1 180 ? 25.004 5.624 -22.780 1.00 98.25 180 LYS A C 1
ATOM 1382 O O . LYS A 1 180 ? 24.974 5.215 -23.938 1.00 98.25 180 LYS A O 1
ATOM 1387 N N . ASP A 1 181 ? 26.054 5.483 -21.985 1.00 98.44 181 ASP A N 1
ATOM 1388 C CA . ASP A 1 181 ? 27.323 4.903 -22.412 1.00 98.44 181 ASP A CA 1
ATOM 1389 C C . ASP A 1 181 ? 27.171 3.399 -22.644 1.00 98.44 181 ASP A C 1
ATOM 1391 O O . ASP A 1 181 ? 27.647 2.882 -23.656 1.00 98.44 181 ASP A O 1
ATOM 1395 N N . LEU A 1 182 ? 26.413 2.713 -21.780 1.00 98.25 182 LEU A N 1
ATOM 1396 C CA . LEU A 1 182 ? 26.084 1.299 -21.943 1.00 98.25 182 LEU A CA 1
ATOM 1397 C C . LEU A 1 182 ? 25.359 1.029 -23.271 1.00 98.25 182 LEU A C 1
ATOM 1399 O O . LEU A 1 182 ? 25.757 0.150 -24.029 1.00 98.25 182 LEU A O 1
ATOM 1403 N N . LEU A 1 183 ? 24.313 1.800 -23.578 1.00 98.00 183 LEU A N 1
ATOM 1404 C CA . LEU A 1 183 ? 23.544 1.642 -24.816 1.00 98.00 183 LEU A CA 1
ATOM 1405 C C . LEU A 1 183 ? 24.295 2.155 -26.053 1.00 98.00 183 LEU A C 1
ATOM 1407 O O . LEU A 1 183 ? 24.085 1.652 -27.157 1.00 98.00 183 LEU A O 1
ATOM 1411 N N . GLY A 1 184 ? 25.164 3.154 -25.885 1.00 97.44 184 GLY A N 1
ATOM 1412 C CA . GLY A 1 184 ? 26.030 3.675 -26.942 1.00 97.44 184 GLY A CA 1
ATOM 1413 C C . GLY A 1 184 ? 27.117 2.684 -27.361 1.00 97.44 184 GLY A C 1
ATOM 1414 O O . GLY A 1 184 ? 27.471 2.642 -28.538 1.00 97.44 184 GLY A O 1
ATOM 1415 N N . GLY A 1 185 ? 27.605 1.872 -26.419 1.00 96.44 185 GLY A N 1
ATOM 1416 C CA . GLY A 1 185 ? 28.582 0.807 -26.655 1.00 96.44 185 GLY A CA 1
ATOM 1417 C C . GLY A 1 185 ? 27.991 -0.520 -27.145 1.00 96.44 185 GLY A C 1
ATOM 1418 O O . GLY A 1 185 ? 28.754 -1.431 -27.459 1.00 96.44 185 GLY A O 1
ATOM 1419 N N . GLU A 1 186 ? 26.663 -0.649 -27.218 1.00 95.94 186 GLU A N 1
ATOM 1420 C CA . GLU A 1 186 ? 26.014 -1.891 -27.645 1.00 95.94 186 GLU A CA 1
ATOM 1421 C C . GLU A 1 186 ? 26.321 -2.224 -29.115 1.00 95.94 186 GLU A C 1
ATOM 1423 O O . GLU A 1 186 ? 26.251 -1.372 -30.011 1.00 95.94 186 GLU A O 1
ATOM 1428 N N . SER A 1 187 ? 26.621 -3.499 -29.357 1.00 94.56 187 SER A N 1
ATOM 1429 C CA . SER A 1 187 ? 26.943 -4.062 -30.673 1.00 94.56 187 SER A CA 1
ATOM 1430 C C . SER A 1 187 ? 26.187 -5.356 -30.993 1.00 94.56 187 SER A C 1
ATOM 1432 O O . SER A 1 187 ? 26.097 -5.720 -32.164 1.00 94.56 187 SER A O 1
ATOM 1434 N N . ASP A 1 188 ? 25.607 -6.014 -29.990 1.00 94.62 188 ASP A N 1
ATOM 1435 C CA . ASP A 1 188 ? 24.744 -7.180 -30.126 1.00 94.62 188 ASP A CA 1
ATOM 1436 C C . ASP A 1 188 ? 23.281 -6.741 -29.999 1.00 94.62 188 ASP A C 1
ATOM 1438 O O . ASP A 1 188 ? 22.863 -6.241 -28.960 1.00 94.62 188 ASP A O 1
ATOM 1442 N N . PHE A 1 189 ? 22.491 -6.925 -31.054 1.00 96.94 189 PHE A N 1
ATOM 1443 C CA . PHE A 1 189 ? 21.087 -6.504 -31.098 1.00 96.94 189 PHE A CA 1
ATOM 1444 C C . PHE A 1 189 ? 20.103 -7.677 -31.062 1.00 96.94 189 PHE A C 1
ATOM 1446 O O . PHE A 1 189 ? 18.892 -7.468 -31.178 1.00 96.94 189 PHE A O 1
ATOM 1453 N N . ASP A 1 190 ? 20.586 -8.897 -30.838 1.00 96.69 190 ASP A N 1
ATOM 1454 C CA . ASP A 1 190 ? 19.753 -10.091 -30.768 1.00 96.69 190 ASP A CA 1
ATOM 1455 C C . ASP A 1 190 ? 19.219 -10.296 -29.336 1.00 96.69 190 ASP A C 1
ATOM 1457 O O . ASP A 1 190 ? 19.627 -11.195 -28.596 1.00 96.69 190 ASP A O 1
ATOM 1461 N N . ARG A 1 191 ? 18.281 -9.437 -28.916 1.00 97.00 191 ARG A N 1
ATOM 1462 C CA . ARG A 1 191 ? 17.605 -9.509 -27.607 1.00 97.00 191 ARG A CA 1
ATOM 1463 C C . ARG A 1 191 ? 16.101 -9.289 -27.717 1.00 97.00 191 ARG A C 1
ATOM 1465 O O . ARG A 1 191 ? 15.610 -8.612 -28.619 1.00 97.00 191 ARG A O 1
ATOM 1472 N N . ASN A 1 192 ? 15.379 -9.842 -26.744 1.00 98.62 192 ASN A N 1
ATOM 1473 C CA . ASN A 1 192 ? 13.947 -9.649 -26.555 1.00 98.62 192 ASN A CA 1
ATOM 1474 C C . ASN A 1 192 ? 13.728 -8.566 -25.496 1.00 98.62 192 ASN A C 1
ATOM 1476 O O . ASN A 1 192 ? 13.861 -8.830 -24.298 1.00 98.62 192 ASN A O 1
ATOM 1480 N N . VAL A 1 193 ? 13.399 -7.352 -25.932 1.00 98.75 193 VAL A N 1
ATOM 1481 C CA . VAL A 1 193 ? 13.267 -6.182 -25.058 1.00 98.75 193 VAL A CA 1
ATOM 1482 C C . VAL A 1 193 ? 11.828 -5.691 -25.076 1.00 98.75 193 VAL A C 1
ATOM 1484 O O . VAL A 1 193 ? 11.304 -5.322 -26.123 1.00 98.75 193 VAL A O 1
ATOM 1487 N N . TYR A 1 194 ? 11.198 -5.657 -23.906 1.00 98.81 194 TYR A N 1
ATOM 1488 C CA . TYR A 1 194 ? 9.828 -5.190 -23.720 1.00 98.81 194 TYR A CA 1
ATOM 1489 C C . TYR A 1 194 ? 9.832 -4.010 -22.760 1.00 98.81 194 TYR A C 1
ATOM 1491 O O . TYR A 1 194 ? 10.202 -4.155 -21.592 1.00 98.81 194 TYR A O 1
ATOM 1499 N N . VAL A 1 195 ? 9.402 -2.849 -23.242 1.00 98.75 195 VAL A N 1
ATOM 1500 C CA . VAL A 1 195 ? 9.261 -1.639 -22.433 1.00 98.75 195 VAL A CA 1
ATOM 1501 C C . VAL A 1 195 ? 7.789 -1.289 -22.290 1.00 98.75 195 VAL A C 1
ATOM 1503 O O . VAL A 1 195 ? 7.077 -1.172 -23.282 1.00 98.75 195 VAL A O 1
ATOM 1506 N N . VAL A 1 196 ? 7.339 -1.098 -21.051 1.00 98.44 196 VAL A N 1
ATOM 1507 C CA . VAL A 1 196 ? 5.974 -0.652 -20.738 1.00 98.44 196 VAL A CA 1
ATOM 1508 C C . VAL A 1 196 ? 6.025 0.770 -20.197 1.00 98.44 196 VAL A C 1
ATOM 1510 O O . VAL A 1 196 ? 6.786 1.052 -19.277 1.00 98.44 196 VAL A O 1
ATOM 1513 N N . SER A 1 197 ? 5.233 1.681 -20.751 1.00 98.06 197 SER A N 1
ATOM 1514 C CA . SER A 1 197 ? 5.129 3.070 -20.287 1.00 98.06 197 SER A CA 1
ATOM 1515 C C . SER A 1 197 ? 3.710 3.602 -20.492 1.00 98.06 197 SER A C 1
ATOM 1517 O O . SER A 1 197 ? 2.835 2.848 -20.904 1.00 98.06 197 SER A O 1
ATOM 1519 N N . SER A 1 198 ? 3.449 4.873 -20.196 1.00 97.44 198 SER A N 1
ATOM 1520 C CA . SER A 1 198 ? 2.132 5.494 -20.363 1.00 97.44 198 SER A CA 1
ATOM 1521 C C . SER A 1 198 ? 2.254 6.980 -20.701 1.00 97.44 198 SER A C 1
ATOM 1523 O O . SER A 1 198 ? 3.128 7.637 -20.136 1.00 97.44 198 SER A O 1
ATOM 1525 N N . PRO A 1 199 ? 1.371 7.543 -21.552 1.00 95.00 199 PRO A N 1
ATOM 1526 C CA . PRO A 1 199 ? 1.286 8.990 -21.734 1.00 95.00 199 PRO A CA 1
ATOM 1527 C C . PRO A 1 199 ? 0.806 9.712 -20.466 1.00 95.00 199 PRO A C 1
ATOM 1529 O O . PRO A 1 199 ? 1.046 10.906 -20.320 1.00 95.00 199 PRO A O 1
ATOM 1532 N N . GLY A 1 200 ? 0.141 9.003 -19.546 1.00 93.00 200 GLY A N 1
ATOM 1533 C CA . GLY A 1 200 ? -0.291 9.527 -18.250 1.00 93.00 200 GLY A CA 1
ATOM 1534 C C . GLY A 1 200 ? 0.800 9.531 -17.172 1.00 93.00 200 GLY A C 1
ATOM 1535 O O . GLY A 1 200 ? 0.554 9.989 -16.058 1.00 93.00 200 GLY A O 1
ATOM 1536 N N . ASP A 1 201 ? 1.998 9.024 -17.480 1.00 96.12 201 ASP A N 1
ATOM 1537 C CA . ASP A 1 201 ? 3.159 9.061 -16.592 1.00 96.12 201 ASP A CA 1
ATOM 1538 C C . ASP A 1 201 ? 4.111 10.188 -16.992 1.00 96.12 201 ASP A C 1
ATOM 1540 O O . ASP A 1 201 ? 4.704 10.171 -18.071 1.00 96.12 201 ASP A O 1
ATOM 1544 N N . TYR A 1 202 ? 4.320 11.145 -16.087 1.00 94.56 202 TYR A N 1
ATOM 1545 C CA . TYR A 1 202 ? 5.238 12.262 -16.311 1.00 94.56 202 TYR A CA 1
ATOM 1546 C C . TYR A 1 202 ? 6.680 11.800 -16.597 1.00 94.56 202 TYR A C 1
ATOM 1548 O O . TYR A 1 202 ? 7.423 12.498 -17.292 1.00 94.56 202 TYR A O 1
ATOM 1556 N N . GLN A 1 203 ? 7.080 10.618 -16.108 1.00 95.56 203 GLN A N 1
ATOM 1557 C CA . GLN A 1 203 ? 8.413 10.068 -16.358 1.00 95.56 203 GLN A CA 1
ATOM 1558 C C . GLN A 1 203 ? 8.593 9.527 -17.777 1.00 95.56 203 GLN A C 1
ATOM 1560 O O . GLN A 1 203 ? 9.730 9.307 -18.193 1.00 95.56 203 GLN A O 1
ATOM 1565 N N . TYR A 1 204 ? 7.527 9.348 -18.565 1.00 97.44 204 TYR A N 1
ATOM 1566 C CA . TYR A 1 204 ? 7.696 9.011 -19.979 1.00 97.44 204 TYR A CA 1
ATOM 1567 C C . TYR A 1 204 ? 8.544 10.074 -20.689 1.00 97.44 204 TYR A C 1
ATOM 1569 O O . TYR A 1 204 ? 9.544 9.750 -21.333 1.00 97.44 204 TYR A O 1
ATOM 1577 N N . GLU A 1 205 ? 8.183 11.346 -20.501 1.00 97.38 205 GLU A N 1
ATOM 1578 C CA . GLU A 1 205 ? 8.878 12.469 -21.125 1.00 97.38 205 GLU A CA 1
ATOM 1579 C C . GLU A 1 205 ? 10.248 12.747 -20.506 1.00 97.38 205 GLU A C 1
ATOM 1581 O O . GLU A 1 205 ? 11.130 13.244 -21.197 1.00 97.38 205 GLU A O 1
ATOM 1586 N N . GLN A 1 206 ? 10.438 12.477 -19.218 1.00 96.62 206 GLN A N 1
ATOM 1587 C CA . GLN A 1 206 ? 11.690 12.800 -18.525 1.00 96.62 206 GLN A CA 1
ATOM 1588 C C . GLN A 1 206 ? 12.735 11.692 -18.649 1.00 96.62 206 GLN A C 1
ATOM 1590 O O . GLN A 1 206 ? 13.929 11.967 -18.623 1.00 96.62 206 GLN A O 1
ATOM 1595 N N . GLU A 1 207 ? 12.289 10.447 -18.806 1.00 97.62 207 GLU A N 1
ATOM 1596 C CA . GLU A 1 207 ? 13.143 9.276 -18.648 1.00 97.62 207 GLU A CA 1
ATOM 1597 C C . GLU A 1 207 ? 12.975 8.292 -19.807 1.00 97.62 207 GLU A C 1
ATOM 1599 O O . GLU A 1 207 ? 13.894 8.079 -20.599 1.00 97.62 207 GLU A O 1
ATOM 1604 N N . VAL A 1 208 ? 11.784 7.701 -19.950 1.00 98.19 208 VAL A N 1
ATOM 1605 C CA . VAL A 1 208 ? 11.587 6.530 -20.819 1.00 98.19 208 VAL A CA 1
ATOM 1606 C C . VAL A 1 208 ? 11.874 6.857 -22.281 1.00 98.19 208 VAL A C 1
ATOM 1608 O O . VAL A 1 208 ? 12.513 6.062 -22.974 1.00 98.19 208 VAL A O 1
ATOM 1611 N N . LYS A 1 209 ? 11.453 8.032 -22.765 1.00 98.00 209 LYS A N 1
ATOM 1612 C CA . LYS A 1 209 ? 11.641 8.418 -24.170 1.00 98.00 209 LYS A CA 1
ATOM 1613 C C . LYS A 1 209 ? 13.111 8.424 -24.604 1.00 98.00 209 LYS A C 1
ATOM 1615 O O . LYS A 1 209 ? 13.391 8.194 -25.778 1.00 98.00 209 LYS A O 1
ATOM 1620 N N . HIS A 1 210 ? 14.041 8.652 -23.673 1.00 98.31 210 HIS A N 1
ATOM 1621 C CA . HIS A 1 210 ? 15.477 8.727 -23.953 1.00 98.31 210 HIS A CA 1
ATOM 1622 C C . HIS A 1 210 ? 16.089 7.355 -24.267 1.00 98.31 210 HIS A C 1
ATOM 1624 O O . HIS A 1 210 ? 17.064 7.279 -25.011 1.00 98.31 210 HIS A O 1
ATOM 1630 N N . TYR A 1 211 ? 15.466 6.268 -23.802 1.00 98.38 211 TYR A N 1
ATOM 1631 C CA . TYR A 1 211 ? 15.841 4.904 -24.174 1.00 98.38 211 TYR A CA 1
ATOM 1632 C C . TYR A 1 211 ? 15.479 4.549 -25.618 1.00 98.38 211 TYR A C 1
ATOM 1634 O O . TYR A 1 211 ? 16.203 3.800 -26.276 1.00 98.38 211 TYR A O 1
ATOM 1642 N N . LEU A 1 212 ? 14.340 5.049 -26.111 1.00 98.19 212 LEU A N 1
ATOM 1643 C CA . LEU A 1 212 ? 13.684 4.516 -27.309 1.00 98.19 212 LEU A CA 1
ATOM 1644 C C . LEU A 1 212 ? 14.566 4.503 -28.570 1.00 98.19 212 LEU A C 1
ATOM 1646 O O . LEU A 1 212 ? 14.531 3.493 -29.274 1.00 98.19 212 LEU A O 1
ATOM 1650 N N . PRO A 1 213 ? 15.377 5.540 -28.878 1.00 97.75 213 PRO A N 1
ATOM 1651 C CA . PRO A 1 213 ? 16.246 5.507 -30.055 1.00 97.75 213 PRO A CA 1
ATOM 1652 C C . PRO A 1 213 ? 17.252 4.351 -30.033 1.00 97.75 213 PRO A C 1
ATOM 1654 O O . PRO A 1 213 ? 17.496 3.734 -31.067 1.00 97.75 213 PRO A O 1
ATOM 1657 N N . ALA A 1 214 ? 17.818 4.039 -28.863 1.00 98.06 214 ALA A N 1
ATOM 1658 C CA . ALA A 1 214 ? 18.764 2.941 -28.718 1.00 98.06 214 ALA A CA 1
ATOM 1659 C C . ALA A 1 214 ? 18.054 1.583 -28.696 1.00 98.06 214 ALA A C 1
ATOM 1661 O O . ALA A 1 214 ? 18.479 0.664 -29.393 1.00 98.06 214 ALA A O 1
ATOM 1662 N N . LEU A 1 215 ? 16.951 1.457 -27.947 1.00 98.25 215 LEU A N 1
ATOM 1663 C CA . LEU A 1 215 ? 16.259 0.175 -27.796 1.00 98.25 215 LEU A CA 1
ATOM 1664 C C . LEU A 1 215 ? 15.567 -0.293 -29.085 1.00 98.25 215 LEU A C 1
ATOM 1666 O O . LEU A 1 215 ? 15.519 -1.488 -29.346 1.00 98.25 215 LEU A O 1
ATOM 1670 N N . ARG A 1 216 ? 15.106 0.615 -29.951 1.00 97.50 216 ARG A N 1
ATOM 1671 C CA . ARG A 1 216 ? 14.521 0.246 -31.256 1.00 97.50 216 ARG A CA 1
ATOM 1672 C C . ARG A 1 216 ? 15.501 -0.430 -32.223 1.00 97.50 216 ARG A C 1
ATOM 1674 O O . ARG A 1 216 ? 15.073 -0.903 -33.269 1.00 97.50 216 ARG A O 1
ATOM 1681 N N . ARG A 1 217 ? 16.799 -0.470 -31.901 1.00 97.38 217 ARG A N 1
ATOM 1682 C CA . ARG A 1 217 ? 17.814 -1.190 -32.685 1.00 97.38 217 ARG A CA 1
ATOM 1683 C C . ARG A 1 217 ? 17.788 -2.703 -32.442 1.00 97.38 217 ARG A C 1
ATOM 1685 O O . ARG A 1 217 ? 18.315 -3.425 -33.281 1.00 97.38 217 ARG A O 1
ATOM 1692 N N . TYR A 1 218 ? 17.210 -3.177 -31.332 1.00 98.19 218 TYR A N 1
ATOM 1693 C CA . TYR A 1 218 ? 17.101 -4.611 -31.039 1.00 98.19 218 TYR A CA 1
ATOM 1694 C C . TYR A 1 218 ? 16.138 -5.314 -32.003 1.00 98.19 218 TYR A C 1
ATOM 1696 O O . TYR A 1 218 ? 15.066 -4.791 -32.308 1.00 98.19 218 TYR A O 1
ATOM 1704 N N . GLU A 1 219 ? 16.486 -6.530 -32.430 1.00 95.94 219 GLU A N 1
ATOM 1705 C CA . GLU A 1 219 ? 15.699 -7.319 -33.389 1.00 95.94 219 GLU A CA 1
ATOM 1706 C C . GLU A 1 219 ? 14.278 -7.628 -32.901 1.00 95.94 219 GLU A C 1
ATOM 1708 O O . GLU A 1 219 ? 13.351 -7.750 -33.708 1.00 95.94 219 GLU A O 1
ATOM 1713 N N . ASN A 1 220 ? 14.100 -7.765 -31.584 1.00 98.25 220 ASN A N 1
ATOM 1714 C CA . ASN A 1 220 ? 12.800 -7.939 -30.952 1.00 98.25 220 ASN A CA 1
ATOM 1715 C C . ASN A 1 220 ? 12.560 -6.893 -29.853 1.00 98.25 220 ASN A C 1
ATOM 1717 O O . ASN A 1 220 ? 12.409 -7.216 -28.670 1.00 98.25 220 ASN A O 1
ATOM 1721 N N . PHE A 1 221 ? 12.531 -5.623 -30.256 1.00 98.62 221 PHE A N 1
ATOM 1722 C CA . PHE A 1 221 ? 12.049 -4.534 -29.414 1.00 98.62 221 PHE A CA 1
ATOM 1723 C C . PHE A 1 221 ? 10.522 -4.402 -29.463 1.00 98.62 221 PHE A C 1
ATOM 1725 O O . PHE A 1 221 ? 9.908 -4.436 -30.530 1.00 98.62 221 PHE A O 1
ATOM 1732 N N . ASN A 1 222 ? 9.916 -4.208 -28.294 1.00 98.69 222 ASN A N 1
ATOM 1733 C CA . ASN A 1 222 ? 8.480 -4.055 -28.109 1.00 98.69 222 ASN A CA 1
ATOM 1734 C C . ASN A 1 222 ? 8.205 -2.906 -27.139 1.00 98.69 222 ASN A C 1
ATOM 1736 O O . ASN A 1 222 ? 8.707 -2.912 -26.011 1.00 98.69 222 ASN A O 1
ATOM 1740 N N . PHE A 1 223 ? 7.372 -1.951 -27.547 1.00 98.62 223 PHE A N 1
ATOM 1741 C CA . PHE A 1 223 ? 6.974 -0.817 -26.722 1.00 98.62 223 PHE A CA 1
ATOM 1742 C C . PHE A 1 223 ? 5.465 -0.817 -26.504 1.00 98.62 223 PHE A C 1
ATOM 1744 O O . PHE A 1 223 ? 4.686 -0.640 -27.435 1.00 98.62 223 PHE A O 1
ATOM 1751 N N . LEU A 1 224 ? 5.052 -1.013 -25.255 1.00 98.06 224 LEU A N 1
ATOM 1752 C CA . LEU A 1 224 ? 3.658 -1.009 -24.838 1.00 98.06 224 LEU A CA 1
ATOM 1753 C C . LEU A 1 224 ? 3.351 0.325 -24.169 1.00 98.06 224 LEU A C 1
ATOM 1755 O O . LEU A 1 224 ? 3.796 0.584 -23.047 1.00 98.06 224 LEU A O 1
ATOM 1759 N N . PHE A 1 225 ? 2.556 1.152 -24.834 1.00 97.44 225 PHE A N 1
ATOM 1760 C CA . PHE A 1 225 ? 2.151 2.452 -24.323 1.00 97.44 225 PHE A CA 1
ATOM 1761 C C . PHE A 1 225 ? 0.730 2.373 -23.758 1.00 97.44 225 PHE A C 1
ATOM 1763 O O . PHE A 1 225 ? -0.253 2.386 -24.497 1.00 97.44 225 PHE A O 1
ATOM 1770 N N . VAL A 1 226 ? 0.642 2.212 -22.437 1.00 96.69 226 VAL A N 1
ATOM 1771 C CA . VAL A 1 226 ? -0.593 2.050 -21.664 1.00 96.69 226 VAL A CA 1
ATOM 1772 C C . VAL A 1 226 ? -1.338 3.374 -21.606 1.00 96.69 226 VAL A C 1
ATOM 1774 O O . VAL A 1 226 ? -1.032 4.224 -20.775 1.00 96.69 226 VAL A O 1
ATOM 1777 N N . ASP A 1 227 ? -2.324 3.550 -22.467 1.00 94.69 227 ASP A N 1
ATOM 1778 C CA . ASP A 1 227 ? -3.166 4.734 -22.514 1.00 94.69 227 ASP A CA 1
ATOM 1779 C C . ASP A 1 227 ? -4.476 4.472 -21.778 1.00 94.69 227 ASP A C 1
ATOM 1781 O O . ASP A 1 227 ? -5.352 3.773 -22.270 1.00 94.69 227 ASP A O 1
ATOM 1785 N N . SER A 1 228 ? -4.584 4.970 -20.552 1.00 92.19 228 SER A N 1
ATOM 1786 C CA . SER A 1 228 ? -5.769 4.770 -19.724 1.00 92.19 228 SER A CA 1
ATOM 1787 C C . SER A 1 228 ? -6.037 6.025 -18.905 1.00 92.19 228 SER A C 1
ATOM 1789 O O . SER A 1 228 ? -5.097 6.550 -18.299 1.00 92.19 228 SER A O 1
ATOM 1791 N N . PRO A 1 229 ? -7.300 6.473 -18.781 1.00 89.06 229 PRO A N 1
ATOM 1792 C CA . PRO A 1 229 ? -7.637 7.614 -17.932 1.00 89.06 229 PRO A CA 1
ATOM 1793 C C . PRO A 1 229 ? -7.336 7.352 -16.446 1.00 89.06 229 PRO A C 1
ATOM 1795 O O . PRO A 1 229 ? -7.183 8.293 -15.667 1.00 89.06 229 PRO A O 1
ATOM 1798 N N . THR A 1 230 ? -7.201 6.078 -16.058 1.00 90.25 230 THR A N 1
ATOM 1799 C CA . THR A 1 230 ? -6.847 5.634 -14.701 1.00 90.25 230 THR A CA 1
ATOM 1800 C C . THR A 1 230 ? -5.342 5.601 -14.422 1.00 90.25 230 THR A C 1
ATOM 1802 O O . THR A 1 230 ? -4.940 5.194 -13.332 1.00 90.25 230 THR A O 1
ATOM 1805 N N . VAL A 1 231 ? -4.506 6.002 -15.384 1.00 93.25 231 VAL A N 1
ATOM 1806 C CA . VAL A 1 231 ? -3.064 6.175 -15.189 1.00 93.25 231 VAL A CA 1
ATOM 1807 C C . VAL A 1 231 ? -2.772 7.668 -15.155 1.00 93.25 231 VAL A C 1
ATOM 1809 O O . VAL A 1 231 ? -2.708 8.324 -16.190 1.00 93.25 231 VAL A O 1
ATOM 1812 N N . ARG A 1 232 ? -2.615 8.219 -13.949 1.00 90.56 232 ARG A N 1
ATOM 1813 C CA . ARG A 1 232 ? -2.230 9.630 -13.738 1.00 90.56 232 ARG A CA 1
ATOM 1814 C C . ARG A 1 232 ? -0.918 9.765 -12.977 1.00 90.56 232 ARG A C 1
ATOM 1816 O O . ARG A 1 232 ? -0.439 10.870 -12.729 1.00 90.56 232 ARG A O 1
ATOM 1823 N N . ARG A 1 233 ? -0.369 8.637 -12.532 1.00 90.88 233 ARG A N 1
ATOM 1824 C CA . ARG A 1 233 ? 0.809 8.567 -11.680 1.00 90.88 233 ARG A CA 1
ATOM 1825 C C . ARG A 1 233 ? 1.741 7.466 -12.146 1.00 90.88 233 ARG A C 1
ATOM 1827 O O . ARG A 1 233 ? 1.316 6.418 -12.628 1.00 90.88 233 ARG A O 1
ATOM 1834 N N . HIS A 1 234 ? 3.018 7.666 -11.853 1.00 92.50 234 HIS A N 1
ATOM 1835 C CA . HIS A 1 234 ? 4.068 6.701 -12.143 1.00 92.50 234 HIS A CA 1
ATOM 1836 C C . HIS A 1 234 ? 3.790 5.298 -11.564 1.00 92.50 234 HIS A C 1
ATOM 1838 O O . HIS A 1 234 ? 3.960 4.291 -12.249 1.00 92.50 234 HIS A O 1
ATOM 1844 N N . ASP A 1 235 ? 3.284 5.204 -10.324 1.00 89.25 235 ASP A N 1
ATOM 1845 C CA . ASP A 1 235 ? 3.001 3.916 -9.670 1.00 89.25 235 ASP A CA 1
ATOM 1846 C C . ASP A 1 235 ? 1.833 3.129 -10.299 1.00 89.25 235 ASP A C 1
ATOM 1848 O O . ASP A 1 235 ? 1.646 1.944 -10.006 1.00 89.25 235 ASP A O 1
ATOM 1852 N N . GLU A 1 236 ?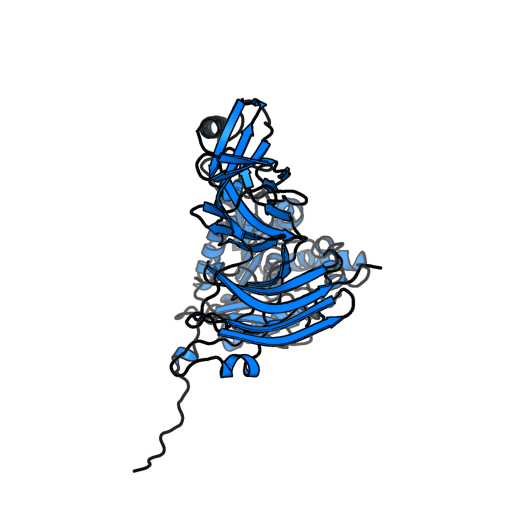 1.046 3.756 -11.173 1.00 93.44 236 GLU A N 1
ATOM 1853 C CA . GLU A 1 236 ? -0.153 3.162 -11.769 1.00 93.44 236 GLU A CA 1
ATOM 1854 C C . GLU A 1 236 ? 0.112 2.487 -13.106 1.00 93.44 236 GLU A C 1
ATOM 1856 O O . GLU A 1 236 ? -0.614 1.555 -13.451 1.00 93.44 236 GLU A O 1
ATOM 1861 N N . VAL A 1 237 ? 1.184 2.863 -13.809 1.00 95.06 237 VAL A N 1
ATOM 1862 C CA . VAL A 1 237 ? 1.547 2.253 -15.097 1.00 95.06 237 VAL A CA 1
ATOM 1863 C C . VAL A 1 237 ? 1.747 0.750 -14.947 1.00 95.06 237 VAL A C 1
ATOM 1865 O O . VAL A 1 237 ? 1.150 -0.033 -15.681 1.00 95.06 237 VAL A O 1
ATOM 1868 N N . VAL A 1 238 ? 2.527 0.334 -13.943 1.00 93.31 238 VAL A N 1
ATOM 1869 C CA . VAL A 1 238 ? 2.792 -1.086 -13.661 1.00 93.31 238 VAL A CA 1
ATOM 1870 C C . VAL A 1 238 ? 1.500 -1.818 -13.328 1.00 93.31 238 VAL A C 1
ATOM 1872 O O . VAL A 1 238 ? 1.307 -2.946 -13.761 1.00 93.31 238 VAL A O 1
ATOM 1875 N N . ARG A 1 239 ? 0.611 -1.189 -12.551 1.00 91.31 239 ARG A N 1
ATOM 1876 C CA . ARG A 1 239 ? -0.659 -1.794 -12.137 1.00 91.31 239 ARG A CA 1
ATOM 1877 C C . ARG A 1 239 ? -1.574 -2.012 -13.336 1.00 91.31 239 ARG A C 1
ATOM 1879 O O . ARG A 1 239 ? -2.096 -3.111 -13.490 1.00 91.31 239 ARG A O 1
ATOM 1886 N N . GLN A 1 240 ? -1.751 -0.983 -14.159 1.00 94.00 240 GLN A N 1
ATOM 1887 C CA . GLN A 1 240 ? -2.617 -1.034 -15.332 1.00 94.00 240 GLN A CA 1
ATOM 1888 C C . GLN A 1 240 ? -2.036 -1.954 -16.415 1.00 94.00 240 GLN A C 1
ATOM 1890 O O . GLN A 1 240 ? -2.767 -2.725 -17.028 1.00 94.00 240 GLN A O 1
ATOM 1895 N N . GLY A 1 241 ? -0.716 -1.927 -16.610 1.00 94.88 241 GLY A N 1
ATOM 1896 C CA . GLY A 1 241 ? 0.004 -2.775 -17.561 1.00 94.88 241 GLY A CA 1
ATOM 1897 C C . GLY A 1 241 ? 0.289 -4.198 -17.069 1.00 94.88 241 GLY A C 1
ATOM 1898 O O . GLY A 1 241 ? 0.805 -5.005 -17.841 1.00 94.88 241 GLY A O 1
ATOM 1899 N N . LEU A 1 242 ? -0.036 -4.535 -15.813 1.00 95.12 242 LEU A N 1
ATOM 1900 C CA . LEU A 1 242 ? 0.315 -5.821 -15.200 1.00 95.12 242 LEU A CA 1
ATOM 1901 C C . LEU A 1 242 ? -0.164 -7.039 -16.007 1.00 95.12 242 LEU A C 1
ATOM 1903 O O . LEU A 1 242 ? 0.634 -7.965 -16.151 1.00 95.12 242 LEU A O 1
ATOM 1907 N N . PRO A 1 243 ? -1.393 -7.077 -16.566 1.00 95.19 243 PRO A N 1
ATOM 1908 C CA . PRO A 1 243 ? -1.824 -8.206 -17.391 1.00 95.19 243 PRO A CA 1
ATOM 1909 C C . PRO A 1 243 ? -0.901 -8.446 -18.592 1.00 95.19 243 PRO A C 1
ATOM 1911 O O . PRO A 1 243 ? -0.505 -9.582 -18.847 1.00 95.19 243 PRO A O 1
ATOM 1914 N N . SER A 1 244 ? -0.491 -7.379 -19.281 1.00 96.06 244 SER A N 1
ATOM 1915 C CA . SER A 1 244 ? 0.429 -7.457 -20.418 1.00 96.06 244 SER A CA 1
ATOM 1916 C C . SER A 1 244 ? 1.838 -7.860 -19.989 1.00 96.06 244 SER A C 1
ATOM 1918 O O . SER A 1 244 ? 2.444 -8.722 -20.621 1.00 96.06 244 SER A O 1
ATOM 1920 N N . ILE A 1 245 ? 2.340 -7.302 -18.879 1.00 97.38 245 ILE A N 1
ATOM 1921 C CA . ILE A 1 245 ? 3.637 -7.684 -18.299 1.00 97.38 245 ILE A CA 1
ATOM 1922 C C . ILE A 1 245 ? 3.646 -9.178 -17.963 1.00 97.38 245 ILE A C 1
ATOM 1924 O O . ILE A 1 245 ? 4.579 -9.882 -18.339 1.00 97.38 245 ILE A O 1
ATOM 1928 N N . LEU A 1 246 ? 2.606 -9.681 -17.293 1.00 97.75 246 LEU A N 1
ATOM 1929 C CA . LEU A 1 246 ? 2.503 -11.098 -16.949 1.00 97.75 246 LEU A CA 1
ATOM 1930 C C . LEU A 1 246 ? 2.364 -11.972 -18.194 1.00 97.75 246 LEU A C 1
ATOM 1932 O O . LEU A 1 246 ? 3.008 -13.010 -18.253 1.00 97.75 246 LEU A O 1
ATOM 1936 N N . SER A 1 247 ? 1.606 -11.546 -19.209 1.00 97.25 247 SER A N 1
ATOM 1937 C CA . SER A 1 247 ? 1.525 -12.260 -20.489 1.00 97.25 247 SER A CA 1
ATOM 1938 C C . SER A 1 247 ? 2.898 -12.422 -21.144 1.00 97.25 247 SER A C 1
ATOM 1940 O O . SER A 1 247 ? 3.211 -13.504 -21.638 1.00 97.25 247 SER A O 1
ATOM 1942 N N . ILE A 1 248 ? 3.716 -11.367 -21.140 1.00 97.94 248 ILE A N 1
ATOM 1943 C CA . ILE A 1 248 ? 5.086 -11.401 -21.662 1.00 97.94 248 ILE A CA 1
ATOM 1944 C C . ILE A 1 248 ? 5.951 -12.329 -20.808 1.00 97.94 248 ILE A C 1
ATOM 1946 O O . ILE A 1 248 ? 6.621 -13.203 -21.349 1.00 97.94 248 ILE A O 1
ATOM 1950 N N . VAL A 1 249 ? 5.905 -12.184 -19.480 1.00 98.19 249 VAL A N 1
ATOM 1951 C CA . VAL A 1 249 ? 6.663 -13.034 -18.551 1.00 98.19 249 VAL A CA 1
ATOM 1952 C C . VAL A 1 249 ? 6.316 -14.504 -18.758 1.00 98.19 249 VAL A C 1
ATOM 1954 O O . VAL A 1 249 ? 7.233 -15.299 -18.917 1.00 98.19 249 VAL A O 1
ATOM 1957 N N . TYR A 1 250 ? 5.029 -14.862 -18.819 1.00 97.31 250 TYR A N 1
ATOM 1958 C CA . TYR A 1 250 ? 4.604 -16.240 -19.061 1.00 97.31 250 TYR A CA 1
ATOM 1959 C C . TYR A 1 250 ? 5.171 -16.773 -20.370 1.00 97.31 250 TYR A C 1
ATOM 1961 O O . TYR A 1 250 ? 5.767 -17.843 -20.368 1.00 97.31 250 TYR A O 1
ATOM 1969 N N . ALA A 1 251 ? 5.046 -16.022 -21.467 1.00 97.38 251 ALA A N 1
ATOM 1970 C CA . ALA A 1 251 ? 5.571 -16.457 -22.755 1.00 97.38 251 ALA A CA 1
ATOM 1971 C C . ALA A 1 251 ? 7.090 -16.695 -22.695 1.00 97.38 251 ALA A C 1
ATOM 1973 O O . ALA A 1 251 ? 7.558 -17.778 -23.048 1.00 97.38 251 ALA A O 1
ATOM 1974 N N . LEU A 1 252 ? 7.852 -15.733 -22.163 1.00 97.38 252 LEU A N 1
ATOM 1975 C CA . LEU A 1 252 ? 9.313 -15.818 -22.075 1.00 97.38 252 LEU A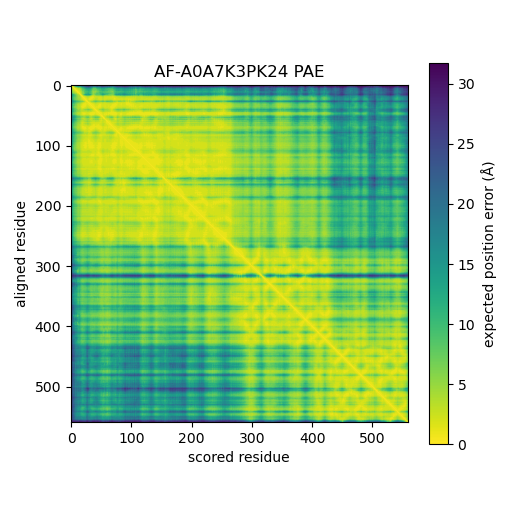 CA 1
ATOM 1976 C C . LEU A 1 252 ? 9.776 -16.973 -21.182 1.00 97.38 252 LEU A C 1
ATOM 1978 O O . LEU A 1 252 ? 10.739 -17.672 -21.503 1.00 97.38 252 LEU A O 1
ATOM 1982 N N . THR A 1 253 ? 9.078 -17.222 -20.073 1.00 94.25 253 THR A N 1
ATOM 1983 C CA . THR A 1 253 ? 9.418 -18.322 -19.162 1.00 94.25 253 THR A CA 1
ATOM 1984 C C . THR A 1 253 ? 9.075 -19.702 -19.723 1.00 94.25 253 THR A C 1
ATOM 1986 O O . THR A 1 253 ? 9.621 -20.682 -19.230 1.00 94.25 253 THR A O 1
ATOM 1989 N N . GLU A 1 254 ? 8.262 -19.766 -20.782 1.00 91.94 254 GLU A N 1
ATOM 1990 C CA . GLU A 1 254 ? 7.975 -20.974 -21.571 1.00 91.94 254 GLU A CA 1
ATOM 1991 C C . GLU A 1 254 ? 8.791 -21.045 -22.879 1.00 91.94 254 GLU A C 1
ATOM 1993 O O . GLU A 1 254 ? 8.551 -21.903 -23.725 1.00 91.94 254 GLU A O 1
ATOM 1998 N N . GLY A 1 255 ? 9.765 -20.147 -23.071 1.00 91.75 255 GLY A N 1
ATOM 1999 C CA . GLY A 1 255 ? 10.635 -20.138 -24.251 1.00 91.75 255 GLY A CA 1
ATOM 2000 C C . GLY A 1 255 ? 10.016 -19.507 -25.504 1.00 91.75 255 GLY A C 1
ATOM 2001 O O . GLY A 1 255 ? 10.569 -19.652 -26.593 1.00 91.75 255 GLY A O 1
ATOM 2002 N N . ALA A 1 256 ? 8.898 -18.789 -25.374 1.00 95.56 256 ALA A N 1
ATOM 2003 C CA . ALA A 1 256 ? 8.276 -18.034 -26.456 1.00 95.56 256 ALA A CA 1
ATOM 2004 C C . ALA A 1 256 ? 8.569 -16.531 -26.323 1.00 95.56 256 ALA A C 1
ATOM 2006 O O . ALA A 1 256 ? 8.285 -15.912 -25.301 1.00 95.56 256 ALA A O 1
ATOM 2007 N N . ALA A 1 257 ? 9.093 -15.918 -27.385 1.00 97.31 257 ALA A N 1
ATOM 2008 C CA . ALA A 1 257 ? 9.380 -14.485 -27.435 1.00 97.31 257 ALA A CA 1
ATOM 2009 C C . ALA A 1 257 ? 8.351 -13.754 -28.319 1.00 97.31 257 ALA A C 1
ATOM 2011 O O . ALA A 1 257 ? 8.522 -13.718 -29.542 1.00 97.31 257 ALA A O 1
ATOM 2012 N N . PRO A 1 258 ? 7.258 -13.212 -27.746 1.00 97.12 258 PRO A N 1
ATOM 2013 C CA . PRO A 1 258 ? 6.257 -12.489 -28.523 1.00 97.12 258 PRO A CA 1
ATOM 2014 C C . PRO A 1 258 ? 6.847 -11.258 -29.228 1.00 97.12 258 PRO A C 1
ATOM 2016 O O . PRO A 1 258 ? 7.766 -10.615 -28.728 1.00 97.12 258 PRO A O 1
ATOM 2019 N N . ARG A 1 259 ? 6.286 -10.916 -30.393 1.00 96.94 259 ARG A N 1
ATOM 2020 C CA . ARG A 1 259 ? 6.628 -9.709 -31.159 1.00 96.94 259 ARG A CA 1
ATOM 2021 C C . ARG A 1 259 ? 5.374 -8.864 -31.348 1.00 96.94 259 ARG A C 1
ATOM 2023 O O . ARG A 1 259 ? 4.505 -9.211 -32.142 1.00 96.94 259 ARG A O 1
ATOM 2030 N N . TRP A 1 260 ? 5.248 -7.805 -30.566 1.00 93.75 260 TRP A N 1
ATOM 2031 C CA . TRP A 1 260 ? 4.156 -6.833 -30.609 1.00 93.75 260 TRP A CA 1
ATOM 2032 C C . TRP A 1 260 ? 4.559 -5.560 -31.359 1.00 93.75 260 TRP A C 1
ATOM 2034 O O . TRP A 1 260 ? 3.713 -4.951 -32.004 1.00 93.75 260 TRP A O 1
ATOM 2044 N N . GLY A 1 261 ? 5.840 -5.182 -31.320 1.00 95.44 261 GLY A N 1
ATOM 2045 C CA . GLY A 1 261 ? 6.315 -3.898 -31.833 1.00 95.44 261 GLY A CA 1
ATOM 2046 C C . GLY A 1 261 ? 5.848 -2.732 -30.959 1.00 95.44 261 GLY A C 1
ATOM 2047 O O . GLY A 1 261 ? 5.732 -2.871 -29.739 1.00 95.44 261 GLY A O 1
ATOM 2048 N N . ASP A 1 262 ? 5.581 -1.587 -31.583 1.00 96.44 262 ASP A N 1
ATOM 2049 C CA . ASP A 1 262 ? 5.075 -0.393 -30.905 1.00 96.44 262 ASP A CA 1
ATOM 2050 C C . ASP A 1 262 ? 3.540 -0.439 -30.870 1.00 96.44 262 ASP A C 1
ATOM 2052 O O . ASP A 1 262 ? 2.873 -0.252 -31.889 1.00 96.44 262 ASP A O 1
ATOM 2056 N N . VAL A 1 263 ? 2.975 -0.689 -29.690 1.00 95.81 263 VAL A N 1
ATOM 2057 C CA . VAL A 1 263 ? 1.531 -0.839 -29.482 1.00 95.81 263 VAL A CA 1
ATOM 2058 C C . VAL A 1 263 ? 1.025 0.120 -28.416 1.00 95.81 263 VAL A C 1
ATOM 2060 O O . VAL A 1 263 ? 1.616 0.274 -27.348 1.00 95.81 263 VAL A O 1
ATOM 2063 N N . ARG A 1 264 ? -0.122 0.741 -28.686 1.00 94.94 264 ARG A N 1
ATOM 2064 C CA . ARG A 1 264 ? -0.889 1.488 -27.687 1.00 94.94 264 ARG A CA 1
ATOM 2065 C C . ARG A 1 264 ? -1.960 0.557 -27.130 1.00 94.94 264 ARG A C 1
ATOM 2067 O O . ARG A 1 264 ? -2.701 -0.041 -27.905 1.00 94.94 264 ARG A O 1
ATOM 2074 N N . ILE A 1 265 ? -1.995 0.386 -25.811 1.00 92.38 265 ILE A N 1
ATOM 2075 C CA . ILE A 1 265 ? -2.919 -0.534 -25.133 1.00 92.38 265 ILE A CA 1
ATOM 2076 C C . ILE A 1 265 ? -3.752 0.220 -24.103 1.00 92.38 265 ILE A C 1
ATOM 2078 O O . ILE A 1 265 ? -3.231 1.088 -23.413 1.00 92.38 265 ILE A O 1
ATOM 2082 N N . GLY A 1 266 ? -5.027 -0.130 -23.973 1.00 89.19 266 GLY A N 1
ATOM 2083 C CA . GLY A 1 266 ? -5.969 0.559 -23.094 1.00 89.19 266 GLY A CA 1
ATOM 2084 C C . GLY A 1 266 ? -7.354 0.668 -23.730 1.00 89.19 266 GLY A C 1
ATOM 2085 O O . GLY A 1 266 ? -7.548 0.134 -24.825 1.00 89.19 266 GLY A O 1
ATOM 2086 N N . PRO A 1 267 ? -8.327 1.282 -23.039 1.00 86.25 267 PRO A N 1
ATOM 2087 C CA . PRO A 1 267 ? -9.628 1.569 -23.629 1.00 86.25 267 PRO A CA 1
ATOM 2088 C C . PRO A 1 267 ? -9.505 2.585 -24.773 1.00 86.25 267 PRO A C 1
ATOM 2090 O O . PRO A 1 267 ? -8.550 3.361 -24.832 1.00 86.25 267 PRO A O 1
ATOM 2093 N N . ASP A 1 268 ? -10.504 2.605 -25.654 1.00 84.12 268 ASP A N 1
ATOM 2094 C CA . ASP A 1 268 ? -10.651 3.697 -26.615 1.00 84.12 268 ASP A CA 1
ATOM 2095 C C . ASP A 1 268 ? -10.832 5.038 -25.877 1.00 84.12 268 ASP A C 1
ATOM 2097 O O . ASP A 1 268 ? -11.389 5.058 -24.771 1.00 84.12 268 ASP A O 1
ATOM 2101 N N . PRO A 1 269 ? -10.397 6.168 -26.470 1.00 83.31 269 PRO A N 1
ATOM 2102 C CA . PRO A 1 269 ? -10.637 7.486 -25.899 1.00 83.31 269 PRO A CA 1
ATOM 2103 C C . PRO A 1 269 ? -12.120 7.700 -25.586 1.00 83.31 269 PRO A C 1
ATOM 2105 O O . PRO A 1 269 ? -12.993 7.399 -26.403 1.00 83.31 269 PRO A O 1
ATOM 2108 N N . GLU A 1 270 ? -12.401 8.241 -24.402 1.00 87.25 270 GLU A N 1
ATOM 2109 C CA . GLU A 1 270 ? -13.772 8.512 -23.981 1.00 87.25 270 GLU A CA 1
ATOM 2110 C C . GLU A 1 270 ? -14.418 9.580 -24.877 1.00 87.25 270 GLU A C 1
ATOM 2112 O O . GLU A 1 270 ? -13.812 10.604 -25.190 1.00 87.25 270 GLU A O 1
ATOM 2117 N N . ASP A 1 271 ? -15.674 9.345 -25.265 1.00 91.50 271 ASP A N 1
ATOM 2118 C CA . ASP A 1 271 ? -16.535 10.336 -25.915 1.00 91.50 271 ASP A CA 1
ATOM 2119 C C . ASP A 1 271 ? -16.997 11.358 -24.855 1.00 91.50 271 ASP A C 1
ATOM 2121 O O . ASP A 1 271 ? -17.789 10.985 -23.979 1.00 91.50 271 ASP A O 1
ATOM 2125 N N . PRO A 1 272 ? -16.531 12.626 -24.899 1.00 91.12 272 PRO A N 1
ATOM 2126 C CA . PRO A 1 272 ? -16.785 13.590 -23.829 1.00 91.12 272 PRO A CA 1
ATOM 2127 C C . PRO A 1 272 ? -18.269 13.908 -23.631 1.00 91.12 272 PRO A C 1
ATOM 2129 O O . PRO A 1 272 ? -18.694 14.190 -22.511 1.00 91.12 272 PRO A O 1
ATOM 2132 N N . GLU A 1 273 ? -19.074 13.847 -24.697 1.00 91.94 273 GLU A N 1
ATOM 2133 C CA . GLU A 1 273 ? -20.509 14.125 -24.619 1.00 91.94 273 GLU A CA 1
ATOM 2134 C C . GLU A 1 273 ? -21.237 12.988 -23.895 1.00 91.94 273 GLU A C 1
ATOM 2136 O O . GLU A 1 273 ? -22.036 13.228 -22.984 1.00 91.94 273 GLU A O 1
ATOM 2141 N N . LYS A 1 274 ? -20.914 11.735 -24.241 1.00 93.75 274 LYS A N 1
ATOM 2142 C CA . LYS A 1 274 ? -21.474 10.562 -23.553 1.00 93.75 274 LYS A CA 1
ATOM 2143 C C . LYS A 1 274 ? -21.013 10.481 -22.105 1.00 93.75 274 LYS A C 1
ATOM 2145 O O . LYS A 1 274 ? -21.842 10.200 -21.241 1.00 93.75 274 LYS A O 1
ATOM 2150 N N . ALA A 1 275 ? -19.738 10.764 -21.844 1.00 92.56 275 ALA A N 1
ATOM 2151 C CA . ALA A 1 275 ? -19.186 10.805 -20.496 1.00 92.56 275 ALA A CA 1
ATOM 2152 C C . ALA A 1 275 ? -19.901 11.861 -19.642 1.00 92.56 275 ALA A C 1
ATOM 2154 O O . ALA A 1 275 ? -20.413 11.544 -18.569 1.00 92.56 275 ALA A O 1
ATOM 2155 N N . GLY A 1 276 ? -20.029 13.092 -20.149 1.00 92.25 276 GLY A N 1
ATOM 2156 C CA . GLY A 1 276 ? -20.720 14.177 -19.451 1.00 92.25 276 GLY A CA 1
ATOM 2157 C C . GLY A 1 276 ? -22.188 13.857 -19.170 1.00 92.25 276 GLY A C 1
ATOM 2158 O O . GLY A 1 276 ? -22.667 14.074 -18.056 1.00 92.25 276 GLY A O 1
ATOM 2159 N N . LYS A 1 277 ? -22.902 13.275 -20.142 1.00 93.38 277 LYS A N 1
ATOM 2160 C CA . LYS A 1 277 ? -24.292 12.844 -19.951 1.00 93.38 277 LYS A CA 1
ATOM 2161 C C . LYS A 1 277 ? -24.411 11.758 -18.879 1.00 93.38 277 LYS A C 1
ATOM 2163 O O . LYS A 1 277 ? -25.232 11.906 -17.978 1.00 93.38 277 LYS A O 1
ATOM 2168 N N . TYR A 1 278 ? -23.589 10.711 -18.958 1.00 94.62 278 TYR A N 1
ATOM 2169 C CA . TYR A 1 278 ? -23.598 9.605 -18.001 1.00 94.62 278 TYR A CA 1
ATOM 2170 C C . TYR A 1 278 ? -23.295 10.079 -16.580 1.00 94.62 278 TYR A C 1
ATOM 2172 O O . TYR A 1 278 ? -24.042 9.790 -15.651 1.00 94.62 278 TYR A O 1
ATOM 2180 N N . LEU A 1 279 ? -22.228 10.860 -16.406 1.00 94.38 279 LEU A N 1
ATOM 2181 C CA . LEU A 1 279 ? -21.822 11.344 -15.090 1.00 94.38 279 LEU A CA 1
ATOM 2182 C C . LEU A 1 279 ? -22.839 12.334 -14.507 1.00 94.38 279 LEU A C 1
ATOM 2184 O O . LEU A 1 279 ? -23.036 12.340 -13.296 1.00 94.38 279 LEU A O 1
ATOM 2188 N N . ALA A 1 280 ? -23.525 13.126 -15.335 1.00 92.75 280 ALA A N 1
ATOM 2189 C CA . ALA A 1 280 ? -24.631 13.966 -14.882 1.00 92.75 280 ALA A CA 1
ATOM 2190 C C . ALA A 1 280 ? -25.870 13.144 -14.483 1.00 92.75 280 ALA A C 1
ATOM 2192 O O . ALA A 1 280 ? -26.572 13.504 -13.539 1.00 92.75 280 ALA A O 1
ATOM 2193 N N . GLU A 1 281 ? -26.176 12.054 -15.189 1.00 93.81 281 GLU A N 1
ATOM 2194 C CA . GLU A 1 281 ? -27.250 11.125 -14.811 1.00 93.81 281 GLU A CA 1
ATOM 2195 C C . GLU A 1 281 ? -26.921 10.438 -13.480 1.00 93.81 281 GLU A C 1
ATOM 2197 O O . GLU A 1 281 ? -27.721 10.521 -12.548 1.00 93.81 281 GLU A O 1
ATOM 2202 N N . LEU A 1 282 ? -25.703 9.905 -13.345 1.00 94.44 282 LEU A N 1
ATOM 2203 C CA . LEU A 1 282 ? -25.179 9.305 -12.116 1.00 94.44 282 LEU A CA 1
ATOM 2204 C C . LEU A 1 282 ? -25.215 10.288 -10.933 1.00 94.44 282 LEU A C 1
ATOM 2206 O O . LEU A 1 282 ? -25.587 9.913 -9.823 1.00 94.44 282 LEU A O 1
ATOM 2210 N N . ARG A 1 283 ? -24.907 11.572 -11.174 1.00 93.56 283 ARG A N 1
ATOM 2211 C CA . ARG A 1 283 ? -25.011 12.640 -10.165 1.00 93.56 283 ARG A CA 1
ATOM 2212 C C . ARG A 1 283 ? -26.423 12.815 -9.636 1.00 93.56 283 ARG A C 1
ATOM 2214 O O . ARG A 1 283 ? -26.582 13.123 -8.458 1.00 93.56 283 ARG A O 1
ATOM 2221 N N . ASN A 1 284 ? -27.442 12.591 -10.460 1.00 92.12 284 ASN A N 1
ATOM 2222 C CA . ASN A 1 284 ? -28.846 12.757 -10.086 1.00 92.12 284 ASN A CA 1
ATOM 2223 C C . ASN A 1 284 ? -29.467 11.516 -9.423 1.00 92.12 284 ASN A C 1
ATOM 2225 O O . ASN A 1 284 ? -30.510 11.647 -8.782 1.00 92.12 284 ASN A O 1
ATOM 2229 N N . GLU A 1 285 ? -28.849 10.337 -9.529 1.00 94.12 285 GLU A N 1
ATOM 2230 C CA . GLU A 1 285 ? -29.321 9.124 -8.847 1.00 94.12 285 GLU A CA 1
ATOM 2231 C C . GLU A 1 285 ? -29.298 9.281 -7.329 1.00 94.12 285 GLU A C 1
ATOM 2233 O O . GLU A 1 285 ? -28.353 9.843 -6.804 1.00 94.12 285 GLU A O 1
ATOM 2238 N N . ASP A 1 286 ? -30.266 8.731 -6.590 1.00 94.81 286 ASP A N 1
ATOM 2239 C CA . ASP A 1 286 ? -30.289 8.802 -5.118 1.00 94.81 286 ASP A CA 1
ATOM 2240 C C . ASP A 1 286 ? -29.260 7.859 -4.456 1.00 94.81 286 ASP A C 1
ATOM 2242 O O . ASP A 1 286 ? -29.590 6.891 -3.769 1.00 94.81 286 ASP A O 1
ATOM 2246 N N . THR A 1 287 ? -27.975 8.110 -4.718 1.00 95.06 287 THR A N 1
ATOM 2247 C CA . THR A 1 287 ? -26.839 7.326 -4.233 1.00 95.06 287 THR A CA 1
ATOM 2248 C C . THR A 1 287 ? -25.736 8.225 -3.672 1.00 95.06 287 THR A C 1
ATOM 2250 O O . THR A 1 287 ? -25.529 9.363 -4.098 1.00 95.06 287 THR A O 1
ATOM 2253 N N . ALA A 1 288 ? -25.022 7.715 -2.669 1.00 97.00 288 ALA A N 1
ATOM 2254 C CA . ALA A 1 288 ? -23.844 8.349 -2.086 1.00 97.00 288 ALA A CA 1
ATOM 2255 C C . ALA A 1 288 ? -22.867 7.276 -1.590 1.00 97.00 288 ALA A C 1
ATOM 2257 O O . ALA A 1 288 ? -23.276 6.185 -1.173 1.00 97.00 288 ALA A O 1
ATOM 2258 N N . VAL A 1 289 ? -21.577 7.602 -1.591 1.00 97.56 289 VAL A N 1
ATOM 2259 C CA . VAL A 1 289 ? -20.504 6.747 -1.068 1.00 97.56 289 VAL A CA 1
ATOM 2260 C C . VAL A 1 289 ? -20.145 7.197 0.347 1.00 97.56 289 VAL A C 1
ATOM 2262 O O . VAL A 1 289 ? -20.096 8.392 0.613 1.00 97.56 289 VAL A O 1
ATOM 2265 N N . ALA A 1 290 ? -19.878 6.255 1.260 1.00 98.38 290 ALA A N 1
ATOM 2266 C CA . ALA A 1 290 ? -19.274 6.541 2.564 1.00 98.38 290 ALA A CA 1
ATOM 2267 C C . ALA A 1 290 ? -18.482 5.341 3.099 1.00 98.38 290 ALA A C 1
ATOM 2269 O O . ALA A 1 290 ? -19.048 4.320 3.503 1.00 98.38 290 ALA A O 1
ATOM 2270 N N . VAL A 1 291 ? -17.159 5.468 3.150 1.00 98.50 291 VAL A N 1
ATOM 2271 C CA . VAL A 1 291 ? -16.249 4.415 3.604 1.00 98.50 291 VAL A CA 1
ATOM 2272 C C . VAL A 1 291 ? -15.275 4.967 4.636 1.00 98.50 291 VAL A C 1
ATOM 2274 O O . VAL A 1 291 ? -14.562 5.933 4.397 1.00 98.50 291 VAL A O 1
ATOM 2277 N N . LEU A 1 292 ? -15.204 4.301 5.784 1.00 98.38 292 LEU A N 1
ATOM 2278 C CA . LEU A 1 292 ? -14.216 4.529 6.825 1.00 98.38 292 LEU A CA 1
ATOM 2279 C C . LEU A 1 292 ? -12.923 3.783 6.477 1.00 98.38 292 LEU A C 1
ATOM 2281 O O . LEU A 1 292 ? -12.907 2.549 6.402 1.00 98.38 292 LEU A O 1
ATOM 2285 N N . ALA A 1 293 ? -11.831 4.526 6.304 1.00 96.12 293 ALA A N 1
ATOM 2286 C CA . ALA A 1 293 ? -10.512 3.972 6.011 1.00 96.12 293 ALA A CA 1
ATOM 2287 C C . ALA A 1 293 ? -9.657 3.823 7.276 1.00 96.12 293 ALA A C 1
ATOM 2289 O O . ALA A 1 293 ? -8.934 2.833 7.431 1.00 96.12 293 ALA A O 1
ATOM 2290 N N . ARG A 1 294 ? -9.731 4.797 8.190 1.00 95.88 294 ARG A N 1
ATOM 2291 C CA . ARG A 1 294 ? -8.956 4.836 9.433 1.00 95.88 294 ARG A CA 1
ATOM 2292 C C . ARG A 1 294 ? -9.817 5.305 10.595 1.00 95.88 294 ARG A C 1
ATOM 2294 O O . ARG A 1 294 ? -10.643 6.201 10.463 1.00 95.88 294 ARG A O 1
ATOM 2301 N N . ALA A 1 295 ? -9.573 4.702 11.750 1.00 96.12 295 ALA A N 1
ATOM 2302 C CA . ALA A 1 295 ? -10.164 5.110 13.009 1.00 96.12 295 ALA A CA 1
ATOM 2303 C C . ALA A 1 295 ? -9.123 4.956 14.114 1.00 96.12 295 ALA A C 1
ATOM 2305 O O . ALA A 1 295 ? -8.487 3.905 14.232 1.00 96.12 295 ALA A O 1
ATOM 2306 N N . ALA A 1 296 ? -8.975 5.986 14.936 1.00 95.06 296 ALA A N 1
ATOM 2307 C CA . ALA A 1 296 ? -8.141 5.966 16.126 1.00 95.06 296 ALA A CA 1
ATOM 2308 C C . ALA A 1 296 ? -8.750 6.852 17.217 1.00 95.06 296 ALA A C 1
ATOM 2310 O O . ALA A 1 296 ? -9.583 7.712 16.942 1.00 95.06 296 ALA A O 1
ATOM 2311 N N . PHE A 1 297 ? -8.303 6.652 18.453 1.00 91.31 297 PHE A N 1
ATOM 2312 C CA . PHE A 1 297 ? -8.502 7.618 19.529 1.00 91.31 297 PHE A CA 1
ATOM 2313 C C . PHE A 1 297 ? -7.161 8.282 19.831 1.00 91.31 297 PHE A C 1
ATOM 2315 O O . PHE A 1 297 ? -6.170 7.578 20.040 1.00 91.31 297 PHE A O 1
ATOM 2322 N N . VAL A 1 298 ? -7.140 9.612 19.848 1.00 89.44 298 VAL A N 1
ATOM 2323 C CA . VAL A 1 298 ? -6.021 10.421 20.342 1.00 89.44 298 VAL A CA 1
ATOM 2324 C C . VAL A 1 298 ? -6.561 11.201 21.531 1.00 89.44 298 VAL A C 1
ATOM 2326 O O . VAL A 1 298 ? -7.502 11.977 21.389 1.00 89.44 298 VAL A O 1
ATOM 2329 N N . ASP A 1 299 ? -6.029 10.900 22.712 1.00 83.25 299 ASP A N 1
ATOM 2330 C CA . ASP A 1 299 ? -6.589 11.323 23.997 1.00 83.25 299 ASP A CA 1
ATOM 2331 C C . ASP A 1 299 ? -8.078 10.955 24.126 1.00 83.25 299 ASP A C 1
ATOM 2333 O O . ASP A 1 299 ? -8.410 9.762 24.142 1.00 83.25 299 ASP A O 1
ATOM 2337 N N . ASP A 1 300 ? -8.953 11.959 24.197 1.00 82.81 300 ASP A N 1
ATOM 2338 C CA . ASP A 1 300 ? -10.411 11.822 24.289 1.00 82.81 300 ASP A CA 1
ATOM 2339 C C . ASP A 1 300 ? -11.127 12.117 22.956 1.00 82.81 300 ASP A C 1
ATOM 2341 O O . ASP A 1 300 ? -12.356 12.117 22.880 1.00 82.81 300 ASP A O 1
ATOM 2345 N N . HIS A 1 301 ? -10.374 12.319 21.874 1.00 90.56 301 HIS A N 1
ATOM 2346 C CA . HIS A 1 301 ? -10.914 12.643 20.560 1.00 90.56 301 HIS A CA 1
ATOM 2347 C C . HIS A 1 301 ? -10.851 11.429 19.632 1.00 90.56 301 HIS A C 1
ATOM 2349 O O . HIS A 1 301 ? -9.806 10.796 19.442 1.00 90.56 301 HIS A O 1
ATOM 2355 N N . ALA A 1 302 ? -11.985 11.092 19.023 1.00 93.50 302 ALA A N 1
ATOM 2356 C CA . ALA A 1 302 ? -12.033 10.112 17.953 1.00 93.50 302 ALA A CA 1
ATOM 2357 C C . ALA A 1 302 ? -11.564 10.763 16.651 1.00 93.50 302 ALA A C 1
ATOM 2359 O O . ALA A 1 302 ? -12.175 11.719 16.174 1.00 93.50 302 ALA A O 1
ATOM 2360 N N . ARG A 1 303 ? -10.498 10.216 16.068 1.00 96.44 303 ARG A N 1
ATOM 2361 C CA . ARG A 1 303 ? -9.994 10.591 14.748 1.00 96.44 303 ARG A CA 1
ATOM 2362 C C . ARG A 1 303 ? -10.466 9.571 13.727 1.00 96.44 303 ARG A C 1
ATOM 2364 O O . ARG A 1 303 ? -9.989 8.433 13.713 1.00 96.44 303 ARG A O 1
ATOM 2371 N N . LEU A 1 304 ? -11.432 9.972 12.911 1.00 97.19 304 LEU A N 1
ATOM 2372 C CA . LEU A 1 304 ? -12.019 9.151 11.858 1.00 97.19 304 LEU A CA 1
ATOM 2373 C C . LEU A 1 304 ? -11.699 9.786 10.509 1.00 97.19 304 LEU A C 1
ATOM 2375 O O . LEU A 1 304 ? -11.880 10.989 10.338 1.00 97.19 304 LEU A O 1
ATOM 2379 N N . SER A 1 305 ? -11.251 8.978 9.555 1.00 97.62 305 SER A N 1
ATOM 2380 C CA . SER A 1 305 ? -11.046 9.441 8.186 1.00 97.62 305 SER A CA 1
ATOM 2381 C C . SER A 1 305 ? -11.321 8.357 7.155 1.00 97.62 305 SER A C 1
ATOM 2383 O O . SER A 1 305 ? -11.270 7.150 7.431 1.00 97.62 305 SER A O 1
ATOM 2385 N N . GLY A 1 306 ? -11.642 8.802 5.952 1.00 97.62 306 GLY A N 1
ATOM 2386 C CA . GLY A 1 306 ? -12.003 7.959 4.827 1.00 97.62 306 GLY A CA 1
ATOM 2387 C C . GLY A 1 306 ? -12.497 8.820 3.682 1.00 97.62 306 GLY A C 1
ATOM 2388 O O . GLY A 1 306 ? -12.018 9.934 3.503 1.00 97.62 306 GLY A O 1
ATOM 2389 N N . HIS A 1 307 ? -13.472 8.325 2.935 1.00 98.19 307 HIS A N 1
ATOM 2390 C CA . HIS A 1 307 ? -14.042 9.051 1.808 1.00 98.19 307 HIS A CA 1
ATOM 2391 C C . HIS A 1 307 ? -15.554 8.897 1.759 1.00 98.19 307 HIS A C 1
ATOM 2393 O O . HIS A 1 307 ? -16.110 7.845 2.080 1.00 98.19 307 HIS A O 1
ATOM 2399 N N . ALA A 1 308 ? -16.220 9.980 1.391 1.00 97.94 308 ALA A N 1
ATOM 2400 C CA . ALA A 1 308 ? -17.645 10.049 1.179 1.00 97.94 308 ALA A CA 1
ATOM 2401 C C . ALA A 1 308 ? -17.938 11.136 0.150 1.00 97.94 308 ALA A C 1
ATOM 2403 O O . ALA A 1 308 ? -17.481 12.254 0.330 1.00 97.94 308 ALA A O 1
ATOM 2404 N N . PHE A 1 309 ? -18.668 10.817 -0.910 1.00 96.44 309 PHE A N 1
ATOM 2405 C CA . PHE A 1 309 ? -18.947 11.751 -2.001 1.00 96.44 309 PHE A CA 1
ATOM 2406 C C . PHE A 1 309 ? -20.227 11.361 -2.736 1.00 96.44 309 PHE A C 1
ATOM 2408 O O . PHE A 1 309 ? -20.736 10.242 -2.568 1.00 96.44 309 PHE A O 1
ATOM 2415 N N . LEU A 1 310 ? -20.746 12.280 -3.544 1.00 95.81 310 LEU A N 1
ATOM 2416 C CA . LEU A 1 310 ? -21.853 12.020 -4.459 1.00 95.81 310 LEU A CA 1
ATOM 2417 C C . LEU A 1 310 ? -21.267 11.543 -5.808 1.00 95.81 310 LEU A C 1
ATOM 2419 O O . LEU A 1 310 ? -20.467 12.268 -6.403 1.00 95.81 310 LEU A O 1
ATOM 2423 N N . PRO A 1 311 ? -21.608 10.334 -6.297 1.00 95.44 311 PRO A N 1
ATOM 2424 C CA . PRO A 1 311 ? -21.166 9.852 -7.608 1.00 95.44 311 PRO A CA 1
ATOM 2425 C C . PRO A 1 311 ? -21.546 10.807 -8.748 1.00 95.44 311 PRO A C 1
ATOM 2427 O O . PRO A 1 311 ? -22.446 11.623 -8.599 1.00 95.44 311 PRO A O 1
ATOM 2430 N N . GLY A 1 312 ? -20.873 10.696 -9.893 1.00 93.75 312 GLY A N 1
ATOM 2431 C CA . GLY A 1 312 ? -21.052 11.609 -11.029 1.00 93.75 312 GLY A CA 1
ATOM 2432 C C . GLY A 1 312 ? -20.403 12.992 -10.873 1.00 93.75 312 GLY A C 1
ATOM 2433 O O . GLY A 1 312 ? -19.677 13.244 -9.912 1.00 93.75 312 GLY A O 1
ATOM 2434 N N . VAL A 1 313 ? -20.668 13.885 -11.833 1.00 88.62 313 VAL A N 1
ATOM 2435 C CA . VAL A 1 313 ? -20.205 15.287 -11.814 1.00 88.62 313 VAL A CA 1
ATOM 2436 C C . VAL A 1 313 ? -21.389 16.253 -11.886 1.00 88.62 313 VAL A C 1
ATOM 2438 O O . VAL A 1 313 ? -22.406 15.914 -12.504 1.00 88.62 313 VAL A O 1
ATOM 2441 N N . PRO A 1 314 ? -21.273 17.454 -11.297 1.00 83.31 314 PRO A N 1
ATOM 2442 C CA . PRO A 1 314 ? -22.268 18.504 -11.472 1.00 83.31 314 PRO A CA 1
ATOM 2443 C C . PRO A 1 314 ? -22.456 18.860 -12.950 1.00 83.31 314 PRO A C 1
ATOM 2445 O O . PRO A 1 314 ? -21.511 18.846 -13.740 1.00 83.31 314 PRO A O 1
ATOM 2448 N N . ARG A 1 315 ? -23.689 19.214 -13.336 1.00 71.12 315 ARG A N 1
ATOM 2449 C CA . ARG A 1 315 ? -23.973 19.727 -14.692 1.00 71.12 315 ARG A CA 1
ATOM 2450 C C . ARG A 1 315 ? -23.353 21.098 -14.945 1.00 71.12 315 ARG A C 1
ATOM 2452 O O . ARG A 1 315 ? -23.050 21.423 -16.090 1.00 71.12 315 ARG A O 1
ATOM 2459 N N . GLU A 1 316 ? -23.209 21.894 -13.893 1.00 66.56 316 GLU A N 1
ATOM 2460 C CA . GLU A 1 316 ? -22.705 23.261 -13.942 1.00 66.56 316 GLU A CA 1
ATOM 2461 C C . GLU A 1 316 ? -21.451 23.358 -13.067 1.00 66.56 316 GLU A C 1
ATOM 2463 O O . GLU A 1 316 ? -21.551 23.443 -11.850 1.00 66.56 316 GLU A O 1
ATOM 2468 N N . GLY A 1 317 ? -20.271 23.337 -13.695 1.00 67.12 317 GLY A N 1
ATOM 2469 C CA . GLY A 1 317 ? -18.994 23.631 -13.033 1.00 67.12 317 GLY A CA 1
ATOM 2470 C C . GLY A 1 317 ? -18.593 22.685 -11.891 1.00 67.12 317 GLY A C 1
ATOM 2471 O O . GLY A 1 317 ? -19.005 21.529 -11.829 1.00 67.12 317 GLY A O 1
ATOM 2472 N N . GLU A 1 318 ? -17.724 23.185 -11.012 1.00 71.56 318 GLU A N 1
ATOM 2473 C CA . GLU A 1 318 ? -17.343 22.517 -9.764 1.00 71.56 318 GLU A CA 1
ATOM 2474 C C . GLU A 1 318 ? -18.373 22.849 -8.677 1.00 71.56 318 GLU A C 1
ATOM 2476 O O . GLU A 1 318 ? -18.796 23.999 -8.565 1.00 71.56 318 GLU A O 1
ATOM 2481 N N . ALA A 1 319 ? -18.770 21.852 -7.882 1.00 77.81 319 ALA A N 1
ATOM 2482 C CA . ALA A 1 319 ? -19.674 22.034 -6.749 1.00 77.81 319 ALA A CA 1
ATOM 2483 C C . ALA A 1 319 ? -19.005 21.553 -5.461 1.00 77.81 319 ALA A C 1
ATOM 2485 O O . ALA A 1 319 ? -18.412 20.468 -5.426 1.00 77.81 319 ALA A O 1
ATOM 2486 N N . ASP A 1 320 ? -19.142 22.342 -4.398 1.00 85.50 320 ASP A N 1
ATOM 2487 C CA . ASP A 1 320 ? -18.572 22.010 -3.099 1.00 85.50 320 ASP A CA 1
ATOM 2488 C C . ASP A 1 320 ? -19.439 20.989 -2.354 1.00 85.50 320 ASP A C 1
ATOM 2490 O O . ASP A 1 320 ? -20.650 21.147 -2.182 1.00 85.50 320 ASP A O 1
ATOM 2494 N N . GLU A 1 321 ? -18.794 19.942 -1.837 1.00 92.25 321 GLU A N 1
ATOM 2495 C CA . GLU A 1 321 ? -19.454 18.924 -1.024 1.00 92.25 321 GLU A CA 1
ATOM 2496 C C . GLU A 1 321 ? -19.157 19.105 0.467 1.00 92.25 321 GLU A C 1
ATOM 2498 O O . GLU A 1 321 ? -18.014 18.982 0.925 1.00 92.25 321 GLU A O 1
ATOM 2503 N N . VAL A 1 322 ? -20.220 19.292 1.250 1.00 95.56 322 VAL A N 1
ATOM 2504 C CA . VAL A 1 322 ? -20.185 19.356 2.714 1.00 95.56 322 VAL A CA 1
ATOM 2505 C C . VAL A 1 322 ? -20.531 17.992 3.298 1.00 95.56 322 VAL A C 1
ATOM 2507 O O . VAL A 1 322 ? -21.507 17.355 2.902 1.00 95.56 322 VAL A O 1
ATOM 2510 N N . LYS A 1 323 ? -19.748 17.548 4.284 1.00 97.75 323 LYS A N 1
ATOM 2511 C CA . LYS A 1 323 ? -19.842 16.201 4.852 1.00 97.75 323 LYS A CA 1
ATOM 2512 C C . LYS A 1 323 ? -20.137 16.273 6.351 1.00 97.75 323 LYS A C 1
ATOM 2514 O O . LYS A 1 323 ? -19.556 17.076 7.080 1.00 97.75 323 LYS A O 1
ATOM 2519 N N . ARG A 1 324 ? -21.048 15.428 6.836 1.00 98.00 324 ARG A N 1
ATOM 2520 C CA . ARG A 1 324 ? -21.384 15.302 8.266 1.00 98.00 324 ARG A CA 1
ATOM 2521 C C . ARG A 1 324 ? -21.469 13.839 8.675 1.00 98.00 324 ARG A C 1
ATOM 2523 O O . ARG A 1 324 ? -22.191 13.065 8.051 1.00 98.00 324 ARG A O 1
ATOM 2530 N N . LEU A 1 325 ? -20.794 13.469 9.759 1.00 98.38 325 LEU A N 1
ATOM 2531 C CA . LEU A 1 325 ? -21.012 12.188 10.424 1.00 98.38 325 LEU A CA 1
ATOM 2532 C C . LEU A 1 325 ? -22.342 12.258 11.169 1.00 98.38 325 LEU A C 1
ATOM 2534 O O . LEU A 1 325 ? -22.534 13.131 12.009 1.00 98.38 325 LEU A O 1
ATOM 2538 N N . VAL A 1 326 ? -23.236 11.315 10.901 1.00 98.19 326 VAL A N 1
ATOM 2539 C CA . VAL A 1 326 ? -24.515 11.185 11.595 1.00 98.19 326 VAL A CA 1
ATOM 2540 C C . VAL A 1 326 ? -24.536 9.866 12.350 1.00 98.19 326 VAL A C 1
ATOM 2542 O O . VAL A 1 326 ? -24.431 8.789 11.753 1.00 98.19 326 VAL A O 1
ATOM 2545 N N . LEU A 1 327 ? -24.687 9.966 13.665 1.00 98.25 327 LEU A N 1
ATOM 2546 C CA . LEU A 1 327 ? -24.932 8.849 14.566 1.00 98.25 327 LEU A CA 1
ATOM 2547 C C . LEU A 1 327 ? -26.421 8.794 14.875 1.00 98.25 327 LEU A C 1
ATOM 2549 O O . LEU A 1 327 ? -27.007 9.810 15.235 1.00 98.25 327 LEU A O 1
ATOM 2553 N N . GLU A 1 328 ? -27.027 7.620 14.751 1.00 97.62 328 GLU A N 1
ATOM 2554 C CA . GLU A 1 328 ? -28.457 7.441 14.992 1.00 97.62 328 GLU A CA 1
ATOM 2555 C C . GLU A 1 328 ? -28.723 6.331 15.996 1.00 97.62 328 GLU A C 1
ATOM 2557 O O . GLU A 1 328 ? -28.101 5.263 15.963 1.00 97.62 328 GLU A O 1
ATOM 2562 N N . ARG A 1 329 ? -29.692 6.577 16.875 1.00 96.69 329 ARG A N 1
ATOM 2563 C CA . ARG A 1 329 ? -30.217 5.582 17.801 1.00 96.69 329 ARG A CA 1
ATOM 2564 C C . ARG A 1 329 ? -31.695 5.854 18.056 1.00 96.69 329 ARG A C 1
ATOM 2566 O O . ARG A 1 329 ? -32.044 6.913 18.551 1.00 96.69 329 ARG A O 1
ATOM 2573 N N . GLN A 1 330 ? -32.543 4.856 17.796 1.00 92.38 330 GLN A N 1
ATOM 2574 C CA . GLN A 1 330 ? -33.982 4.904 18.110 1.00 92.38 330 GLN A CA 1
ATOM 2575 C C . GLN A 1 330 ? -34.703 6.143 17.531 1.00 92.38 330 GLN A C 1
ATOM 2577 O O . GLN A 1 330 ? -35.608 6.676 18.160 1.00 92.38 330 GLN A O 1
ATOM 2582 N N . GLY A 1 331 ? -34.308 6.593 16.335 1.00 90.44 331 GLY A N 1
ATOM 2583 C CA . GLY A 1 331 ? -34.887 7.767 15.669 1.00 90.44 331 GLY A CA 1
ATOM 2584 C C . GLY A 1 331 ? -34.289 9.115 16.091 1.00 90.44 331 GLY A C 1
ATOM 2585 O O . GLY A 1 331 ? -34.543 10.113 15.425 1.00 90.44 331 GLY A O 1
ATOM 2586 N N . GLU A 1 332 ? -33.458 9.160 17.135 1.00 95.94 332 GLU A N 1
ATOM 2587 C CA . GLU A 1 332 ? -32.675 10.347 17.486 1.00 95.94 332 GLU A CA 1
ATOM 2588 C C . GLU A 1 332 ? -31.356 10.375 16.703 1.00 95.94 332 GLU A C 1
ATOM 2590 O O . GLU A 1 332 ? -30.713 9.336 16.505 1.00 95.94 332 GLU A O 1
ATOM 2595 N N . THR A 1 333 ? -30.939 11.570 16.276 1.00 96.69 333 THR A N 1
ATOM 2596 C CA . THR A 1 333 ? -29.738 11.773 15.457 1.00 96.69 333 THR A CA 1
ATOM 2597 C C . THR A 1 333 ? -28.798 12.807 16.061 1.00 96.69 333 THR A C 1
ATOM 2599 O O . THR A 1 333 ? -29.223 13.897 16.440 1.00 96.69 333 THR A O 1
ATOM 2602 N N . TRP A 1 334 ? -27.504 12.504 16.037 1.00 97.19 334 TRP A N 1
ATOM 2603 C CA . TRP A 1 334 ? -26.422 13.413 16.402 1.00 97.19 334 TRP A CA 1
ATOM 2604 C C . TRP A 1 334 ? -25.523 13.610 15.188 1.00 97.19 334 TRP A C 1
ATOM 2606 O O . TRP A 1 334 ? -24.962 12.642 14.670 1.00 97.19 334 TRP A O 1
ATOM 2616 N N . ALA A 1 335 ? -25.408 14.853 14.727 1.00 96.62 335 ALA A N 1
ATOM 2617 C CA . ALA A 1 335 ? -24.612 15.211 13.563 1.00 96.62 335 ALA A CA 1
ATOM 2618 C C . ALA A 1 335 ? -23.336 15.945 13.984 1.00 96.62 335 ALA A C 1
ATOM 2620 O O . ALA A 1 335 ? -23.378 16.852 14.813 1.00 96.62 335 ALA A O 1
ATOM 2621 N N . PHE A 1 336 ? -22.218 15.570 13.374 1.00 96.56 336 PHE A N 1
ATOM 2622 C CA . PHE A 1 336 ? -20.905 16.154 13.610 1.00 96.56 336 PHE A CA 1
ATOM 2623 C C . PHE A 1 336 ? -20.318 16.602 12.267 1.00 96.56 336 PHE A C 1
ATOM 2625 O O . PHE A 1 336 ? -20.360 15.819 11.311 1.00 96.56 336 PHE A O 1
ATOM 2632 N N . PRO A 1 337 ? -19.798 17.835 12.156 1.00 96.62 337 PRO A N 1
ATOM 2633 C CA . PRO A 1 337 ? -19.159 18.294 10.929 1.00 96.62 337 PRO A CA 1
ATOM 2634 C C . PRO A 1 337 ? -17.911 17.460 10.624 1.00 96.62 337 PRO A C 1
ATOM 2636 O O . PRO A 1 337 ? -17.226 16.991 11.536 1.00 96.62 337 PRO A O 1
ATOM 2639 N N . LEU A 1 338 ? -17.635 17.271 9.337 1.00 97.69 338 LEU A N 1
ATOM 2640 C CA . LEU A 1 338 ? -16.408 16.664 8.838 1.00 97.69 338 LEU A CA 1
ATOM 2641 C C . LEU A 1 338 ? -15.695 17.661 7.925 1.00 97.69 338 LEU A C 1
ATOM 2643 O O . LEU A 1 338 ? -16.334 18.397 7.175 1.00 97.69 338 LEU A O 1
ATOM 2647 N N . GLU A 1 339 ? -14.372 17.651 7.976 1.00 96.88 339 GLU A N 1
ATOM 2648 C CA . GLU A 1 339 ? -13.519 18.362 7.034 1.00 96.88 339 GLU A CA 1
ATOM 2649 C C . GLU A 1 339 ? -13.437 17.562 5.733 1.00 96.88 339 GLU A C 1
ATOM 2651 O O . GLU A 1 339 ? -13.204 16.351 5.769 1.00 96.88 339 GLU A O 1
ATOM 2656 N N . SER A 1 340 ? -13.612 18.229 4.592 1.00 95.50 340 SER A N 1
ATOM 2657 C CA . SER A 1 340 ? -13.319 17.648 3.279 1.00 95.50 340 SER A CA 1
ATOM 2658 C C . SER A 1 340 ? -11.807 17.586 3.075 1.00 95.50 340 SER A C 1
ATOM 2660 O O . SER A 1 340 ? -11.087 18.527 3.409 1.00 95.50 340 SER A O 1
ATOM 2662 N N . THR A 1 341 ? -11.313 16.468 2.551 1.00 95.69 341 THR A N 1
ATOM 2663 C CA . THR A 1 341 ? -9.879 16.255 2.319 1.00 95.69 341 THR A CA 1
ATOM 2664 C C . THR A 1 341 ? -9.632 15.702 0.926 1.00 95.69 341 THR A C 1
ATOM 2666 O O . THR A 1 341 ? -10.433 14.916 0.422 1.00 95.69 341 THR A O 1
ATOM 2669 N N . LYS A 1 342 ? -8.465 16.008 0.353 1.00 94.06 342 LYS A N 1
ATOM 2670 C CA . LYS A 1 342 ? -8.062 15.447 -0.938 1.00 94.06 342 LYS A CA 1
ATOM 2671 C C . LYS A 1 342 ? -7.799 13.944 -0.862 1.00 94.06 342 LYS A C 1
ATOM 2673 O O . LYS A 1 342 ? -7.020 13.500 -0.019 1.00 94.06 342 LYS A O 1
ATOM 2678 N N . GLU A 1 343 ? -8.369 13.183 -1.792 1.00 92.19 343 GLU A N 1
ATOM 2679 C CA . GLU A 1 343 ? -8.078 11.769 -2.020 1.00 92.19 343 GLU A CA 1
ATOM 2680 C C . GLU A 1 343 ? -7.802 11.467 -3.499 1.00 92.19 343 GLU A C 1
ATOM 2682 O O . GLU A 1 343 ? -8.679 11.299 -4.341 1.00 92.19 343 GLU A O 1
ATOM 2687 N N . ILE A 1 344 ? -6.516 11.334 -3.804 1.00 88.44 344 ILE A N 1
ATOM 2688 C CA . ILE A 1 344 ? -5.951 11.339 -5.163 1.00 88.44 344 ILE A CA 1
ATOM 2689 C C . ILE A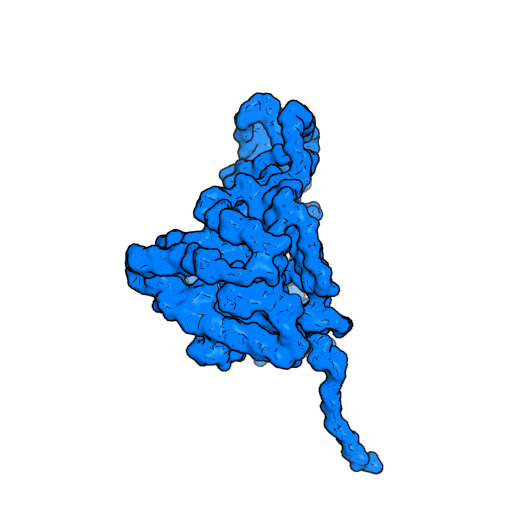 1 344 ? -6.024 9.991 -5.895 1.00 88.44 344 ILE A C 1
ATOM 2691 O O . ILE A 1 344 ? -5.248 9.745 -6.817 1.00 88.44 344 ILE A O 1
ATOM 2695 N N . ARG A 1 345 ? -6.860 9.061 -5.428 1.00 90.69 345 ARG A N 1
ATOM 2696 C CA . ARG A 1 345 ? -6.983 7.697 -5.983 1.00 90.69 345 ARG A CA 1
ATOM 2697 C C . ARG A 1 345 ? -8.431 7.241 -6.170 1.00 90.69 345 ARG A C 1
ATOM 2699 O O . ARG A 1 345 ? -8.650 6.132 -6.658 1.00 90.69 345 ARG A O 1
ATOM 2706 N N . LEU A 1 346 ? -9.408 8.074 -5.804 1.00 93.56 346 LEU A N 1
ATOM 2707 C CA . LEU A 1 346 ? -10.820 7.694 -5.848 1.00 93.56 346 LEU A CA 1
ATOM 2708 C C . LEU A 1 346 ? -11.312 7.443 -7.273 1.00 93.56 346 LEU A C 1
ATOM 2710 O O . LEU A 1 346 ? -12.044 6.480 -7.472 1.00 93.56 346 LEU A O 1
ATOM 2714 N N . TYR A 1 347 ? -10.825 8.195 -8.262 1.00 91.75 347 TYR A N 1
ATOM 2715 C CA . TYR A 1 347 ? -11.141 7.967 -9.678 1.00 91.75 347 TYR A CA 1
ATOM 2716 C C . TYR A 1 347 ? -10.881 6.555 -10.177 1.00 91.75 347 TYR A C 1
ATOM 2718 O O . TYR A 1 347 ? -11.519 6.106 -11.119 1.00 91.75 347 TYR A O 1
ATOM 2726 N N . ARG A 1 348 ? -9.911 5.863 -9.578 1.00 90.62 348 ARG A N 1
ATOM 2727 C CA . ARG A 1 348 ? -9.563 4.493 -9.937 1.00 90.62 348 ARG A CA 1
ATOM 2728 C C . ARG A 1 348 ? -10.375 3.506 -9.118 1.00 90.62 348 ARG A C 1
ATOM 2730 O O . ARG A 1 348 ? -10.876 2.527 -9.656 1.00 90.62 348 ARG A O 1
ATOM 2737 N N . ASP A 1 349 ? -10.468 3.742 -7.814 1.00 91.56 349 ASP A N 1
ATOM 2738 C CA . ASP A 1 349 ? -11.139 2.826 -6.890 1.00 91.56 349 ASP A CA 1
ATOM 2739 C C . ASP A 1 349 ? -12.667 2.806 -7.108 1.00 91.56 349 ASP A C 1
ATOM 2741 O O . ASP A 1 349 ? -13.322 1.823 -6.762 1.00 91.56 349 ASP A O 1
ATOM 2745 N N . TYR A 1 350 ? -13.204 3.869 -7.715 1.00 93.19 350 TYR A N 1
ATOM 2746 C CA . TYR A 1 350 ? -14.600 4.043 -8.120 1.00 93.19 350 TYR A CA 1
ATOM 2747 C C . TYR A 1 350 ? -14.746 4.306 -9.622 1.00 93.19 350 TYR A C 1
ATOM 2749 O O . TYR A 1 350 ? -15.748 4.880 -10.043 1.00 93.19 350 TYR A O 1
ATOM 2757 N N . PHE A 1 351 ? -13.755 3.900 -10.427 1.00 90.75 351 PHE A N 1
ATOM 2758 C CA . PHE A 1 351 ? -13.919 3.906 -11.876 1.00 90.75 351 PHE A CA 1
ATOM 2759 C C . PHE A 1 351 ? -15.089 2.992 -12.240 1.00 90.75 351 PHE A C 1
ATOM 2761 O O . PHE A 1 351 ? -15.120 1.829 -11.830 1.00 90.75 351 PHE A O 1
ATOM 2768 N N . ASP A 1 352 ? -16.027 3.528 -13.007 1.00 86.69 352 ASP A N 1
ATOM 2769 C CA . ASP A 1 352 ? -17.166 2.789 -13.530 1.00 86.69 352 ASP A CA 1
ATOM 2770 C C . ASP A 1 352 ? -17.132 2.832 -15.064 1.00 86.69 352 ASP A C 1
ATOM 2772 O O . ASP A 1 352 ? -16.156 2.372 -15.650 1.00 86.69 352 ASP A O 1
ATOM 2776 N N . GLN A 1 353 ? -18.140 3.377 -15.745 1.00 90.88 353 GLN A N 1
ATOM 2777 C CA . GLN A 1 353 ? -18.139 3.427 -17.206 1.00 90.88 353 GLN A CA 1
ATOM 2778 C C . GLN A 1 353 ? -17.260 4.554 -17.774 1.00 90.88 353 GLN A C 1
ATOM 2780 O O . GLN A 1 353 ? -16.704 4.402 -18.861 1.00 90.88 353 GLN A O 1
ATOM 2785 N N . TYR A 1 354 ? -17.139 5.670 -17.050 1.00 92.56 354 TYR A N 1
ATOM 2786 C CA . TYR A 1 354 ? -16.386 6.857 -17.462 1.00 92.56 354 TYR A CA 1
ATOM 2787 C C . TYR A 1 354 ? -15.562 7.416 -16.304 1.00 92.56 354 TYR A C 1
ATOM 2789 O O . TYR A 1 354 ? -15.923 7.264 -15.132 1.00 92.56 354 TYR A O 1
ATOM 2797 N N . PHE A 1 355 ? -14.461 8.087 -16.632 1.00 91.44 355 PHE A N 1
ATOM 2798 C CA . PHE A 1 355 ? -13.573 8.700 -15.655 1.00 91.44 355 PHE A CA 1
ATOM 2799 C C . PHE A 1 355 ? -14.242 9.845 -14.883 1.00 91.44 355 PHE A C 1
ATOM 2801 O O . PHE A 1 355 ? -14.809 10.768 -15.462 1.00 91.44 355 PHE A O 1
ATOM 2808 N N . CYS A 1 356 ? -14.078 9.840 -13.560 1.00 91.50 356 CYS A N 1
ATOM 2809 C CA . CYS A 1 356 ? -14.416 10.965 -12.694 1.00 91.50 356 CYS A CA 1
ATOM 2810 C C . CYS A 1 356 ? -13.407 11.057 -11.547 1.00 91.50 356 CYS A C 1
ATOM 2812 O O . CYS A 1 356 ? -13.098 10.045 -10.925 1.00 91.50 356 CYS A O 1
ATOM 2814 N N . GLU A 1 357 ? -12.876 12.251 -11.268 1.00 90.31 357 GLU A N 1
ATOM 2815 C CA . GLU A 1 357 ? -11.700 12.393 -10.402 1.00 90.31 357 GLU A CA 1
ATOM 2816 C C . GLU A 1 357 ? -11.988 12.103 -8.915 1.00 90.31 357 GLU A C 1
ATOM 2818 O O . GLU A 1 357 ? -11.195 11.451 -8.228 1.00 90.31 357 GLU A O 1
ATOM 2823 N N . TYR A 1 358 ? -13.126 12.604 -8.421 1.00 92.88 358 TYR A N 1
ATOM 2824 C CA . TYR A 1 358 ? -13.524 12.589 -7.006 1.00 92.88 358 TYR A CA 1
ATOM 2825 C C . TYR A 1 358 ? -12.439 13.106 -6.042 1.00 92.88 358 TYR A C 1
ATOM 2827 O O . TYR A 1 358 ? -12.373 1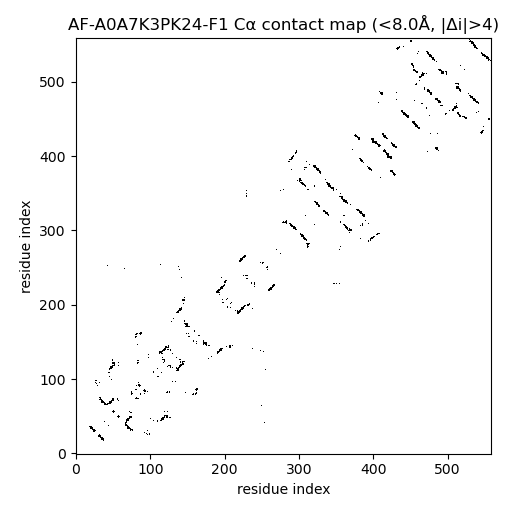2.660 -4.898 1.00 92.88 358 TYR A O 1
ATOM 2835 N N . ALA A 1 359 ? -11.591 14.048 -6.474 1.00 91.25 359 ALA A N 1
ATOM 2836 C CA . ALA A 1 359 ? -10.433 14.501 -5.700 1.00 91.25 359 ALA A CA 1
ATOM 2837 C C . ALA A 1 359 ? -10.797 15.004 -4.293 1.00 91.25 359 ALA A C 1
ATOM 2839 O O . ALA A 1 359 ? -10.072 14.709 -3.352 1.00 91.25 359 ALA A O 1
ATOM 2840 N N . GLU A 1 360 ? -11.931 15.688 -4.121 1.00 92.25 360 GLU A N 1
ATOM 2841 C CA . GLU A 1 360 ? -12.402 16.215 -2.825 1.00 92.25 360 GLU A CA 1
ATOM 2842 C C . GLU A 1 360 ? -13.324 15.246 -2.060 1.00 92.25 360 GLU A C 1
ATOM 2844 O O . GLU A 1 360 ? -13.993 15.610 -1.086 1.00 92.25 360 GLU A O 1
ATOM 2849 N N . GLY A 1 361 ? -13.377 13.982 -2.490 1.00 95.12 361 GLY A N 1
ATOM 2850 C CA . GLY A 1 361 ? -14.235 12.963 -1.895 1.00 95.12 361 GLY A CA 1
ATOM 2851 C C . GLY A 1 361 ? -13.754 12.442 -0.540 1.00 95.12 361 GLY A C 1
ATOM 2852 O O . GLY A 1 361 ? -14.451 11.645 0.083 1.00 95.12 361 GLY A O 1
ATOM 2853 N N . GLY A 1 362 ? -12.583 12.854 -0.052 1.00 97.31 362 GLY A N 1
ATOM 2854 C CA . GLY A 1 362 ? -12.092 12.477 1.272 1.00 97.31 362 GLY A CA 1
ATOM 2855 C C . GLY A 1 362 ? -12.814 13.212 2.408 1.00 97.31 362 GLY A C 1
ATOM 2856 O O . GLY A 1 362 ? -13.374 14.296 2.227 1.00 97.31 362 GLY A O 1
ATOM 2857 N N . PHE A 1 363 ? -12.788 12.623 3.605 1.00 97.75 363 PHE A N 1
ATOM 2858 C CA . PHE A 1 363 ? -13.226 13.273 4.838 1.00 97.75 363 PHE A CA 1
ATOM 2859 C C . PHE A 1 363 ? -12.301 12.979 6.025 1.00 97.75 363 PHE A C 1
ATOM 2861 O O . PHE A 1 363 ? -11.703 11.902 6.135 1.00 97.75 363 PHE A O 1
ATOM 2868 N N . SER A 1 364 ? -12.283 13.905 6.982 1.00 97.38 364 SER A N 1
ATOM 2869 C CA . SER A 1 364 ? -11.630 13.764 8.282 1.00 97.38 364 SER A CA 1
ATOM 2870 C C . SER A 1 364 ? -12.445 14.436 9.388 1.00 97.38 364 SER A C 1
ATOM 2872 O O . SER A 1 364 ? -13.189 15.381 9.154 1.00 97.38 364 SER A O 1
ATOM 2874 N N . THR A 1 365 ? -12.282 13.981 10.626 1.00 96.31 365 THR A N 1
ATOM 2875 C CA . THR A 1 365 ? -12.744 14.705 11.825 1.00 96.31 365 THR A CA 1
ATOM 2876 C C . THR A 1 365 ? -11.770 15.810 12.275 1.00 96.31 365 THR A C 1
ATOM 2878 O O . THR A 1 365 ? -11.905 16.298 13.394 1.00 96.31 365 THR A O 1
ATOM 2881 N N . GLY A 1 366 ? -10.742 16.135 11.482 1.00 92.69 366 GLY A N 1
ATOM 2882 C CA . GLY A 1 366 ? -9.697 17.102 11.838 1.00 92.69 366 GLY A CA 1
ATOM 2883 C C . GLY A 1 366 ? -8.917 16.682 13.086 1.00 92.69 366 GLY A C 1
ATOM 2884 O O . GLY A 1 366 ? -8.458 15.538 13.195 1.00 92.69 366 GLY A O 1
ATOM 2885 N N . GLU A 1 367 ? -8.836 17.581 14.070 1.00 90.19 367 GLU A N 1
ATOM 2886 C CA . GLU A 1 367 ? -8.238 17.307 15.388 1.00 90.19 367 GLU A CA 1
ATOM 2887 C C . GLU A 1 367 ? -8.932 16.166 16.154 1.00 90.19 367 GLU A C 1
ATOM 2889 O O . GLU A 1 367 ? -8.321 15.510 17.008 1.00 90.19 367 GLU A O 1
ATOM 2894 N N . GLY A 1 368 ? -10.165 15.845 15.763 1.00 90.00 368 GLY A N 1
ATOM 2895 C CA . GLY A 1 368 ? -10.971 14.741 16.253 1.00 90.00 368 GLY A CA 1
ATOM 2896 C C . GLY A 1 368 ? -12.254 15.226 16.918 1.00 90.00 368 GLY A C 1
ATOM 2897 O O . GLY A 1 368 ? -12.410 16.396 17.255 1.00 90.00 368 GLY A O 1
ATOM 2898 N N . VAL A 1 369 ? -13.197 14.306 17.109 1.00 91.75 369 VAL A N 1
ATOM 2899 C CA . VAL A 1 369 ? -14.507 14.616 17.689 1.00 91.75 369 VAL A CA 1
ATOM 2900 C C . VAL A 1 369 ? -14.677 13.930 19.041 1.00 91.75 369 VAL A C 1
ATOM 2902 O O . VAL A 1 369 ? -14.292 12.770 19.215 1.00 91.75 369 VAL A O 1
ATOM 2905 N N . THR A 1 370 ? -15.255 14.641 20.009 1.00 90.00 370 THR A N 1
ATOM 2906 C CA . THR A 1 370 ? -15.661 14.050 21.289 1.00 90.00 370 THR A CA 1
ATOM 2907 C C . THR A 1 370 ? -17.097 13.538 21.212 1.00 90.00 370 THR A C 1
ATOM 2909 O O . THR A 1 370 ? -17.977 14.154 20.611 1.00 90.00 370 THR A O 1
ATOM 2912 N N . PHE A 1 371 ? -17.337 12.401 21.860 1.00 91.31 371 PHE A N 1
ATOM 2913 C CA . PHE A 1 371 ? -18.655 11.779 21.989 1.00 91.31 371 PHE A CA 1
ATOM 2914 C C . PHE A 1 371 ? -19.170 11.825 23.436 1.00 91.31 371 PHE A C 1
ATOM 2916 O O . PHE A 1 371 ? -20.009 11.020 23.858 1.00 91.31 371 PHE A O 1
ATOM 2923 N N . GLU A 1 372 ? -18.652 12.762 24.229 1.00 86.69 372 GLU A N 1
ATOM 2924 C CA . GLU A 1 372 ? -19.002 12.917 25.639 1.00 86.69 372 GLU A CA 1
ATOM 2925 C C . GLU A 1 372 ? -20.492 13.228 25.844 1.00 86.69 372 GLU A C 1
ATOM 2927 O O . GLU A 1 372 ? -21.110 12.667 26.746 1.00 86.69 372 GLU A O 1
ATOM 2932 N N . SER A 1 373 ? -21.107 14.015 24.959 1.00 88.00 373 SER A N 1
ATOM 2933 C CA . SER A 1 373 ? -22.533 14.365 25.036 1.00 88.00 373 SER A CA 1
ATOM 2934 C C . SER A 1 373 ? -23.484 13.228 24.648 1.00 88.00 373 SER A C 1
ATOM 2936 O O . SER A 1 373 ? -24.682 13.317 24.918 1.00 88.00 373 SER A O 1
ATOM 2938 N N . LEU A 1 374 ? -22.986 12.147 24.032 1.00 93.44 374 LEU A N 1
ATOM 2939 C CA . LEU A 1 374 ? -23.842 11.031 23.632 1.00 93.44 374 LEU A CA 1
ATOM 2940 C C . LEU A 1 374 ? -24.372 10.270 24.857 1.00 93.44 374 LEU A C 1
ATOM 2942 O O . LEU A 1 374 ? -23.607 10.003 25.792 1.00 93.44 374 LEU A O 1
ATOM 2946 N N . PRO A 1 375 ? -25.639 9.826 24.847 1.00 95.00 375 PRO A N 1
ATOM 2947 C CA . PRO A 1 375 ? -26.143 8.924 25.874 1.00 95.00 375 PRO A CA 1
ATOM 2948 C C . PRO A 1 375 ? -25.490 7.534 25.778 1.00 95.00 375 PRO A C 1
ATOM 2950 O O . PRO A 1 375 ? -24.926 7.148 24.753 1.00 95.00 375 PRO A O 1
ATOM 2953 N N . LEU A 1 376 ? -25.601 6.733 26.842 1.00 94.81 376 LEU A N 1
ATOM 2954 C CA . LEU A 1 376 ? -25.202 5.322 26.794 1.00 94.81 376 LEU A CA 1
ATOM 2955 C C . LEU A 1 376 ? -26.076 4.568 25.791 1.00 94.81 376 LEU A C 1
ATOM 2957 O O . LEU A 1 376 ? -27.301 4.619 25.892 1.00 94.81 376 LEU A O 1
ATOM 2961 N N . GLY A 1 377 ? -25.471 3.842 24.857 1.00 95.69 377 GLY A N 1
ATOM 2962 C CA . GLY A 1 377 ? -26.172 3.112 23.811 1.00 95.69 377 GLY A CA 1
ATOM 2963 C C . GLY A 1 377 ? -25.260 2.674 22.670 1.00 95.69 377 GLY A C 1
ATOM 2964 O O . GLY A 1 377 ? -24.050 2.895 22.683 1.00 95.69 377 GLY A O 1
ATOM 2965 N N . THR A 1 378 ? -25.863 2.030 21.674 1.00 97.12 378 THR A N 1
ATOM 2966 C CA . THR A 1 378 ? -25.222 1.730 20.388 1.00 97.12 378 THR A CA 1
ATOM 2967 C C . THR A 1 378 ? -25.866 2.591 19.314 1.00 97.12 378 THR A C 1
ATOM 2969 O O . THR A 1 378 ? -27.091 2.678 19.260 1.00 97.12 378 THR A O 1
ATOM 2972 N N . PHE A 1 379 ? -25.032 3.205 18.487 1.00 98.12 379 PHE A N 1
ATOM 2973 C CA . PHE A 1 379 ? -25.398 4.131 17.432 1.00 98.12 379 PHE A CA 1
ATOM 2974 C C . PHE A 1 379 ? -24.950 3.563 16.091 1.00 98.12 379 PHE A C 1
ATOM 2976 O O . PHE A 1 379 ? -23.809 3.105 15.959 1.00 98.12 379 PHE A O 1
ATOM 2983 N N . GLU A 1 380 ? -25.837 3.604 15.105 1.00 98.25 380 GLU A N 1
ATOM 2984 C CA . GLU A 1 380 ? -25.495 3.321 13.713 1.00 98.25 380 GLU A CA 1
ATOM 2985 C C . GLU A 1 380 ? -24.855 4.570 13.102 1.00 98.25 380 GLU A C 1
ATOM 2987 O O . GLU A 1 380 ? -25.377 5.676 13.259 1.00 98.25 380 GLU A O 1
ATOM 2992 N N . ALA A 1 381 ? -23.717 4.407 12.427 1.00 98.44 381 ALA A N 1
ATOM 2993 C CA . ALA A 1 381 ? -23.013 5.509 11.786 1.00 98.44 381 ALA A CA 1
ATOM 2994 C C . ALA A 1 381 ? -23.352 5.604 10.293 1.00 98.44 381 ALA A C 1
ATOM 2996 O O . ALA A 1 381 ? -23.424 4.617 9.556 1.00 98.44 381 ALA A O 1
ATOM 2997 N N . SER A 1 382 ? -23.512 6.836 9.838 1.00 98.62 382 SER A N 1
ATOM 2998 C CA . SER A 1 382 ? -23.811 7.215 8.458 1.00 98.62 382 SER A CA 1
ATOM 2999 C C . SER A 1 382 ? -23.116 8.531 8.140 1.00 98.62 382 SER A C 1
ATOM 3001 O O . SER A 1 382 ? -22.763 9.265 9.061 1.00 98.62 382 SER A O 1
ATOM 3003 N N . ILE A 1 383 ? -22.913 8.837 6.865 1.00 98.50 383 ILE A N 1
ATOM 3004 C CA . ILE A 1 383 ? -22.445 10.157 6.442 1.00 98.50 383 ILE A CA 1
ATOM 3005 C C . ILE A 1 383 ? -23.541 10.803 5.607 1.00 98.50 383 ILE A C 1
ATOM 3007 O O . ILE A 1 383 ? -24.119 10.162 4.728 1.00 98.50 383 ILE A O 1
ATOM 3011 N N . CYS A 1 384 ? -23.840 12.057 5.929 1.00 98.25 384 CYS A N 1
ATOM 3012 C CA . CYS A 1 384 ? -24.612 12.940 5.074 1.00 98.25 384 CYS A CA 1
ATOM 3013 C C . CYS A 1 384 ? -23.639 13.743 4.205 1.00 98.25 384 CYS A C 1
ATOM 3015 O O . CYS A 1 384 ? -22.733 14.381 4.748 1.00 98.25 384 CYS A O 1
ATOM 3017 N N . VAL A 1 385 ? -23.819 13.682 2.888 1.00 97.69 385 VAL A N 1
ATOM 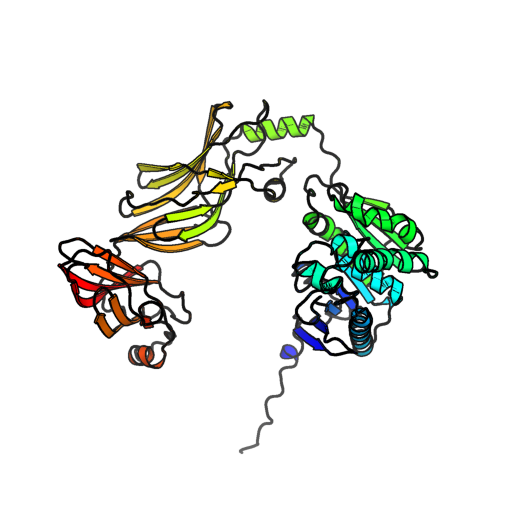3018 C CA . VAL A 1 385 ? -23.095 14.479 1.896 1.00 97.69 385 VAL A CA 1
ATOM 3019 C C . VAL A 1 385 ? -24.095 15.430 1.253 1.00 97.69 385 VAL A C 1
ATOM 3021 O O . VAL A 1 385 ? -25.157 15.007 0.788 1.00 97.69 385 VAL A O 1
ATOM 3024 N N . SER A 1 386 ? -23.773 16.716 1.259 1.00 95.56 386 SER A N 1
ATOM 3025 C CA . SER A 1 386 ? -24.626 17.774 0.728 1.00 95.56 386 SER A CA 1
ATOM 3026 C C . SER A 1 386 ? -23.859 18.579 -0.313 1.00 95.56 386 SER A C 1
ATOM 3028 O O . SER A 1 386 ? -22.718 18.953 -0.057 1.00 95.56 386 SER A O 1
ATOM 3030 N N . SER A 1 387 ? -24.499 18.878 -1.440 1.00 94.19 387 SER A N 1
ATOM 3031 C CA . SER A 1 387 ? -24.055 19.876 -2.415 1.00 94.19 387 SER A CA 1
ATOM 3032 C C . SER A 1 387 ? -25.059 21.031 -2.384 1.00 94.19 387 SER A C 1
ATOM 3034 O O . SER A 1 387 ? -26.170 20.885 -2.910 1.00 94.19 387 SER A O 1
ATOM 3036 N N . PRO A 1 388 ? -24.752 22.143 -1.686 1.00 90.31 388 PRO A N 1
ATOM 3037 C CA . PRO A 1 388 ? -25.677 23.266 -1.549 1.00 90.31 388 PRO A CA 1
ATOM 3038 C C . PRO A 1 388 ? -26.037 23.917 -2.886 1.00 90.31 388 PRO A C 1
ATOM 3040 O O . PRO A 1 388 ? -27.205 24.254 -3.093 1.00 90.31 388 PRO A O 1
ATOM 3043 N N . ASP A 1 389 ? -25.065 24.036 -3.793 1.00 88.62 389 ASP A N 1
ATOM 3044 C CA . ASP A 1 389 ? -25.236 24.673 -5.104 1.00 88.62 389 ASP A CA 1
ATOM 3045 C C . ASP A 1 389 ? -26.217 23.886 -5.980 1.00 88.62 389 ASP A C 1
ATOM 3047 O O . ASP A 1 389 ? -27.108 24.454 -6.613 1.00 88.62 389 ASP A O 1
ATOM 3051 N N . GLU A 1 390 ? -26.132 22.555 -5.925 1.00 91.31 390 GLU A N 1
ATOM 3052 C CA . GLU A 1 390 ? -27.030 21.647 -6.645 1.00 91.31 390 GLU A CA 1
ATOM 3053 C C . GLU A 1 390 ? -28.320 21.339 -5.865 1.00 91.31 390 GLU A C 1
ATOM 3055 O O . GLU A 1 390 ? -29.221 20.681 -6.387 1.00 91.31 390 GLU A O 1
ATOM 3060 N N . LYS A 1 391 ? -28.430 21.805 -4.612 1.00 91.88 391 LYS A N 1
ATOM 3061 C CA . LYS A 1 391 ? -29.516 21.480 -3.668 1.00 91.88 391 LYS A CA 1
ATOM 3062 C C . LYS A 1 391 ? -29.699 19.969 -3.464 1.00 91.88 391 LYS A C 1
ATOM 3064 O O . LYS A 1 391 ? -30.822 19.490 -3.299 1.00 91.88 391 LYS A O 1
ATOM 3069 N N . ILE A 1 392 ? -28.595 19.223 -3.455 1.00 94.06 392 ILE A N 1
ATOM 3070 C CA . ILE A 1 392 ? -28.572 17.778 -3.199 1.00 94.06 392 ILE A CA 1
ATOM 3071 C C . ILE A 1 392 ? -28.190 17.536 -1.737 1.00 94.06 392 ILE A C 1
ATOM 3073 O O . ILE A 1 392 ? -27.211 18.087 -1.238 1.00 94.06 392 ILE A O 1
ATOM 3077 N N . GLU A 1 393 ? -28.923 16.662 -1.051 1.00 96.12 393 GLU A N 1
ATOM 3078 C CA . GLU A 1 393 ? -28.559 16.152 0.272 1.00 96.12 393 GLU A CA 1
ATOM 3079 C C . GLU A 1 393 ? -28.843 14.651 0.327 1.00 96.12 393 GLU A C 1
ATOM 3081 O O . GLU A 1 393 ? -29.981 14.224 0.141 1.00 96.12 393 GLU A O 1
ATOM 3086 N N . ARG A 1 394 ? -27.809 13.840 0.577 1.00 97.44 394 ARG A N 1
ATOM 3087 C CA . ARG A 1 394 ? -27.930 12.379 0.652 1.00 97.44 394 ARG A CA 1
ATOM 3088 C C . ARG A 1 394 ? -27.249 11.834 1.884 1.00 97.44 394 ARG A C 1
ATOM 3090 O O . ARG A 1 394 ? -26.144 12.237 2.237 1.00 97.44 394 ARG A O 1
ATOM 3097 N N . ARG A 1 395 ? -27.886 10.852 2.513 1.00 97.00 395 ARG A N 1
ATOM 3098 C CA . ARG A 1 395 ? -27.359 10.156 3.686 1.00 97.00 395 ARG A CA 1
ATOM 3099 C C . ARG A 1 395 ? -27.195 8.680 3.371 1.00 97.00 395 ARG A C 1
ATOM 3101 O O . ARG A 1 395 ? -28.155 8.009 3.017 1.00 97.00 395 ARG A O 1
ATOM 3108 N N . THR A 1 396 ? -25.990 8.160 3.567 1.00 98.12 396 THR A N 1
ATOM 3109 C CA . THR A 1 396 ? -25.680 6.745 3.335 1.00 98.12 396 THR A CA 1
ATOM 3110 C C . THR A 1 396 ? -24.971 6.132 4.538 1.00 98.12 396 THR A C 1
ATOM 3112 O O . THR A 1 396 ? -24.366 6.828 5.361 1.00 98.12 396 THR A O 1
ATOM 3115 N N . ARG A 1 397 ? -25.065 4.809 4.684 1.00 98.19 397 ARG A N 1
ATOM 3116 C CA . ARG A 1 397 ? -24.437 4.088 5.796 1.00 98.19 397 ARG A CA 1
ATOM 3117 C C . ARG A 1 397 ? -22.918 4.161 5.673 1.00 98.19 397 ARG A C 1
ATOM 3119 O O . ARG A 1 397 ? -22.366 3.861 4.622 1.00 98.19 397 ARG A O 1
ATOM 3126 N N . LEU A 1 398 ? -22.243 4.465 6.779 1.00 98.69 398 LEU A N 1
ATOM 3127 C CA . LEU A 1 398 ? -20.790 4.403 6.835 1.00 98.69 398 LEU A CA 1
ATOM 3128 C C . LEU A 1 398 ? -20.370 2.938 6.954 1.00 98.69 398 LEU A C 1
ATOM 3130 O O . LEU A 1 398 ? -20.758 2.265 7.910 1.00 98.69 398 LEU A O 1
ATOM 3134 N N . ILE A 1 399 ? -19.576 2.440 6.010 1.00 98.50 399 ILE A N 1
ATOM 3135 C CA . ILE A 1 399 ? -19.034 1.071 6.032 1.00 98.50 399 ILE A CA 1
ATOM 3136 C C . ILE A 1 399 ? -17.513 1.090 6.201 1.00 98.50 399 ILE A C 1
ATOM 3138 O O . ILE A 1 399 ? -16.875 2.109 5.976 1.00 98.50 399 ILE A O 1
ATOM 3142 N N . ALA A 1 400 ? -16.904 -0.036 6.566 1.00 97.81 400 ALA A N 1
ATOM 3143 C CA . ALA A 1 400 ? -15.449 -0.185 6.591 1.00 97.81 400 ALA A CA 1
ATOM 3144 C C . ALA A 1 400 ? -15.025 -1.412 5.773 1.00 97.81 400 ALA A C 1
ATOM 3146 O O . ALA A 1 400 ? -15.475 -2.530 6.033 1.00 97.81 400 ALA A O 1
ATOM 3147 N N . GLN A 1 401 ? -14.141 -1.233 4.786 1.00 92.88 401 GLN A N 1
ATOM 3148 C CA . GLN A 1 401 ? -13.663 -2.362 3.975 1.00 92.88 401 GLN A CA 1
ATOM 3149 C C . GLN A 1 401 ? -12.782 -3.330 4.777 1.00 92.88 401 GLN A C 1
ATOM 3151 O O . GLN A 1 401 ? -12.796 -4.538 4.531 1.00 92.88 401 GLN A O 1
ATOM 3156 N N . LYS A 1 402 ? -12.038 -2.799 5.753 1.00 94.12 402 LYS A N 1
ATOM 3157 C CA . LYS A 1 402 ? -11.264 -3.563 6.737 1.00 94.12 402 LYS A CA 1
ATOM 3158 C C . LYS A 1 402 ? -11.995 -3.553 8.075 1.00 94.12 402 LYS A C 1
ATOM 3160 O O . LYS A 1 402 ? -12.698 -2.599 8.391 1.00 94.12 402 LYS A O 1
ATOM 3165 N N . ILE A 1 403 ? -11.811 -4.612 8.863 1.00 94.31 403 ILE A N 1
ATOM 3166 C CA . ILE A 1 403 ? -12.391 -4.680 10.207 1.00 94.31 403 ILE A CA 1
ATOM 3167 C C . ILE A 1 403 ? -11.785 -3.568 11.068 1.00 94.31 403 ILE A C 1
ATOM 3169 O O . ILE A 1 403 ? -10.565 -3.474 11.200 1.00 94.31 403 ILE A O 1
ATOM 3173 N N . VAL A 1 404 ? -12.654 -2.769 11.679 1.00 94.50 404 VAL A N 1
ATOM 3174 C CA . VAL A 1 404 ? -12.312 -1.771 12.695 1.00 94.50 404 VAL A CA 1
ATOM 3175 C C . VAL A 1 404 ? -12.864 -2.263 14.034 1.00 94.50 404 VAL A C 1
ATOM 3177 O O . VAL A 1 404 ? -14.033 -2.633 14.114 1.00 94.50 404 VAL A O 1
ATOM 3180 N N . ASP A 1 405 ? -12.035 -2.292 15.077 1.00 92.75 405 ASP A N 1
ATOM 3181 C CA . ASP A 1 405 ? -12.442 -2.493 16.478 1.00 92.75 405 ASP A CA 1
ATOM 3182 C C . ASP A 1 405 ? -11.455 -1.721 17.358 1.00 92.75 405 ASP A C 1
ATOM 3184 O O . ASP A 1 405 ? -10.392 -2.228 17.720 1.00 92.75 405 ASP A O 1
ATOM 3188 N N . ILE A 1 406 ? -11.780 -0.458 17.630 1.00 92.06 406 ILE A N 1
ATOM 3189 C CA . ILE A 1 406 ? -10.999 0.417 18.510 1.00 92.06 406 ILE A CA 1
ATOM 3190 C C . ILE A 1 406 ? -11.826 0.784 19.735 1.00 92.06 406 ILE A C 1
ATOM 3192 O O . ILE A 1 406 ? -13.052 0.906 19.662 1.00 92.06 406 ILE A O 1
ATOM 3196 N N . ARG A 1 407 ? -11.154 0.946 20.876 1.00 91.56 407 ARG A N 1
ATOM 3197 C CA . ARG A 1 407 ? -11.809 1.179 22.167 1.00 91.56 407 ARG A CA 1
ATOM 3198 C C . ARG A 1 407 ? -11.022 2.160 23.007 1.00 91.56 407 ARG A C 1
ATOM 3200 O O . ARG A 1 407 ? -9.791 2.111 23.016 1.00 91.56 407 ARG A O 1
ATOM 3207 N N . ARG A 1 408 ? -11.730 2.992 23.760 1.00 90.69 408 ARG A N 1
ATOM 3208 C CA . ARG A 1 408 ? -11.142 3.976 24.667 1.00 90.69 408 ARG A CA 1
ATOM 3209 C C . ARG A 1 408 ? -12.056 4.194 25.865 1.00 90.69 408 ARG A C 1
ATOM 3211 O O . ARG A 1 408 ? -13.275 4.167 25.734 1.00 90.69 408 ARG A O 1
ATOM 3218 N N . SER A 1 409 ? -11.462 4.389 27.033 1.00 90.62 409 SER A N 1
ATOM 3219 C CA . SER A 1 409 ? -12.183 4.850 28.215 1.00 90.62 409 SER A CA 1
ATOM 3220 C C . SER A 1 409 ? -12.284 6.374 28.195 1.00 90.62 409 SER A C 1
ATOM 3222 O O . SER A 1 409 ? -11.282 7.030 27.930 1.00 90.62 409 SER A O 1
ATOM 3224 N N . MET A 1 410 ? -13.461 6.915 28.490 1.00 84.88 410 MET A N 1
ATOM 3225 C CA . MET A 1 410 ? -13.745 8.347 28.569 1.00 84.88 410 MET A CA 1
ATOM 3226 C C . MET A 1 410 ? -14.596 8.590 29.816 1.00 84.88 410 MET A C 1
ATOM 3228 O O . MET A 1 410 ? -15.774 8.229 29.852 1.00 84.88 410 MET A O 1
ATOM 3232 N N . GLY A 1 411 ? -13.978 9.140 30.864 1.00 85.31 411 GLY A N 1
ATOM 3233 C CA . GLY A 1 411 ? -14.638 9.394 32.146 1.00 85.31 411 GLY A CA 1
ATOM 3234 C C . GLY A 1 411 ? -15.235 8.129 32.772 1.00 85.31 411 GLY A C 1
ATOM 3235 O O . GLY A 1 411 ? -14.511 7.238 33.230 1.00 85.31 411 GLY A O 1
ATOM 3236 N N . ASP A 1 412 ? -16.563 8.048 32.792 1.00 90.56 412 ASP A N 1
ATOM 3237 C CA . ASP A 1 412 ? -17.348 6.948 33.358 1.00 90.56 412 ASP A CA 1
ATOM 3238 C C . ASP A 1 412 ? -17.801 5.900 32.327 1.00 90.56 412 ASP A C 1
ATOM 3240 O O . ASP A 1 412 ? -18.566 4.985 32.657 1.00 90.56 412 ASP A O 1
ATOM 3244 N N . SER A 1 413 ? -17.335 6.026 31.086 1.00 93.62 413 SER A N 1
ATOM 3245 C CA . SER A 1 413 ? -17.815 5.263 29.941 1.00 93.62 413 SER A CA 1
ATOM 3246 C C . SER A 1 413 ? -16.669 4.637 29.135 1.00 93.62 413 SER A C 1
ATOM 3248 O O . SER A 1 413 ? -15.541 5.120 29.119 1.00 93.62 413 SER A O 1
ATOM 3250 N N . GLU A 1 414 ? -16.957 3.541 28.439 1.00 93.94 414 GLU A N 1
ATOM 3251 C CA . GLU A 1 414 ? -16.137 2.996 27.358 1.00 93.94 414 GLU A CA 1
ATOM 3252 C C . GLU A 1 414 ? -16.793 3.345 26.019 1.00 93.94 414 GLU A C 1
ATOM 3254 O O . GLU A 1 414 ? -17.972 3.047 25.796 1.00 93.94 414 GLU A O 1
ATOM 3259 N N . LEU A 1 415 ? -16.009 3.944 25.126 1.00 93.81 415 LEU A N 1
ATOM 3260 C CA . LEU A 1 415 ? -16.345 4.157 23.727 1.00 93.81 415 LEU A CA 1
ATOM 3261 C C . LEU A 1 415 ? -15.719 3.064 22.869 1.00 93.81 415 LEU A C 1
ATOM 3263 O O . LEU A 1 415 ? -14.544 2.726 23.013 1.00 93.81 415 LEU A O 1
ATOM 3267 N N . ILE A 1 416 ? -16.514 2.526 21.953 1.00 94.12 416 ILE A N 1
ATOM 3268 C CA . ILE A 1 416 ? -16.134 1.450 21.044 1.00 94.12 416 ILE A CA 1
ATOM 3269 C C . ILE A 1 416 ? -16.559 1.858 19.639 1.00 94.12 416 ILE A C 1
ATOM 3271 O O . ILE A 1 416 ? -17.743 2.094 19.410 1.00 94.12 416 ILE A O 1
ATOM 3275 N N . VAL A 1 417 ? -15.624 1.879 18.692 1.00 95.25 417 VAL A N 1
ATOM 3276 C CA . VAL A 1 417 ? -15.935 2.017 17.264 1.00 95.25 417 VAL A CA 1
ATOM 3277 C C . VAL A 1 417 ? -15.656 0.681 16.597 1.00 95.25 417 VAL A C 1
ATOM 3279 O O . VAL A 1 417 ? -14.519 0.203 16.590 1.00 95.25 417 VAL A O 1
ATOM 3282 N N . LYS A 1 418 ? -16.710 0.068 16.056 1.00 95.62 418 LYS A N 1
ATOM 3283 C CA . LYS A 1 418 ? -16.644 -1.200 15.329 1.00 95.62 418 LYS A CA 1
ATOM 3284 C C . LYS A 1 418 ? -17.149 -1.023 13.913 1.00 95.62 418 LYS A C 1
ATOM 3286 O O . LYS A 1 418 ? -18.222 -0.470 13.722 1.00 95.62 418 LYS A O 1
ATOM 3291 N N . GLY A 1 419 ? -16.410 -1.522 12.933 1.00 96.06 419 GLY A N 1
ATOM 3292 C CA . GLY A 1 419 ? -16.732 -1.339 11.523 1.00 96.06 419 GLY A CA 1
ATOM 3293 C C . GLY A 1 419 ? -16.425 -2.565 10.684 1.00 96.06 419 GLY A C 1
ATOM 3294 O O . GLY A 1 419 ? -15.425 -3.248 10.908 1.00 96.06 419 GLY A O 1
ATOM 3295 N N . ASN A 1 420 ? -17.290 -2.837 9.714 1.00 96.69 420 ASN A N 1
ATOM 3296 C CA . ASN A 1 420 ? -17.068 -3.795 8.634 1.00 96.69 420 ASN A CA 1
ATOM 3297 C C . ASN A 1 420 ? -17.907 -3.396 7.403 1.00 96.69 420 ASN A C 1
ATOM 3299 O O . ASN A 1 420 ? -18.499 -2.316 7.364 1.00 96.69 420 ASN A O 1
ATOM 3303 N N . LYS A 1 421 ? -17.976 -4.277 6.398 1.00 96.38 421 LYS A N 1
ATOM 3304 C CA . LYS A 1 421 ? -18.706 -4.034 5.144 1.00 96.38 421 LYS A CA 1
ATOM 3305 C C . LYS A 1 421 ? -20.217 -3.825 5.322 1.00 96.38 421 LYS A C 1
ATOM 3307 O O . LYS A 1 421 ? -20.847 -3.274 4.432 1.00 96.38 421 LYS A O 1
ATOM 3312 N N . ASN A 1 422 ? -20.791 -4.232 6.455 1.00 95.31 422 ASN A N 1
ATOM 3313 C CA . ASN A 1 422 ? -22.222 -4.089 6.734 1.00 95.31 422 ASN A CA 1
ATOM 3314 C C . ASN A 1 422 ? -22.562 -2.758 7.419 1.00 95.31 422 ASN A C 1
ATOM 3316 O O . ASN A 1 422 ? -23.733 -2.372 7.440 1.00 95.31 422 ASN A O 1
ATOM 3320 N N . GLY A 1 423 ? -21.565 -2.081 7.995 1.00 97.44 423 GLY A N 1
ATOM 3321 C CA . GLY A 1 423 ? -21.742 -0.815 8.693 1.00 97.44 423 GLY A CA 1
ATOM 3322 C C . GLY A 1 423 ? -20.683 -0.545 9.756 1.00 97.44 423 GLY A C 1
ATOM 3323 O O . GLY A 1 423 ? -19.924 -1.429 10.168 1.00 97.44 423 GLY A O 1
ATOM 3324 N N . VAL A 1 424 ? -20.675 0.698 10.220 1.00 98.31 424 VAL A N 1
ATOM 3325 C CA . VAL A 1 424 ? -19.911 1.181 11.364 1.00 98.31 424 VAL A CA 1
ATOM 3326 C C . VAL A 1 424 ? -20.880 1.500 12.497 1.00 98.31 424 VAL A C 1
ATOM 3328 O O . VAL A 1 424 ? -21.908 2.141 12.298 1.00 98.31 424 VAL A O 1
ATOM 3331 N N . LYS A 1 425 ? -20.534 1.049 13.699 1.00 97.62 425 LYS A N 1
ATOM 3332 C CA . LYS A 1 425 ? -21.276 1.282 14.931 1.00 97.62 425 LYS A CA 1
ATOM 3333 C C . LYS A 1 425 ? -20.380 1.937 15.959 1.00 97.62 425 LYS A C 1
ATOM 3335 O O . LYS A 1 425 ? -19.243 1.504 16.170 1.00 97.62 425 LYS A O 1
ATOM 3340 N N . LEU A 1 426 ? -20.938 2.919 16.650 1.00 96.81 426 LEU A N 1
ATOM 3341 C CA . LEU A 1 426 ? -20.351 3.489 17.850 1.00 96.81 426 LEU A CA 1
ATOM 3342 C C . LEU A 1 426 ? -21.126 2.969 19.055 1.00 96.81 426 LEU A C 1
ATOM 3344 O O . LEU A 1 426 ? -22.346 3.029 19.087 1.00 96.81 426 LEU A O 1
ATOM 3348 N N . THR A 1 427 ? -20.447 2.422 20.053 1.00 95.62 427 THR A N 1
ATOM 3349 C CA . THR A 1 427 ? -21.073 2.023 21.318 1.00 95.62 427 THR A CA 1
ATOM 3350 C C . THR A 1 427 ? -20.467 2.827 22.447 1.00 95.62 427 THR A C 1
ATOM 3352 O O . THR A 1 427 ? -19.256 2.782 22.645 1.00 95.62 427 THR A O 1
ATOM 3355 N N . LYS A 1 428 ? -21.317 3.518 23.204 1.00 95.00 428 LYS A N 1
ATOM 3356 C CA . LYS A 1 428 ? -20.973 4.121 24.487 1.00 95.00 428 LYS A CA 1
ATOM 3357 C C . LYS A 1 428 ? -21.643 3.313 25.586 1.00 95.00 428 LYS A C 1
ATOM 3359 O O . LYS A 1 428 ? -22.866 3.206 25.623 1.00 95.00 428 LYS A O 1
ATOM 3364 N N . ARG A 1 429 ? -20.863 2.713 26.473 1.00 94.94 429 ARG A N 1
ATOM 3365 C CA . ARG A 1 429 ? -21.377 1.930 27.608 1.00 94.94 429 ARG A CA 1
ATOM 3366 C C . ARG A 1 429 ? -20.685 2.349 28.891 1.00 94.94 429 ARG A C 1
ATOM 3368 O O . ARG A 1 429 ? -19.604 2.912 28.821 1.00 94.94 429 ARG A O 1
ATOM 3375 N N . SER A 1 430 ? -21.270 2.052 30.047 1.00 94.81 430 SER A N 1
ATOM 3376 C CA . SER A 1 430 ? -20.600 2.325 31.324 1.00 94.81 430 SER A CA 1
ATOM 3377 C C . SER A 1 430 ? -19.244 1.617 31.394 1.00 94.81 430 SER A C 1
ATOM 3379 O O . SER A 1 430 ? -19.123 0.481 30.939 1.00 94.81 430 SER A O 1
ATOM 3381 N N . ILE A 1 431 ? -18.243 2.269 31.993 1.00 95.06 431 ILE A N 1
ATOM 3382 C CA . ILE A 1 431 ? -16.920 1.695 32.276 1.00 95.06 431 ILE A CA 1
ATOM 3383 C C . ILE A 1 431 ? -16.952 0.700 33.446 1.00 95.06 431 ILE A C 1
ATOM 3385 O O . ILE A 1 431 ? -15.960 0.021 33.725 1.00 95.06 431 ILE A O 1
ATOM 3389 N N . VAL A 1 432 ? -18.089 0.596 34.136 1.00 95.00 432 VAL A N 1
ATOM 3390 C CA . VAL A 1 432 ? -18.342 -0.412 35.163 1.00 95.00 432 VAL A CA 1
ATOM 3391 C C . VAL A 1 432 ? -19.270 -1.471 34.593 1.00 95.00 432 VAL A C 1
ATOM 3393 O O . VAL A 1 432 ? -20.434 -1.218 34.296 1.00 95.00 432 VAL A O 1
ATOM 3396 N N . GLY A 1 433 ? -18.712 -2.661 34.411 1.00 93.50 433 GLY A N 1
ATOM 3397 C CA . GLY A 1 433 ? -19.397 -3.826 33.884 1.00 93.50 433 GLY A CA 1
ATOM 3398 C C . GLY A 1 433 ? -19.949 -4.737 34.976 1.00 93.50 433 GLY A C 1
ATOM 3399 O O . GLY A 1 433 ? -20.032 -4.372 36.149 1.00 93.50 433 GLY A O 1
ATOM 3400 N N . SER A 1 434 ? -20.304 -5.960 34.586 1.00 93.81 434 SER A N 1
ATOM 3401 C CA . SER A 1 434 ? -20.826 -6.965 35.512 1.00 93.81 434 SER A CA 1
ATOM 3402 C C . SER A 1 434 ? -19.733 -7.503 36.435 1.00 93.81 434 SER A C 1
ATOM 3404 O O . SER A 1 434 ? -18.645 -7.860 35.968 1.00 93.81 434 SER A O 1
ATOM 3406 N N . ASP A 1 435 ? -20.054 -7.646 37.718 1.00 94.00 435 ASP A N 1
ATOM 3407 C CA . ASP A 1 435 ? -19.270 -8.435 38.666 1.00 94.00 435 ASP A CA 1
ATOM 3408 C C . ASP A 1 435 ? -19.808 -9.875 38.663 1.00 94.00 435 ASP A C 1
ATOM 3410 O O . ASP A 1 435 ? -20.959 -10.120 39.014 1.00 94.00 435 ASP A O 1
ATOM 3414 N N . THR A 1 436 ? -19.008 -10.823 38.178 1.00 91.56 436 THR A N 1
ATOM 3415 C CA . THR A 1 436 ? -19.389 -12.238 38.040 1.00 91.56 436 THR A CA 1
ATOM 3416 C C . THR A 1 436 ? -18.236 -13.143 38.450 1.00 91.56 436 THR A C 1
ATOM 3418 O O . THR A 1 436 ? -17.070 -12.792 38.266 1.00 91.56 436 THR A O 1
ATOM 3421 N N . ASP A 1 437 ? -18.531 -14.326 38.977 1.00 88.44 437 ASP A N 1
ATOM 3422 C CA . ASP A 1 437 ? -17.521 -15.347 39.296 1.00 88.44 437 ASP A CA 1
ATOM 3423 C C . ASP A 1 437 ? -17.022 -16.107 38.055 1.00 88.44 437 ASP A C 1
ATOM 3425 O O . ASP A 1 437 ? -16.068 -16.888 38.120 1.00 88.44 437 ASP A O 1
ATOM 3429 N N . GLY A 1 438 ? -17.623 -15.829 36.892 1.00 90.31 438 GLY A N 1
ATOM 3430 C CA . GLY A 1 438 ? -17.210 -16.370 35.599 1.00 90.31 438 GLY A CA 1
ATOM 3431 C C . GLY A 1 438 ? -15.858 -15.854 35.098 1.00 90.31 438 GLY A C 1
ATOM 3432 O O . GLY A 1 438 ? -15.322 -16.414 34.152 1.00 90.31 438 GLY A O 1
ATOM 3433 N N . VAL A 1 439 ? -15.278 -14.821 35.718 1.00 94.62 439 VAL A N 1
ATOM 3434 C CA . VAL A 1 439 ? -13.932 -14.316 35.396 1.00 94.62 439 VAL A CA 1
ATOM 3435 C C . VAL A 1 439 ? -12.919 -14.714 36.467 1.00 94.62 439 VAL A C 1
ATOM 3437 O O . VAL A 1 439 ? -13.261 -14.951 37.626 1.00 94.62 439 VAL A O 1
ATOM 3440 N N . ARG A 1 440 ? -11.638 -14.763 36.104 1.00 95.69 440 ARG A N 1
ATOM 3441 C CA . ARG A 1 440 ? -10.536 -14.943 37.056 1.00 95.69 440 ARG A CA 1
ATOM 3442 C C . ARG A 1 440 ? -9.921 -13.596 37.353 1.00 95.69 440 ARG A C 1
ATOM 3444 O O . ARG A 1 440 ? -9.541 -12.900 36.421 1.00 95.69 440 ARG A O 1
ATOM 3451 N N . PHE A 1 441 ? -9.820 -13.245 38.632 1.00 97.12 441 PHE A N 1
ATOM 3452 C CA . PHE A 1 441 ? -9.236 -11.985 39.075 1.00 97.12 441 PHE A CA 1
ATOM 3453 C C . PHE A 1 441 ? -8.396 -12.173 40.340 1.00 97.12 441 PHE A C 1
ATOM 3455 O O . PHE A 1 441 ? -8.813 -12.856 41.273 1.00 97.12 441 PHE A O 1
ATOM 3462 N N . SER A 1 442 ? -7.220 -11.552 40.384 1.00 96.94 442 SER A N 1
ATOM 3463 C CA . SER A 1 442 ? -6.387 -11.454 41.584 1.00 96.94 442 SER A CA 1
ATOM 3464 C C . SER A 1 442 ? -5.479 -10.239 41.482 1.00 96.94 442 SER A C 1
ATOM 3466 O O . SER A 1 442 ? -4.612 -10.184 40.613 1.00 96.94 442 SER A O 1
ATOM 3468 N N . LEU A 1 443 ? -5.647 -9.288 42.398 1.00 96.94 443 LEU A N 1
ATOM 3469 C CA . LEU A 1 443 ? -4.716 -8.177 42.563 1.00 96.94 443 LEU A CA 1
ATOM 3470 C C . LEU A 1 443 ? -3.407 -8.707 43.164 1.00 96.94 443 LEU A C 1
ATOM 3472 O O . LEU A 1 443 ? -3.442 -9.384 44.192 1.00 96.94 443 LEU A O 1
ATOM 3476 N N . LYS A 1 444 ? -2.270 -8.438 42.516 1.00 96.44 444 LYS A N 1
ATOM 3477 C CA . LYS A 1 444 ? -0.947 -8.884 42.986 1.00 96.44 444 LYS A CA 1
ATOM 3478 C C . LYS A 1 444 ? -0.186 -7.767 43.677 1.00 96.44 444 LYS A C 1
ATOM 3480 O O . LYS A 1 444 ? 0.428 -8.005 44.710 1.00 96.44 444 LYS A O 1
ATOM 3485 N N . ASN A 1 445 ? -0.260 -6.561 43.129 1.00 94.88 445 ASN A N 1
ATOM 3486 C CA . ASN A 1 445 ? 0.377 -5.392 43.703 1.00 94.88 445 ASN A CA 1
ATOM 3487 C C . ASN A 1 445 ? -0.469 -4.150 43.414 1.00 94.88 445 ASN A C 1
ATOM 3489 O O . ASN A 1 445 ? -1.103 -4.024 42.365 1.00 94.88 445 ASN A O 1
ATOM 3493 N N . SER A 1 446 ? -0.514 -3.249 44.384 1.00 95.81 446 SER A N 1
ATOM 3494 C CA . SER A 1 446 ? -1.230 -1.986 44.296 1.00 95.81 446 SER A CA 1
ATOM 3495 C C . SER A 1 446 ? -0.623 -1.009 45.281 1.00 95.81 446 SER A C 1
ATOM 3497 O O . SER A 1 446 ? -0.467 -1.325 46.459 1.00 95.81 446 SER A O 1
ATOM 3499 N N . TRP A 1 447 ? -0.344 0.202 44.823 1.00 95.50 447 TRP A N 1
ATOM 3500 C CA . TRP A 1 447 ? 0.195 1.255 45.669 1.00 95.50 447 TRP A CA 1
ATOM 3501 C C . TRP A 1 447 ? -0.223 2.631 45.163 1.00 95.50 447 TRP A C 1
ATOM 3503 O O . TRP A 1 447 ? -0.641 2.813 44.021 1.00 95.50 447 TRP A O 1
ATOM 3513 N N . LYS A 1 448 ? -0.097 3.617 46.046 1.00 94.69 448 LYS A N 1
ATOM 3514 C CA . LYS A 1 448 ? -0.300 5.030 45.744 1.00 94.69 448 LYS A CA 1
ATOM 3515 C C . LYS A 1 448 ? 0.910 5.806 46.248 1.00 94.69 448 LYS A C 1
ATOM 3517 O O . LYS A 1 448 ? 1.304 5.630 47.399 1.00 94.69 448 LYS A O 1
ATOM 3522 N N . ARG A 1 449 ? 1.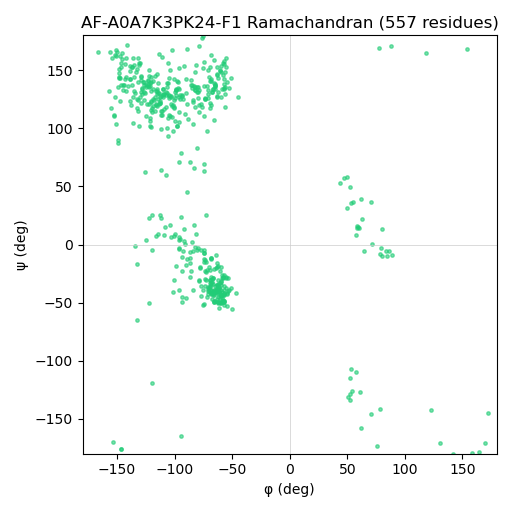469 6.670 45.405 1.00 93.56 449 ARG A N 1
ATOM 3523 C CA . ARG A 1 449 ? 2.546 7.617 45.733 1.00 93.56 449 ARG A CA 1
ATOM 3524 C C . ARG A 1 449 ? 2.130 8.970 45.177 1.00 93.56 449 ARG A C 1
ATOM 3526 O O . ARG A 1 449 ? 1.878 9.068 43.988 1.00 93.56 449 ARG A O 1
ATOM 3533 N N . ASP A 1 450 ? 1.942 9.962 46.039 1.00 89.44 450 ASP A N 1
ATOM 3534 C CA . ASP A 1 450 ? 1.544 11.327 45.645 1.00 89.44 450 ASP A CA 1
ATOM 3535 C C . ASP A 1 450 ? 0.293 11.407 44.760 1.00 89.44 450 ASP A C 1
ATOM 3537 O O . ASP A 1 450 ? -0.819 11.195 45.255 1.00 89.44 450 ASP A O 1
ATOM 3541 N N . ARG A 1 451 ? 0.447 11.706 43.471 1.00 93.31 451 ARG A N 1
ATOM 3542 C CA . ARG A 1 451 ? -0.638 11.722 42.483 1.00 93.31 451 ARG A CA 1
ATOM 3543 C C . ARG A 1 451 ? -0.558 10.557 41.504 1.00 93.31 451 ARG A C 1
ATOM 3545 O O . ARG A 1 451 ? -1.301 10.530 40.540 1.00 93.31 451 ARG A O 1
ATOM 3552 N N . THR A 1 452 ? 0.239 9.543 41.813 1.00 95.94 452 THR A N 1
ATOM 3553 C CA . THR A 1 452 ? 0.419 8.343 40.999 1.00 95.94 452 THR A CA 1
ATOM 3554 C C . THR A 1 452 ? -0.208 7.126 41.675 1.00 95.94 452 THR A C 1
ATOM 3556 O O . THR A 1 452 ? 0.078 6.810 42.836 1.00 95.94 452 THR A O 1
ATOM 3559 N N . VAL A 1 453 ? -1.065 6.413 40.943 1.00 96.75 453 VAL A N 1
ATOM 3560 C CA . VAL A 1 453 ? -1.725 5.180 41.395 1.00 96.75 453 VAL A CA 1
ATOM 3561 C C . VAL A 1 453 ? -1.279 4.007 40.534 1.00 96.75 453 VAL A C 1
ATOM 3563 O O . VAL A 1 453 ? -1.302 4.076 39.309 1.00 96.75 453 VAL A O 1
ATOM 3566 N N . HIS A 1 454 ? -0.905 2.908 41.178 1.00 96.94 454 HIS A N 1
ATOM 3567 C CA . HIS A 1 454 ? -0.515 1.670 40.523 1.00 96.94 454 HIS A CA 1
ATOM 3568 C C . HIS A 1 454 ? -1.415 0.514 40.936 1.00 96.94 454 HIS A C 1
ATOM 3570 O O . HIS A 1 454 ? -1.734 0.355 42.113 1.00 96.94 454 HIS A O 1
ATOM 3576 N N . ALA A 1 455 ? -1.760 -0.325 39.964 1.00 96.75 455 ALA A N 1
ATOM 3577 C CA . ALA A 1 455 ? -2.416 -1.601 40.164 1.00 96.75 455 ALA A CA 1
ATOM 3578 C C . ALA A 1 455 ? -1.934 -2.595 39.104 1.00 96.75 455 ALA A C 1
ATOM 3580 O O . ALA A 1 455 ? -1.860 -2.271 37.916 1.00 96.75 455 ALA A O 1
ATOM 3581 N N . GLU A 1 456 ? -1.665 -3.820 39.534 1.00 97.81 456 GLU A N 1
ATOM 3582 C CA . GLU A 1 456 ? -1.370 -4.937 38.650 1.00 97.81 456 GLU A CA 1
ATOM 3583 C C . GLU A 1 456 ? -1.876 -6.259 39.218 1.00 97.81 456 GLU A C 1
ATOM 3585 O O . GLU A 1 456 ? -2.011 -6.455 40.434 1.00 97.81 456 GLU A O 1
ATOM 3590 N N . GLY A 1 457 ? -2.167 -7.193 38.325 1.00 97.88 457 GLY A N 1
ATOM 3591 C CA . GLY A 1 457 ? -2.681 -8.482 38.726 1.00 97.88 457 GLY A CA 1
ATOM 3592 C C . GLY A 1 457 ? -3.179 -9.329 37.576 1.00 97.88 457 GLY A C 1
ATOM 3593 O O . GLY A 1 457 ? -2.994 -9.026 36.404 1.00 97.88 457 GLY A O 1
ATOM 3594 N N . VAL A 1 458 ? -3.821 -10.430 37.932 1.00 98.00 458 VAL A N 1
ATOM 3595 C CA . VAL A 1 458 ? -4.425 -11.370 36.993 1.00 98.00 458 VAL A CA 1
ATOM 3596 C C . VAL A 1 458 ? -5.859 -10.940 36.741 1.00 98.00 458 VAL A C 1
ATOM 3598 O O . VAL A 1 458 ? -6.597 -10.710 37.698 1.00 98.00 458 VAL A O 1
ATOM 3601 N N . PHE A 1 459 ? -6.260 -10.855 35.475 1.00 97.62 459 PHE A N 1
ATOM 3602 C CA . PHE A 1 459 ? -7.653 -10.687 35.087 1.00 97.62 459 PHE A CA 1
ATOM 3603 C C . PHE A 1 459 ? -7.898 -11.280 33.695 1.00 97.62 459 PHE A C 1
ATOM 3605 O O . PHE A 1 459 ? -7.407 -10.746 32.707 1.00 97.62 459 PHE A O 1
ATOM 3612 N N . PHE A 1 460 ? -8.650 -12.376 33.591 1.00 95.38 460 PHE A N 1
ATOM 3613 C CA . PHE A 1 460 ? -9.034 -12.961 32.302 1.00 95.38 460 PHE A CA 1
ATOM 3614 C C . PHE A 1 460 ? -10.391 -13.671 32.365 1.00 95.38 460 PHE A C 1
ATOM 3616 O O . PHE A 1 460 ? -10.925 -13.938 33.444 1.00 95.38 460 PHE A O 1
ATOM 3623 N N . LEU A 1 461 ? -10.947 -13.976 31.190 1.00 93.50 461 LEU A N 1
ATOM 3624 C CA . LEU A 1 461 ? -12.181 -14.743 31.019 1.00 93.50 461 LEU A CA 1
ATOM 3625 C C . LEU A 1 461 ? -11.840 -16.177 30.564 1.00 93.50 461 LEU A C 1
ATOM 3627 O O . LEU A 1 461 ? -11.386 -16.338 29.428 1.00 93.50 461 LEU A O 1
ATOM 3631 N N . PRO A 1 462 ? -12.047 -17.204 31.410 1.00 91.62 462 PRO A N 1
ATOM 3632 C CA . PRO A 1 462 ? -11.939 -18.607 31.013 1.00 91.62 462 PRO A CA 1
ATOM 3633 C C . PRO A 1 462 ? -12.752 -18.933 29.751 1.00 91.62 462 PRO A C 1
ATOM 3635 O O . PRO A 1 462 ? -13.833 -18.385 29.536 1.00 91.62 462 PRO A O 1
ATOM 3638 N N . GLY A 1 463 ? -12.219 -19.809 28.899 1.00 88.75 463 GLY A N 1
ATOM 3639 C CA . GLY A 1 463 ? -12.793 -20.174 27.599 1.00 88.75 463 GLY A CA 1
ATOM 3640 C C . GLY A 1 463 ? -12.455 -19.211 26.454 1.00 88.75 463 GLY A C 1
ATOM 3641 O O . GLY A 1 463 ? -12.775 -19.496 25.301 1.00 88.75 463 GLY A O 1
ATOM 3642 N N . ARG A 1 464 ? -11.783 -18.084 26.729 1.00 90.06 464 ARG A N 1
ATOM 3643 C CA . ARG A 1 464 ? -11.292 -17.151 25.706 1.00 90.06 464 ARG A CA 1
ATOM 3644 C C . ARG A 1 464 ? -9.791 -16.931 25.861 1.00 90.06 464 ARG A C 1
ATOM 3646 O O . ARG A 1 464 ? -9.354 -16.266 26.796 1.00 90.06 464 ARG A O 1
ATOM 3653 N N . ASN A 1 465 ? -9.013 -17.434 24.906 1.00 92.44 465 ASN A N 1
ATOM 3654 C CA . ASN A 1 465 ? -7.554 -17.356 24.965 1.00 92.44 465 ASN A CA 1
ATOM 3655 C C . ASN A 1 465 ? -7.043 -15.907 25.083 1.00 92.44 465 ASN A C 1
ATOM 3657 O O . ASN A 1 465 ? -7.450 -15.009 24.338 1.00 92.44 465 ASN A O 1
ATOM 3661 N N . ALA A 1 466 ? -6.089 -15.708 25.992 1.00 92.75 466 ALA A N 1
ATOM 3662 C CA . ALA A 1 466 ? -5.300 -14.497 26.182 1.00 92.75 466 ALA A CA 1
ATOM 3663 C C . ALA A 1 466 ? -3.836 -14.760 25.784 1.00 92.75 466 ALA A C 1
ATOM 3665 O O . ALA A 1 466 ? -2.917 -14.733 26.603 1.00 92.75 466 ALA A O 1
ATOM 3666 N N . GLU A 1 467 ? -3.619 -15.058 24.503 1.00 90.00 467 GLU A N 1
ATOM 3667 C CA . GLU A 1 467 ? -2.308 -15.439 23.945 1.00 90.00 467 GLU A CA 1
ATOM 3668 C C . GLU A 1 467 ? -1.462 -14.257 23.463 1.00 90.00 467 GLU A C 1
ATOM 3670 O O . GLU A 1 467 ? -0.263 -14.405 23.217 1.00 90.00 467 GLU A O 1
ATOM 3675 N N . LYS A 1 468 ? -2.067 -13.073 23.355 1.00 93.06 468 LYS A N 1
ATOM 3676 C CA . LYS A 1 468 ? -1.444 -11.864 22.809 1.00 93.06 468 LYS A CA 1
ATOM 3677 C C . LYS A 1 468 ? -1.876 -10.605 23.559 1.00 93.06 468 LYS A C 1
ATOM 3679 O O . LYS A 1 468 ? -2.921 -10.588 24.214 1.00 93.06 468 LYS A O 1
ATOM 3684 N N . LYS A 1 469 ? -1.085 -9.533 23.420 1.00 90.94 469 LYS A N 1
ATOM 3685 C CA . LYS A 1 469 ? -1.277 -8.249 24.124 1.00 90.94 469 LYS A CA 1
ATOM 3686 C C . LYS A 1 469 ? -2.689 -7.674 23.960 1.00 90.94 469 LYS A C 1
ATOM 3688 O O . LYS A 1 469 ? -3.256 -7.181 24.921 1.00 90.94 469 LYS A O 1
ATOM 3693 N N . ASN A 1 470 ? -3.288 -7.783 22.776 1.00 88.50 470 ASN A N 1
ATOM 3694 C CA . ASN A 1 470 ? -4.583 -7.175 22.446 1.00 88.50 470 ASN A CA 1
ATOM 3695 C C . ASN A 1 470 ? -5.800 -8.101 22.641 1.00 88.50 470 ASN A C 1
ATOM 3697 O O . ASN A 1 470 ? -6.827 -7.912 21.991 1.00 88.50 470 ASN A O 1
ATOM 3701 N N . HIS A 1 471 ? -5.704 -9.127 23.490 1.00 92.31 471 HIS A N 1
ATOM 3702 C CA . HIS A 1 471 ? -6.834 -10.033 23.737 1.00 92.31 471 HIS A CA 1
ATOM 3703 C C . HIS A 1 471 ? -8.020 -9.353 24.459 1.00 92.31 471 HIS A C 1
ATOM 3705 O O . HIS A 1 471 ? -9.171 -9.765 24.277 1.00 92.31 471 HIS A O 1
ATOM 3711 N N . ALA A 1 472 ? -7.732 -8.327 25.265 1.00 93.38 472 ALA A N 1
ATOM 3712 C CA . ALA A 1 472 ? -8.678 -7.530 26.036 1.00 93.38 472 ALA A CA 1
ATOM 3713 C C . ALA A 1 472 ? -8.124 -6.112 26.251 1.00 93.38 472 ALA A C 1
ATOM 3715 O O . ALA A 1 472 ? -6.920 -5.885 26.110 1.00 93.38 472 ALA A O 1
ATOM 3716 N N . MET A 1 473 ? -9.002 -5.181 26.624 1.00 94.56 473 MET A N 1
ATOM 3717 C CA . MET A 1 473 ? -8.612 -3.866 27.144 1.00 94.56 473 MET A CA 1
ATOM 3718 C C . MET A 1 473 ? -8.863 -3.831 28.648 1.00 94.56 473 MET A C 1
ATOM 3720 O O . MET A 1 473 ? -9.896 -4.320 29.108 1.00 94.56 473 MET A O 1
ATOM 3724 N N . TYR A 1 474 ? -7.939 -3.246 29.401 1.00 96.44 474 TYR A N 1
ATOM 3725 C CA . TYR A 1 474 ? -8.040 -3.119 30.850 1.00 96.44 474 TYR A CA 1
ATOM 3726 C C . TYR A 1 474 ? -8.099 -1.651 31.249 1.00 96.44 474 TYR A C 1
ATOM 3728 O O . TYR A 1 474 ? -7.426 -0.817 30.645 1.00 96.44 474 TYR A O 1
ATOM 3736 N N . TYR A 1 475 ? -8.866 -1.351 32.292 1.00 96.88 475 TYR A N 1
ATOM 3737 C CA . TYR A 1 475 ? -9.034 0.003 32.803 1.00 96.88 475 TYR A CA 1
ATOM 3738 C C . TYR A 1 475 ? -8.948 0.018 34.324 1.00 96.88 475 TYR A C 1
ATOM 3740 O O . TYR A 1 475 ? -9.612 -0.773 34.994 1.00 96.88 475 TYR A O 1
ATOM 3748 N N . LEU A 1 476 ? -8.165 0.939 34.874 1.00 96.75 476 LEU A N 1
ATOM 3749 C CA . LEU A 1 476 ? -8.235 1.313 36.279 1.00 96.75 476 LEU A CA 1
ATOM 3750 C C . LEU A 1 476 ? -9.409 2.270 36.446 1.00 96.75 476 LEU A C 1
ATOM 3752 O O . LEU A 1 476 ? -9.459 3.286 35.762 1.00 96.75 476 LEU A O 1
ATOM 3756 N N . VAL A 1 477 ? -10.331 1.966 37.352 1.00 97.06 477 VAL A N 1
ATOM 3757 C CA . VAL A 1 477 ? -11.537 2.765 37.584 1.00 97.06 477 VAL A CA 1
ATOM 3758 C C . VAL A 1 477 ? -11.562 3.261 39.026 1.00 97.06 477 VAL A C 1
ATOM 3760 O O . VAL A 1 477 ? -11.517 2.469 39.972 1.00 97.06 477 VAL A O 1
ATOM 3763 N N . LEU A 1 478 ? -11.661 4.579 39.194 1.00 96.31 478 LEU A N 1
ATOM 3764 C CA . LEU A 1 478 ? -11.758 5.273 40.475 1.00 96.31 478 LEU A CA 1
ATOM 3765 C C . LEU A 1 478 ? -13.150 5.890 40.620 1.00 96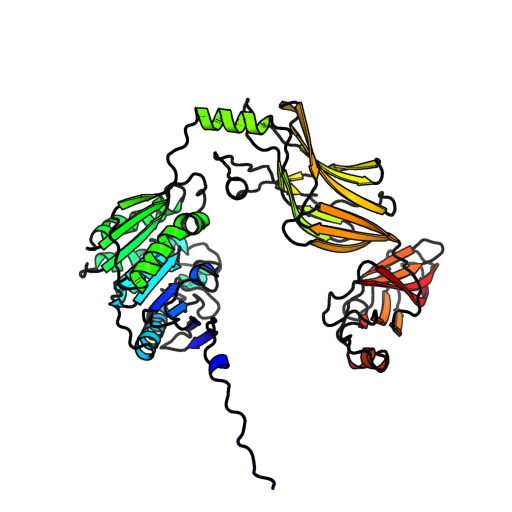.31 478 LEU A C 1
ATOM 3767 O O . LEU A 1 478 ? -13.490 6.843 39.926 1.00 96.31 478 LEU A O 1
ATOM 3771 N N . GLN A 1 479 ? -13.952 5.367 41.547 1.00 95.75 479 GLN A N 1
ATOM 3772 C CA . GLN A 1 479 ? -15.313 5.849 41.807 1.00 95.75 479 GLN A CA 1
ATOM 3773 C C . GLN A 1 479 ? -15.415 6.494 43.182 1.00 95.75 479 GLN A C 1
ATOM 3775 O O . GLN A 1 479 ? -15.159 5.846 44.197 1.00 95.75 479 GLN A O 1
ATOM 3780 N N . GLY A 1 480 ? -15.822 7.756 43.236 1.00 93.62 480 GLY A N 1
ATOM 3781 C CA . GLY A 1 480 ? -15.992 8.500 44.480 1.00 93.62 480 GLY A CA 1
ATOM 3782 C C . GLY A 1 480 ? -17.148 9.490 44.397 1.00 93.62 480 GLY A C 1
ATOM 3783 O O . GLY A 1 480 ? -17.846 9.578 43.392 1.00 93.62 480 GLY A O 1
ATOM 3784 N N . ARG A 1 481 ? -17.336 10.287 45.455 1.00 92.38 481 ARG A N 1
ATOM 3785 C CA . ARG A 1 481 ? -18.389 11.324 45.492 1.00 92.38 481 ARG A CA 1
ATOM 3786 C C . ARG A 1 481 ? -18.238 12.392 44.402 1.00 92.38 481 ARG A C 1
ATOM 3788 O O . ARG A 1 481 ? -19.204 13.069 44.088 1.00 92.38 481 ARG A O 1
ATOM 3795 N N . ARG A 1 482 ? -17.023 12.570 43.877 1.00 90.44 482 ARG A N 1
ATOM 3796 C CA . ARG A 1 482 ? -16.680 13.568 42.854 1.00 90.44 482 ARG A CA 1
ATOM 3797 C C . ARG A 1 482 ? -16.810 13.042 41.420 1.00 90.44 482 ARG A C 1
ATOM 3799 O O . ARG A 1 482 ? -16.524 13.795 40.502 1.00 90.44 482 ARG A O 1
ATOM 3806 N N . GLY A 1 483 ? -17.211 11.783 41.234 1.00 92.38 483 GLY A N 1
ATOM 3807 C CA . GLY A 1 483 ? -17.401 11.183 39.915 1.00 92.38 483 GLY A CA 1
ATOM 3808 C C . GLY A 1 483 ? -16.714 9.829 39.752 1.00 92.38 483 GLY A C 1
ATOM 3809 O O . GLY A 1 483 ? -16.219 9.226 40.713 1.00 92.38 483 GLY A O 1
ATOM 3810 N N . CYS A 1 484 ? -16.710 9.357 38.508 1.00 93.69 484 CYS A N 1
ATOM 3811 C CA . CYS A 1 484 ? -16.046 8.141 38.068 1.00 93.69 484 CYS A CA 1
ATOM 3812 C C . CYS A 1 484 ? -14.971 8.508 37.044 1.00 93.69 484 CYS A C 1
ATOM 3814 O O . CYS A 1 484 ? -15.257 9.175 36.055 1.00 93.69 484 CYS A O 1
ATOM 3816 N N . PHE A 1 485 ? -13.747 8.057 37.292 1.00 94.38 485 PHE A N 1
ATOM 3817 C CA . PHE A 1 485 ? -12.586 8.325 36.452 1.00 94.38 485 PHE A CA 1
ATOM 3818 C C . PHE A 1 485 ? -11.985 7.000 36.018 1.00 94.38 485 PHE A C 1
ATOM 3820 O O . PHE A 1 485 ? -11.920 6.061 36.818 1.00 94.38 485 PHE A O 1
ATOM 3827 N N . SER A 1 486 ? -11.543 6.917 34.771 1.00 94.31 486 SER A N 1
ATOM 3828 C CA . SER A 1 486 ? -10.985 5.692 34.221 1.00 94.31 486 SER A CA 1
ATOM 3829 C C . SER A 1 486 ? -9.709 5.947 33.438 1.00 94.31 486 SER A C 1
ATOM 3831 O O . SER A 1 486 ? -9.556 6.976 32.787 1.00 94.31 486 SER A O 1
ATOM 3833 N N . PHE A 1 487 ? -8.784 4.997 33.530 1.00 93.75 487 PHE A N 1
ATOM 3834 C CA . PHE A 1 487 ? -7.462 5.099 32.928 1.00 93.75 487 PHE A CA 1
ATOM 3835 C C . PHE A 1 487 ? -7.079 3.776 32.269 1.00 93.75 487 PHE A C 1
ATOM 3837 O O . PHE A 1 487 ? -7.302 2.722 32.874 1.00 93.75 487 PHE A O 1
ATOM 3844 N N . PRO A 1 488 ? -6.490 3.786 31.063 1.00 93.62 488 PRO A N 1
ATOM 3845 C CA . PRO A 1 488 ? -6.069 2.563 30.397 1.00 93.62 488 PRO A CA 1
ATOM 3846 C C . PRO A 1 488 ? -4.932 1.869 31.161 1.00 93.62 488 PRO A C 1
ATOM 3848 O O . PRO A 1 488 ? -3.992 2.499 31.642 1.00 93.62 488 PRO A O 1
ATOM 3851 N N . LEU A 1 489 ? -5.018 0.545 31.235 1.00 95.38 489 LEU A N 1
ATOM 3852 C CA . LEU A 1 489 ? -3.981 -0.355 31.734 1.00 95.38 489 LEU A CA 1
ATOM 3853 C C . LEU A 1 489 ? -3.416 -1.182 30.572 1.00 95.38 489 LEU A C 1
ATOM 3855 O O . LEU A 1 489 ? -4.046 -1.338 29.525 1.00 95.38 489 LEU A O 1
ATOM 3859 N N . GLU A 1 490 ? -2.235 -1.756 30.767 1.00 95.44 490 GLU A N 1
ATOM 3860 C CA . GLU A 1 490 ? -1.578 -2.619 29.792 1.00 95.44 490 GLU A CA 1
ATOM 3861 C C . GLU A 1 490 ? -1.755 -4.099 30.121 1.00 95.44 490 GLU A C 1
ATOM 3863 O O . GLU A 1 490 ? -1.650 -4.516 31.274 1.00 95.44 490 GLU A O 1
ATOM 3868 N N . ALA A 1 491 ? -1.933 -4.915 29.083 1.00 95.88 491 ALA A N 1
ATOM 3869 C CA . ALA A 1 491 ? -1.737 -6.355 29.179 1.00 95.88 491 ALA A CA 1
ATOM 3870 C C . ALA A 1 491 ? -0.239 -6.689 29.095 1.00 95.88 491 ALA A C 1
ATOM 3872 O O . ALA A 1 491 ? 0.472 -6.189 28.215 1.00 95.88 491 ALA A O 1
ATOM 3873 N N . LYS A 1 492 ? 0.234 -7.588 29.958 1.00 95.38 492 LYS A N 1
ATOM 3874 C CA . LYS A 1 492 ? 1.623 -8.058 30.017 1.00 95.38 492 LYS A CA 1
ATOM 3875 C C . LYS A 1 492 ? 1.658 -9.582 30.026 1.00 95.38 492 LYS A C 1
ATOM 3877 O O . LYS A 1 492 ? 0.844 -10.230 30.677 1.00 95.38 492 LYS A O 1
ATOM 3882 N N . LYS A 1 493 ? 2.629 -10.176 29.327 1.00 96.44 493 LYS A N 1
ATOM 3883 C CA . LYS A 1 493 ? 2.858 -11.623 29.399 1.00 96.44 493 LYS A CA 1
ATOM 3884 C C . LYS A 1 493 ? 3.397 -11.987 30.788 1.00 96.44 493 LYS A C 1
ATOM 3886 O O . LYS A 1 493 ? 4.489 -11.554 31.147 1.00 96.44 493 LYS A O 1
ATOM 3891 N N . ASN A 1 494 ? 2.667 -12.793 31.555 1.00 95.69 494 ASN A N 1
ATOM 3892 C CA . ASN A 1 494 ? 3.105 -13.303 32.855 1.00 95.69 494 ASN A CA 1
ATOM 3893 C C . ASN A 1 494 ? 2.504 -14.691 33.139 1.00 95.69 494 ASN A C 1
ATOM 3895 O O . ASN A 1 494 ? 1.448 -14.832 33.760 1.00 95.69 494 ASN A O 1
ATOM 3899 N N . VAL A 1 495 ? 3.193 -15.736 32.675 1.00 94.50 495 VAL A N 1
ATOM 3900 C CA . VAL A 1 495 ? 2.739 -17.133 32.806 1.00 94.50 495 VAL A CA 1
ATOM 3901 C C . VAL A 1 495 ? 2.715 -17.581 34.268 1.00 94.50 495 VAL A C 1
ATOM 3903 O O . VAL A 1 495 ? 1.762 -18.226 34.697 1.00 94.50 495 VAL A O 1
ATOM 3906 N N . GLY A 1 496 ? 3.733 -17.201 35.046 1.00 94.56 496 GLY A N 1
ATOM 3907 C CA . GLY A 1 496 ? 3.843 -17.581 36.455 1.00 94.56 496 GLY A CA 1
ATOM 3908 C C . GLY A 1 496 ? 2.694 -17.038 37.303 1.00 94.56 496 GLY A C 1
ATOM 3909 O O . GLY A 1 496 ? 2.173 -17.752 38.154 1.00 94.56 496 GLY A O 1
ATOM 3910 N N . ALA A 1 497 ? 2.244 -15.809 37.032 1.00 94.50 497 ALA A N 1
ATOM 3911 C CA . ALA A 1 497 ? 1.113 -15.223 37.744 1.00 94.50 497 ALA A CA 1
ATOM 3912 C C . ALA A 1 497 ? -0.243 -15.770 37.281 1.00 94.50 497 ALA A C 1
ATOM 3914 O O . ALA A 1 497 ? -1.137 -15.894 38.108 1.00 94.50 497 ALA A O 1
ATOM 3915 N N . THR A 1 498 ? -0.418 -16.077 35.992 1.00 94.88 498 THR A N 1
ATOM 3916 C CA . THR A 1 498 ? -1.721 -16.463 35.411 1.00 94.88 498 THR A CA 1
ATOM 3917 C C . THR A 1 498 ? -2.042 -17.947 35.582 1.00 94.88 498 THR A C 1
ATOM 3919 O O . THR A 1 498 ? -3.179 -18.282 35.911 1.00 94.88 498 THR A O 1
ATOM 3922 N N . ARG A 1 499 ? -1.051 -18.837 35.437 1.00 92.69 499 ARG A N 1
ATOM 3923 C CA . ARG A 1 499 ? -1.221 -20.301 35.503 1.00 92.69 499 ARG A CA 1
ATOM 3924 C C . ARG A 1 499 ? -1.912 -20.806 36.783 1.00 92.69 499 ARG A C 1
ATOM 3926 O O . ARG A 1 499 ? -2.775 -21.667 36.648 1.00 92.69 499 ARG A O 1
ATOM 3933 N N . PRO A 1 500 ? -1.637 -20.274 37.992 1.00 94.38 500 PRO A N 1
ATOM 3934 C CA . PRO A 1 500 ? -2.335 -20.694 39.212 1.00 94.38 500 PRO A CA 1
ATOM 3935 C C . PRO A 1 500 ? -3.847 -20.418 39.222 1.00 94.38 500 PRO A C 1
ATOM 3937 O O . PRO A 1 500 ? -4.557 -20.962 40.059 1.00 94.38 500 PRO A O 1
ATOM 3940 N N . HIS A 1 501 ? -4.348 -19.559 38.328 1.00 93.25 501 HIS A N 1
ATOM 3941 C CA . HIS A 1 501 ? -5.770 -19.214 38.231 1.00 93.25 501 HIS A CA 1
ATOM 3942 C C . HIS A 1 501 ? -6.522 -20.026 37.162 1.00 93.25 501 HIS A C 1
ATOM 3944 O O . HIS A 1 501 ? -7.735 -19.859 37.015 1.00 93.25 501 HIS A O 1
ATOM 3950 N N . VAL A 1 502 ? -5.821 -20.885 36.418 1.00 91.62 502 VAL A N 1
ATOM 3951 C CA . VAL A 1 502 ? -6.401 -21.772 35.404 1.00 91.62 502 VAL A CA 1
ATOM 3952 C C . VAL A 1 502 ? -6.908 -23.034 36.095 1.00 91.62 502 VAL A C 1
ATOM 3954 O O . VAL A 1 502 ? -6.171 -23.690 36.829 1.00 91.62 502 VAL A O 1
ATOM 3957 N N . THR A 1 503 ? -8.186 -23.354 35.907 1.00 87.94 503 THR A N 1
ATOM 3958 C CA . THR A 1 503 ? -8.812 -24.520 36.542 1.00 87.94 503 THR A CA 1
ATOM 3959 C C . THR A 1 503 ? -8.398 -25.821 35.865 1.00 87.94 503 THR A C 1
ATOM 3961 O O . THR A 1 503 ? -8.131 -25.847 34.666 1.00 87.94 503 THR A O 1
ATOM 3964 N N . SER A 1 504 ? -8.389 -26.923 36.619 1.00 82.00 504 SER A N 1
ATOM 3965 C CA . SER A 1 504 ? -8.168 -28.256 36.047 1.00 82.00 504 SER A CA 1
ATOM 3966 C C . SER A 1 504 ? -9.199 -28.544 34.947 1.00 82.00 504 SER A C 1
ATOM 3968 O O . SER A 1 504 ? -10.392 -28.330 35.154 1.00 82.00 504 SER A O 1
ATOM 3970 N N . GLY A 1 505 ? -8.734 -28.983 33.774 1.00 82.75 505 GLY A N 1
ATOM 3971 C CA . GLY A 1 505 ? -9.563 -29.220 32.585 1.00 82.75 505 GLY A CA 1
ATOM 3972 C C . GLY A 1 505 ? -9.742 -28.012 31.654 1.00 82.75 505 GLY A C 1
ATOM 3973 O O . GLY A 1 505 ? -10.241 -28.181 30.545 1.00 82.75 505 GLY A O 1
ATOM 3974 N N . ASP A 1 506 ? -9.305 -26.814 32.052 1.00 88.19 506 ASP A N 1
ATOM 3975 C CA . ASP A 1 506 ? -9.248 -25.655 31.158 1.00 88.19 506 ASP A CA 1
ATOM 3976 C C . ASP A 1 506 ? -8.005 -25.753 30.261 1.00 88.19 506 ASP A C 1
ATOM 3978 O O . ASP A 1 506 ? -6.867 -25.706 30.731 1.00 88.19 506 ASP A O 1
ATOM 3982 N N . VAL A 1 507 ? -8.239 -25.922 28.959 1.00 85.88 507 VAL A N 1
ATOM 3983 C CA . VAL A 1 507 ? -7.197 -26.033 27.923 1.00 85.88 507 VAL A CA 1
ATOM 3984 C C . VAL A 1 507 ? -6.830 -24.681 27.299 1.00 85.88 507 VAL A C 1
ATOM 3986 O O . VAL A 1 507 ? -6.039 -24.625 26.356 1.00 85.88 507 VAL A O 1
ATOM 3989 N N . GLY A 1 508 ? -7.415 -23.584 27.787 1.00 87.56 508 GLY A N 1
ATOM 3990 C CA . GLY A 1 508 ? -7.158 -22.242 27.286 1.00 87.56 508 GLY A CA 1
ATOM 3991 C C . GLY A 1 508 ? -5.769 -21.722 27.656 1.00 87.56 508 GLY A C 1
ATOM 3992 O O . GLY A 1 508 ? -5.202 -22.040 28.703 1.00 87.56 508 GLY A O 1
ATOM 3993 N N . THR A 1 509 ? -5.219 -20.866 26.795 1.00 92.19 509 THR A N 1
ATOM 3994 C CA . THR A 1 509 ? -3.927 -20.212 27.042 1.00 92.19 509 THR A CA 1
ATOM 3995 C C . THR A 1 509 ? -4.140 -18.774 27.495 1.00 92.19 509 THR A C 1
ATOM 3997 O O . THR A 1 509 ? -4.667 -17.958 26.741 1.00 92.19 509 THR A O 1
ATOM 4000 N N . TYR A 1 510 ? -3.679 -18.432 28.704 1.00 95.44 510 TYR A N 1
ATOM 4001 C CA . TYR A 1 510 ? -3.946 -17.126 29.331 1.00 95.44 510 TYR A CA 1
ATOM 4002 C C . TYR A 1 510 ? -2.696 -16.301 29.645 1.00 95.44 510 TYR A C 1
ATOM 4004 O O . TYR A 1 510 ? -2.699 -15.467 30.547 1.00 95.44 510 TYR A O 1
ATOM 4012 N N . HIS A 1 511 ? -1.603 -16.526 28.917 1.00 95.00 511 HIS A N 1
ATOM 4013 C CA . HIS A 1 511 ? -0.295 -15.941 29.223 1.00 95.00 511 HIS A CA 1
ATOM 4014 C C . HIS A 1 511 ? -0.284 -14.407 29.317 1.00 95.00 511 HIS A C 1
ATOM 4016 O O . HIS A 1 511 ? 0.550 -13.867 30.037 1.00 95.00 511 HIS A O 1
ATOM 4022 N N . TRP A 1 512 ? -1.183 -13.716 28.613 1.00 97.12 512 TRP A N 1
ATOM 4023 C CA . TRP A 1 512 ? -1.343 -12.258 28.631 1.00 97.12 512 TRP A CA 1
ATOM 4024 C C . TRP A 1 512 ? -2.500 -11.764 29.507 1.00 97.12 512 TRP A C 1
ATOM 4026 O O . TRP A 1 512 ? -2.776 -10.569 29.514 1.00 97.12 512 TRP A O 1
ATOM 4036 N N . GLY A 1 513 ? -3.149 -12.644 30.274 1.00 96.88 513 GLY A N 1
ATOM 4037 C CA . GLY A 1 513 ? -4.220 -12.310 31.221 1.00 96.88 513 GLY A CA 1
ATOM 4038 C C . GLY A 1 513 ? -3.741 -11.588 32.487 1.00 96.88 513 GLY A C 1
ATOM 4039 O O . GLY A 1 513 ? -4.357 -11.730 33.543 1.00 96.88 513 GLY A O 1
ATOM 4040 N N . TYR A 1 514 ? -2.611 -10.883 32.416 1.00 97.62 514 TYR A N 1
ATOM 4041 C CA . TYR A 1 514 ? -2.046 -10.087 33.499 1.00 97.62 514 TYR A CA 1
ATOM 4042 C C . TYR A 1 514 ? -2.090 -8.613 33.101 1.00 97.62 514 TYR A C 1
ATOM 4044 O O . TYR A 1 514 ? -1.505 -8.229 32.087 1.00 97.62 514 TYR A O 1
ATOM 4052 N N . PHE A 1 515 ? -2.777 -7.795 33.891 1.00 97.75 515 PHE A N 1
ATOM 4053 C CA . PHE A 1 515 ? -2.851 -6.352 33.698 1.00 97.75 515 PHE A CA 1
ATOM 4054 C C . PHE A 1 515 ? -1.821 -5.640 34.575 1.00 97.75 515 PHE A C 1
ATOM 4056 O O . PHE A 1 515 ? -1.475 -6.113 35.658 1.00 97.75 515 PHE A O 1
ATOM 4063 N N . THR A 1 516 ? -1.362 -4.476 34.138 1.00 97.44 516 THR A N 1
ATOM 4064 C CA . THR A 1 516 ? -0.508 -3.583 34.925 1.00 97.44 516 THR A CA 1
ATOM 4065 C C . THR A 1 516 ? -0.680 -2.142 34.457 1.00 97.44 516 THR A C 1
ATOM 4067 O O . THR A 1 516 ? -1.164 -1.898 33.351 1.00 97.44 516 THR A O 1
ATOM 4070 N N . THR A 1 517 ? -0.304 -1.162 35.273 1.00 95.75 517 THR A N 1
ATOM 4071 C CA . THR A 1 517 ? -0.189 0.216 34.773 1.00 95.75 517 THR A CA 1
ATOM 4072 C C . THR A 1 517 ? 0.892 0.315 33.704 1.00 95.75 517 THR A C 1
ATOM 4074 O O . THR A 1 517 ? 1.870 -0.434 33.803 1.00 95.75 517 THR A O 1
ATOM 4077 N N . PRO A 1 518 ? 0.786 1.270 32.765 1.00 93.00 518 PRO A N 1
ATOM 4078 C CA . PRO A 1 518 ? 1.796 1.483 31.735 1.00 93.00 518 PRO A CA 1
ATOM 4079 C C . PRO A 1 518 ? 3.221 1.454 32.292 1.00 93.00 518 PRO A C 1
ATOM 4081 O O . PRO A 1 518 ? 3.511 2.097 33.301 1.00 93.00 518 PRO A O 1
ATOM 4084 N N . GLY A 1 519 ? 4.080 0.622 31.698 1.00 90.75 519 GLY A N 1
ATOM 4085 C CA . GLY A 1 519 ? 5.489 0.508 32.092 1.00 90.75 519 GLY A CA 1
ATOM 4086 C C . GLY A 1 519 ? 5.746 0.084 33.545 1.00 90.75 519 GLY A C 1
ATOM 4087 O O . GLY A 1 519 ? 6.870 0.222 34.018 1.00 90.75 519 GLY A O 1
ATOM 4088 N N . THR A 1 520 ? 4.748 -0.428 34.279 1.00 90.38 520 THR A N 1
ATOM 4089 C CA . THR A 1 520 ? 4.818 -0.716 35.730 1.00 90.38 520 THR A CA 1
ATOM 4090 C C . THR A 1 520 ? 5.142 0.498 36.623 1.00 90.38 520 THR A C 1
ATOM 4092 O O . THR A 1 520 ? 5.464 0.329 37.796 1.00 90.38 520 THR A O 1
ATOM 4095 N N . THR A 1 521 ? 5.013 1.729 36.117 1.00 92.94 521 THR A N 1
ATOM 4096 C CA . THR A 1 521 ? 5.396 2.961 36.840 1.00 92.94 521 THR A CA 1
ATOM 4097 C C . THR A 1 521 ? 4.241 3.660 37.558 1.00 92.94 521 THR A C 1
ATOM 4099 O O . THR A 1 521 ? 4.468 4.636 38.266 1.00 92.94 521 THR A O 1
ATOM 4102 N N . GLY A 1 522 ? 3.010 3.166 37.408 1.00 94.06 522 GLY A N 1
ATOM 4103 C CA . GLY A 1 522 ? 1.801 3.832 37.892 1.00 94.06 522 GLY A CA 1
ATOM 4104 C C . GLY A 1 522 ? 1.219 4.822 36.877 1.00 94.06 522 GLY A C 1
ATOM 4105 O O . GLY A 1 522 ? 1.817 5.094 35.839 1.00 94.06 522 GLY A O 1
ATOM 4106 N N . ILE A 1 523 ? 0.018 5.317 37.165 1.00 95.00 523 ILE A N 1
ATOM 4107 C CA . ILE A 1 523 ? -0.732 6.281 36.353 1.00 95.00 523 ILE A CA 1
ATOM 4108 C C . ILE A 1 523 ? -0.861 7.578 37.138 1.00 95.00 523 ILE A C 1
ATOM 4110 O O . ILE A 1 523 ? -1.283 7.543 38.297 1.00 95.00 523 ILE A O 1
ATOM 4114 N N . ASP A 1 524 ? -0.537 8.698 36.500 1.00 94.31 524 ASP A N 1
ATOM 4115 C CA . ASP A 1 524 ? -0.811 10.021 37.048 1.00 94.31 524 ASP A CA 1
ATOM 4116 C C . ASP A 1 524 ? -2.325 10.289 37.063 1.00 94.31 524 ASP A C 1
ATOM 4118 O O . ASP A 1 524 ? -3.009 10.243 36.042 1.00 94.31 524 ASP A O 1
ATOM 4122 N N . VAL A 1 525 ? -2.851 10.552 38.254 1.00 94.25 525 VAL A N 1
ATOM 4123 C CA . VAL A 1 525 ? -4.252 10.876 38.519 1.00 94.25 525 VAL A CA 1
ATOM 4124 C C . VAL A 1 525 ? -4.404 12.320 38.992 1.00 94.25 525 VAL A C 1
ATOM 4126 O O . VAL A 1 525 ? -5.372 12.633 39.686 1.00 94.25 525 VAL A O 1
ATOM 4129 N N . SER A 1 526 ? -3.474 13.209 38.623 1.00 92.19 526 SER A N 1
ATOM 4130 C CA . SER A 1 526 ? -3.473 14.637 38.972 1.00 92.19 526 SER A CA 1
ATOM 4131 C C . SER A 1 526 ? -4.751 15.380 38.580 1.00 92.19 526 SER A C 1
ATOM 4133 O O . SER A 1 526 ? -5.178 16.272 39.314 1.00 92.19 526 SER A O 1
ATOM 4135 N N . ALA A 1 527 ? -5.437 14.939 37.527 1.00 89.62 527 ALA A N 1
ATOM 4136 C CA . ALA A 1 527 ? -6.738 15.473 37.122 1.00 89.62 527 ALA A CA 1
ATOM 4137 C C . ALA A 1 527 ? -7.917 15.034 38.024 1.00 89.62 527 ALA A C 1
ATOM 4139 O O . ALA A 1 527 ? -8.993 15.625 37.976 1.00 89.62 527 ALA A O 1
ATOM 4140 N N . VAL A 1 528 ? -7.750 14.003 38.864 1.00 92.69 528 VAL A N 1
ATOM 4141 C CA . VAL A 1 528 ? -8.832 13.463 39.709 1.00 92.69 528 VAL A CA 1
ATOM 4142 C C . VAL A 1 528 ? -8.954 14.269 41.004 1.00 92.69 528 VAL A C 1
ATOM 4144 O O . VAL A 1 528 ? -7.994 14.286 41.773 1.00 92.69 528 VAL A O 1
ATOM 4147 N N . PRO A 1 529 ? -10.109 14.869 41.340 1.00 94.19 529 PRO A N 1
ATOM 4148 C CA . PRO A 1 529 ? -10.248 15.695 42.540 1.00 94.19 529 PRO A CA 1
ATOM 4149 C C . PRO A 1 529 ? -9.853 14.980 43.843 1.00 94.19 529 PRO A C 1
ATOM 4151 O O . PRO A 1 529 ? -10.009 13.765 43.973 1.00 94.19 529 PRO A O 1
ATOM 4154 N N . ALA A 1 530 ? -9.417 15.731 44.855 1.00 93.38 530 ALA A N 1
ATOM 4155 C CA . ALA A 1 530 ? -9.134 15.171 46.177 1.00 93.38 530 ALA A CA 1
ATOM 4156 C C . ALA A 1 530 ? -10.372 14.468 46.773 1.00 93.38 530 ALA A C 1
ATOM 4158 O O . ALA A 1 530 ? -11.501 14.965 46.682 1.00 93.38 530 ALA A O 1
ATOM 4159 N N . GLY A 1 531 ? -10.170 13.309 47.403 1.00 94.19 531 GLY A N 1
ATOM 4160 C CA . GLY A 1 531 ? -11.258 12.520 47.977 1.00 94.19 531 GLY A CA 1
ATOM 4161 C C . GLY A 1 531 ? -10.932 11.041 48.176 1.00 94.19 531 GLY A C 1
ATOM 4162 O O . GLY A 1 531 ? -9.836 10.568 47.880 1.00 94.19 531 GLY A O 1
ATOM 4163 N N . ARG A 1 532 ? -11.914 10.293 48.691 1.00 95.25 532 ARG A N 1
ATOM 4164 C CA . ARG A 1 532 ? -11.855 8.830 48.812 1.00 95.25 532 ARG A CA 1
ATOM 4165 C C . ARG A 1 532 ? -12.534 8.188 47.603 1.00 95.25 532 ARG A C 1
ATOM 4167 O O . ARG A 1 532 ? -13.695 8.486 47.323 1.00 95.25 532 ARG A O 1
ATOM 4174 N N . TYR A 1 533 ? -11.828 7.265 46.959 1.00 96.62 533 TYR A N 1
ATOM 4175 C CA . TYR A 1 533 ? -12.281 6.547 45.775 1.00 96.62 533 TYR A CA 1
ATOM 4176 C C . TYR A 1 533 ? -12.246 5.038 46.011 1.00 96.62 533 TYR A C 1
ATOM 4178 O O . TYR A 1 533 ? -11.282 4.487 46.548 1.00 96.62 533 TYR A O 1
ATOM 4186 N N . ARG A 1 534 ? -13.300 4.346 45.584 1.00 96.44 534 ARG A N 1
ATOM 4187 C CA . ARG A 1 534 ? -13.288 2.899 45.379 1.00 96.44 534 ARG A CA 1
ATOM 4188 C C . ARG A 1 534 ? -12.480 2.613 44.122 1.00 96.44 534 ARG A C 1
ATOM 4190 O O . ARG A 1 534 ? -12.789 3.156 43.065 1.00 96.44 534 ARG A O 1
ATOM 4197 N N . MET A 1 535 ? -11.480 1.751 44.252 1.00 96.69 535 MET A N 1
ATOM 4198 C CA . MET A 1 535 ? -10.631 1.340 43.143 1.00 96.69 535 MET A CA 1
ATOM 4199 C C . MET A 1 535 ? -11.115 -0.005 42.608 1.00 96.69 535 MET A C 1
ATOM 4201 O O . MET A 1 535 ? -11.304 -0.955 43.374 1.00 96.69 535 MET A O 1
ATOM 4205 N N . SER A 1 536 ? -11.322 -0.082 41.301 1.00 97.44 536 SER A N 1
ATOM 4206 C CA . SER A 1 536 ? -11.710 -1.300 40.590 1.00 97.44 536 SER A CA 1
ATOM 4207 C C . SER A 1 536 ? -10.894 -1.432 39.312 1.00 97.44 536 SER A C 1
ATOM 4209 O O . SER A 1 536 ? -10.340 -0.450 38.822 1.00 97.44 536 SER A O 1
ATOM 4211 N N . VAL A 1 537 ? -10.830 -2.641 38.771 1.00 97.75 537 VAL A N 1
ATOM 4212 C CA . VAL A 1 537 ? -10.279 -2.892 37.440 1.00 97.75 537 VAL A CA 1
ATOM 4213 C C . VAL A 1 537 ? -11.409 -3.404 36.565 1.00 97.75 537 VAL A C 1
ATOM 4215 O O . VAL A 1 537 ? -12.122 -4.329 36.960 1.00 97.75 537 VAL A O 1
ATOM 4218 N N . SER A 1 538 ? -11.578 -2.794 35.397 1.00 97.75 538 SER A N 1
ATOM 4219 C CA . SER A 1 538 ? -12.519 -3.232 34.371 1.00 97.75 538 SER A CA 1
ATOM 4220 C C . SER A 1 538 ? -11.773 -3.899 33.220 1.00 97.75 538 SER A C 1
ATOM 4222 O O . SER A 1 538 ? -10.722 -3.421 32.805 1.00 97.75 538 SER A O 1
ATOM 4224 N N . MET A 1 539 ? -12.316 -4.992 32.691 1.00 96.81 539 MET A N 1
ATOM 4225 C CA . MET A 1 539 ? -11.800 -5.718 31.533 1.00 96.81 539 MET A CA 1
ATOM 4226 C C . MET A 1 539 ? -12.866 -5.782 30.439 1.00 96.81 539 MET A C 1
ATOM 4228 O O . MET A 1 539 ? -13.949 -6.335 30.637 1.00 96.81 539 MET A O 1
ATOM 4232 N N . SER A 1 540 ? -12.535 -5.251 29.267 1.00 94.88 540 SER A N 1
ATOM 4233 C CA . SER A 1 540 ? -13.341 -5.293 28.050 1.00 94.88 540 SER A CA 1
ATOM 4234 C C . SER A 1 540 ? -12.877 -6.453 27.179 1.00 94.88 540 SER A C 1
ATOM 4236 O O . SER A 1 540 ? -11.815 -6.401 26.555 1.00 94.88 540 SER A O 1
ATOM 4238 N N . ALA A 1 541 ? -13.667 -7.526 27.150 1.00 91.25 541 ALA A N 1
ATOM 4239 C CA . ALA A 1 541 ? -13.334 -8.764 26.452 1.00 91.25 541 ALA A CA 1
ATOM 4240 C C . ALA A 1 541 ? -14.592 -9.405 25.855 1.00 91.25 541 ALA A C 1
ATOM 4242 O O . ALA A 1 541 ? -15.648 -9.437 26.480 1.00 91.25 541 ALA A O 1
ATOM 4243 N N . GLY A 1 542 ? -14.493 -9.904 24.618 1.00 79.88 542 GLY A N 1
ATOM 4244 C CA . GLY A 1 542 ? -15.586 -10.646 23.972 1.00 79.88 542 GLY A CA 1
ATOM 4245 C C . GLY A 1 542 ? -16.881 -9.865 23.745 1.00 79.88 542 GLY A C 1
ATOM 4246 O O . GLY A 1 542 ? -17.931 -10.469 23.598 1.00 79.88 542 GLY A O 1
ATOM 4247 N N . GLY A 1 543 ? -16.814 -8.532 23.710 1.00 83.69 543 GLY A N 1
ATOM 4248 C CA . GLY A 1 543 ? -18.001 -7.681 23.589 1.00 83.69 543 GLY A CA 1
ATOM 4249 C C . GLY A 1 543 ? -18.670 -7.364 24.926 1.00 83.69 543 GLY A C 1
ATOM 4250 O O . GLY A 1 543 ? -19.524 -6.488 24.961 1.00 83.69 543 GLY A O 1
ATOM 4251 N N . SER A 1 544 ? -18.213 -7.956 26.027 1.00 90.75 544 SER A N 1
ATOM 4252 C CA . SER A 1 544 ? -18.674 -7.667 27.386 1.00 90.75 544 SER A CA 1
ATOM 4253 C C . SER A 1 544 ? -17.680 -6.779 28.135 1.00 90.75 544 SER A C 1
ATOM 4255 O O . SER A 1 544 ? -16.556 -6.550 27.673 1.00 90.75 544 SER A O 1
ATOM 4257 N N . LEU A 1 545 ? -18.119 -6.242 29.270 1.00 94.88 545 LEU A N 1
ATOM 4258 C CA . LEU A 1 545 ? -17.278 -5.535 30.226 1.00 94.88 545 LEU A CA 1
ATOM 4259 C C . LEU A 1 545 ? -17.467 -6.188 31.593 1.00 94.88 545 LEU A C 1
ATOM 4261 O O . LEU A 1 545 ? -18.600 -6.390 32.031 1.00 94.88 545 LEU A O 1
ATOM 4265 N N . PHE A 1 546 ? -16.364 -6.510 32.255 1.00 96.75 546 PHE A N 1
ATOM 4266 C CA . PHE A 1 546 ? -16.353 -7.127 33.577 1.00 96.75 546 PHE A CA 1
ATOM 4267 C C . PHE A 1 546 ? -15.596 -6.228 34.535 1.00 96.75 546 PHE A C 1
ATOM 4269 O O . PHE A 1 546 ? -14.544 -5.718 34.162 1.00 96.75 546 PHE A O 1
ATOM 4276 N N . THR A 1 547 ? -16.072 -6.064 35.764 1.00 97.50 547 THR A N 1
ATOM 4277 C CA . THR A 1 547 ? -15.399 -5.213 36.752 1.00 97.50 547 THR A CA 1
ATOM 4278 C C . THR A 1 547 ? -15.192 -5.973 38.046 1.00 97.50 547 THR A C 1
ATOM 4280 O O . THR A 1 547 ? -16.104 -6.628 38.543 1.00 97.50 547 THR A O 1
ATOM 4283 N N . LYS A 1 548 ? -13.983 -5.877 38.602 1.00 97.81 548 LYS A N 1
ATOM 4284 C CA . LYS A 1 548 ? -13.632 -6.462 39.897 1.00 97.81 548 LYS A CA 1
ATOM 4285 C C . LYS A 1 548 ? -13.021 -5.411 40.807 1.00 97.81 548 LYS A C 1
ATOM 4287 O O . LYS A 1 548 ? -12.237 -4.559 40.383 1.00 97.81 548 LYS A O 1
ATOM 4292 N N . ARG A 1 549 ? -13.399 -5.463 42.083 1.00 95.81 549 ARG A N 1
ATOM 4293 C CA . ARG A 1 549 ? -12.902 -4.536 43.099 1.00 95.81 549 ARG A CA 1
ATOM 4294 C C . ARG A 1 549 ? -11.412 -4.778 43.346 1.00 95.81 549 ARG A C 1
ATOM 4296 O O . ARG A 1 549 ? -10.997 -5.901 43.602 1.00 95.81 549 ARG A O 1
ATOM 4303 N N . ALA A 1 550 ? -10.636 -3.700 43.336 1.00 94.62 550 ALA A N 1
ATOM 4304 C CA . ALA A 1 550 ? -9.192 -3.702 43.560 1.00 94.62 550 ALA A CA 1
ATOM 4305 C C . ALA A 1 550 ? -8.781 -2.928 44.830 1.00 94.62 550 ALA A C 1
ATOM 4307 O O . ALA A 1 550 ? -7.601 -2.738 45.090 1.00 94.62 550 ALA A O 1
ATOM 4308 N N . GLY A 1 551 ? -9.748 -2.482 45.639 1.00 93.88 551 GLY A N 1
ATOM 4309 C CA . GLY A 1 551 ? -9.512 -1.845 46.935 1.00 93.88 551 GLY A CA 1
ATOM 4310 C C . GLY A 1 551 ? -10.114 -0.445 47.025 1.00 93.88 551 GLY A C 1
ATOM 4311 O O . GLY A 1 551 ? -11.220 -0.187 46.539 1.00 93.88 551 GLY A O 1
ATOM 4312 N N . SER A 1 552 ? -9.406 0.460 47.695 1.00 93.88 552 SER A N 1
ATOM 4313 C CA . SER A 1 552 ? -9.765 1.874 47.819 1.00 93.88 552 SER A CA 1
ATOM 4314 C C . SER A 1 552 ? -8.513 2.732 47.909 1.00 93.88 552 SER A C 1
ATOM 4316 O O . SER A 1 552 ? -7.528 2.307 48.506 1.00 93.88 552 SER A O 1
ATOM 4318 N N . VAL A 1 553 ? -8.584 3.951 47.388 1.00 94.56 553 VAL A N 1
ATOM 4319 C CA . VAL A 1 553 ? -7.495 4.929 47.422 1.00 94.56 553 VAL A CA 1
ATOM 4320 C C . VAL A 1 553 ? -8.010 6.266 47.954 1.00 94.56 553 VAL A C 1
ATOM 4322 O O . VAL A 1 553 ? -9.164 6.639 47.733 1.00 94.56 553 VAL A O 1
ATOM 4325 N N . VAL A 1 554 ? -7.164 6.981 48.694 1.00 93.75 554 VAL A N 1
ATOM 4326 C CA . VAL A 1 554 ? -7.431 8.351 49.146 1.00 93.75 554 VAL A CA 1
ATOM 4327 C C . VAL A 1 554 ? -6.456 9.278 48.430 1.00 93.75 554 VAL A C 1
ATOM 4329 O O . VAL A 1 554 ? -5.243 9.075 48.492 1.00 93.75 554 VAL A O 1
ATOM 4332 N N . LEU A 1 555 ? -6.996 10.274 47.733 1.00 92.44 555 LEU A N 1
ATOM 4333 C CA . LEU A 1 555 ? -6.239 11.273 46.987 1.00 92.44 555 LEU A CA 1
ATOM 4334 C C . LEU A 1 555 ? -6.253 12.597 47.758 1.00 92.44 555 LEU A C 1
ATOM 4336 O O . LEU A 1 555 ? -7.324 13.084 48.129 1.00 92.44 555 LEU A O 1
ATOM 4340 N N . GLY A 1 556 ? -5.063 13.147 48.013 1.00 86.62 556 GLY A N 1
ATOM 4341 C CA . GLY A 1 556 ? -4.880 14.482 48.593 1.00 86.62 556 GLY A CA 1
ATOM 4342 C C . GLY A 1 556 ? -5.148 15.593 47.575 1.00 86.62 556 GLY A C 1
ATOM 4343 O O . GLY A 1 556 ? -5.477 15.310 46.421 1.00 86.62 556 GLY A O 1
ATOM 4344 N N . LYS A 1 557 ? -5.022 16.857 48.001 1.00 77.62 557 LYS A N 1
ATOM 4345 C CA . LYS A 1 557 ? -5.019 17.993 47.066 1.00 77.62 557 LYS A CA 1
ATOM 4346 C C . LYS A 1 557 ? -3.806 17.876 46.133 1.00 77.62 557 LYS A C 1
ATOM 4348 O O . LYS A 1 557 ? -2.788 17.326 46.542 1.00 77.62 557 LYS A O 1
ATOM 4353 N N . ALA A 1 558 ? -3.967 18.304 44.882 1.00 69.50 558 ALA A N 1
ATOM 4354 C CA . ALA A 1 558 ? -2.817 18.565 44.026 1.00 69.50 558 ALA A CA 1
ATOM 4355 C C . ALA A 1 558 ? -2.137 19.832 44.563 1.00 69.50 558 ALA A C 1
ATOM 4357 O O . ALA A 1 558 ? -2.859 20.771 44.918 1.00 69.50 558 ALA A O 1
ATOM 4358 N N . ASP A 1 559 ? -0.815 19.788 44.703 1.00 56.03 559 ASP A N 1
ATOM 4359 C CA . ASP A 1 559 ? -0.003 20.935 45.122 1.00 56.03 559 ASP A CA 1
ATOM 4360 C C . ASP A 1 559 ? 0.105 21.983 44.009 1.00 56.03 559 ASP A C 1
ATOM 4362 O O . ASP A 1 559 ? 0.111 21.578 42.819 1.00 56.03 559 ASP A O 1
#

Organism: NCBI:txid285562

Secondary structure (DSSP, 8-state):
----PPPPPPPHHHH---S-EEEEEEETTEEEEEEEEPPSTT---EEEEEPPTT-SSTTGGGGTT--SEEEEEP--BTTB--TTT-BTTBTHHHHHHHHHHHHHHHHHT--GGGEEEEEETHHHHHHHHHHHHHT-SEEEEES--S-HHHHHTTSTHHHHHHH-TT--HHHHHHHHHHHHHHHHT------EEEEEE-TT-HHIIIIIHHHHHHHTTSTEEEEEEE--TT--SHHHHHHHHHHHHHHHHHHHHTT------EEEESPPPP-HHHHHHHHHHHHHSS--EEEEEEEEEETTEEEEEEEEE-SS--SSS--PPEEEEEEEETTEEEEEEEEEE--TTHHHHT--SS----TT-EEE-TT-B--TTSPSEEEEEEEEEEETTTTEEEEEE-EESS-EEEEEEETTEEEEEEEETTEEEEEEEES--B--TTSEEEEEEEEEETTEEEEEEEEE-TTS---SGGG-EEEEEEEETTEEEEEEEEEE--HHHHGGGSPTT-----TT-EEESGGGS-EE-TTSPSEEEEEEEEEEETTEEEEEEEEEEEE----